Protein AF-A0A8J4XH72-F1 (afdb_monomer)

InterPro domains:
  IPR001478 PDZ domain [PF00595] (28-107)
  IPR001478 PDZ domain [PS50106] (15-112)
  IPR001478 PDZ domain [SM00228] (27-113)
  IPR001991 Sodium:dicarboxylate symporter [PF00375] (130-582)
  IPR018107 Sodium:dicarboxylate symporter, conserved site [PS00713] (162-176)
  IPR018107 Sodium:dicarboxylate symporter, conserved site [PS00714] (478-501)
  IPR036034 PDZ superfamily [G3DSA:2.30.42.10] (1-109)
  IPR036034 PDZ superfamily [SSF50156] (15-108)
  IPR036458 Sodium:dicarboxylate symporter superfamily [G3DSA:1.10.3860.10] (118-592)
  IPR036458 Sodium:dicarboxylate symporter superfamily [SSF118215] (128-583)
  IPR050746 Dicarboxylate/Amino Acid:Cation Symporter [PTHR11958] (96-593)

Mean predicted aligned error: 15.56 Å

pLDDT: mean 76.78, std 14.91, range [25.58, 97.19]

Foldseek 3Di:
DDDDPDDDPDFPKDKWKFFFDDDDLFTHRQWDKDFAPPDQLLPDPLDPVSPQRFIFTQGGHVVGRCVVRPHDGSKTWQDKPNHGGRHGGPVVVVCSVRPNVDRMIMTTITDGPVVVVVVVVVCVVCVLLVLQVVLLVLLQVLLVVCQVVLDDPVVLCVLLVLLVVLVVLLLVLLQLLLLLLLLLLQLVQACPPCNLLSVLLVVLLLVLQLVLLVLLQVLCVVLVLQAFDPDDPLAPPPPPPPDDLVQLQVQLVCLLADPDPVCLQWKGKDWDWDWDKDWDFDFDFDQDDDPDDDDDDDDDDDRPTDGDTDTDTDTDTDTDIDMDTFRSSNNSLSVSNVNSNVLSVVPPVSVVVSVVSVVSNVVSVVSVVVSSVSVSVNLSSLSSSVSSVDPDPVRLVSSLVSLLVSLLVSLCCSQVPVLQVVLCVQQVDRVVQLVVLCVVLLVVLLVFLFLVVSLVVLLCSCCPVVVFDPVLSVPQSVSLSQARQSSLLSSLLNVLVSLCSNNVNDDDPSLSVLLSVLSNSLSNSQHRHFPSSLSSSSRSCRSSVGDNSCSSSNSSVSSNSSSSSSSSSSSSSSSSSVSSRSVCVVVVVVVVVVVVVD

Secondary structure (DSSP, 8-state):
----TT------EEEEEEEPEEETTEEE-SEEEEE-TTS-GGG-TT-TTS----EEEEEE-TTSHHHHTT--TTPEEEEETTEE-TT--HHHHHHHHT-TT-SEEEEEEEPPHHHHHHHHHHHHHTHHHHHHHHHHHHHHHHHHHHGGG---HHHHHHHTHHHHHHHHHHHHHHHHHHHHHHHHHHHTS-SSSSHHHHHHHHHHHHHHHHHHHHHHHHHHHHH-TT--SS--------------HHHHHHHHHHHHS-S-HHHHTTEEE--EEEEEEEEEEEEEEE-------------------EEEEEEEEEEEEEEE--EEES--HHHHHHHHHHHHHHHHHTGGGTHHHHHHHHHHHHHHHHHHHHHHHHHHHHHHHHHHHHHHH-S-HHHHHHHHHHHHHHHHHHHHIIIIIIHHHHHHHHH-S-HHHHHHTTHHHHHHHHHH--HHHHHHHHHHIIIIIS---HHHHHHHHHHHHHH--HHHHHHHHHHHHHHHHHTT-PPPHHHHHHHHHHHHHHHHHS-SSTTHHHHHHHHHHHHTT--GGGHHHHHHHHHHHHHHHHHHHHHHHHHHHHHHHHHTHHHHHHHHHHHHT-

Structure (mmCIF, N/CA/C/O backbone):
data_AF-A0A8J4XH72-F1
#
_entry.id   AF-A0A8J4XH72-F1
#
loop_
_atom_site.group_PDB
_atom_site.id
_atom_site.type_symbol
_atom_site.label_atom_id
_atom_site.label_alt_id
_atom_site.label_comp_id
_atom_site.label_asym_id
_atom_site.label_entity_id
_atom_site.label_seq_id
_atom_site.pdbx_PDB_ins_code
_atom_site.Cartn_x
_atom_site.Cartn_y
_atom_site.Cartn_z
_atom_site.occupancy
_atom_site.B_iso_or_equiv
_atom_site.auth_seq_id
_atom_site.auth_comp_id
_atom_site.auth_asym_id
_atom_site.auth_atom_id
_atom_site.pdbx_PDB_model_num
ATOM 1 N N . MET A 1 1 ? -43.551 -10.767 -33.943 1.00 42.06 1 MET A N 1
ATOM 2 C CA . MET A 1 1 ? -42.731 -9.540 -33.993 1.00 42.06 1 MET A CA 1
ATOM 3 C C . MET A 1 1 ? -43.649 -8.423 -34.469 1.00 42.06 1 MET A C 1
ATOM 5 O O . MET A 1 1 ? -44.119 -8.509 -35.592 1.00 42.06 1 MET A O 1
ATOM 9 N N . SER A 1 2 ? -43.970 -7.459 -33.604 1.00 25.58 2 SER A N 1
ATOM 10 C CA . SER A 1 2 ? -44.604 -6.173 -33.942 1.00 25.58 2 SER A CA 1
ATOM 11 C C . SER A 1 2 ? -44.372 -5.233 -32.754 1.00 25.58 2 SER A C 1
ATOM 13 O O . SER A 1 2 ? -44.834 -5.501 -31.647 1.00 25.58 2 SER A O 1
ATOM 15 N N . TYR A 1 3 ? -43.540 -4.218 -32.973 1.00 29.98 3 TYR A N 1
ATOM 16 C CA . TYR A 1 3 ? -43.019 -3.273 -31.984 1.00 29.98 3 TYR A CA 1
ATOM 17 C C . TYR A 1 3 ? -44.023 -2.135 -31.748 1.00 29.98 3 TYR A C 1
ATOM 19 O O . TYR A 1 3 ? -44.515 -1.556 -32.713 1.00 29.98 3 TYR A O 1
ATOM 27 N N . ILE A 1 4 ? -44.307 -1.813 -30.482 1.00 28.66 4 ILE A N 1
ATOM 28 C CA . ILE A 1 4 ? -45.083 -0.631 -30.073 1.00 28.66 4 ILE A CA 1
ATOM 29 C C . ILE A 1 4 ? -44.100 0.364 -29.419 1.00 28.66 4 ILE A C 1
ATOM 31 O O . ILE A 1 4 ? -43.355 -0.052 -28.526 1.00 28.66 4 ILE A O 1
ATOM 35 N N . PRO A 1 5 ? -44.056 1.650 -29.820 1.00 28.28 5 PRO A N 1
ATOM 36 C CA . PRO A 1 5 ? -43.121 2.625 -29.253 1.00 28.28 5 PRO A CA 1
ATOM 37 C C . PRO A 1 5 ? -43.560 3.057 -27.844 1.00 28.28 5 PRO A C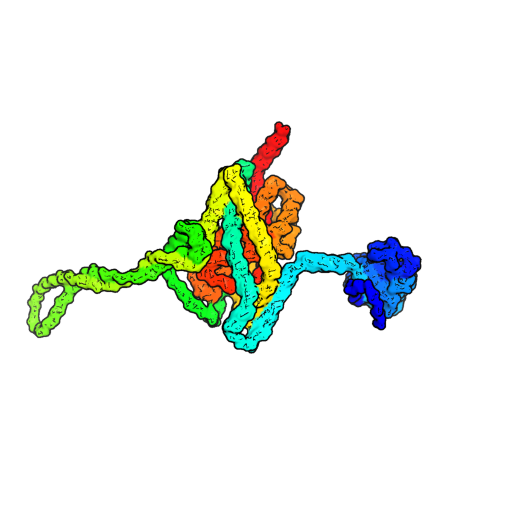 1
ATOM 39 O O . PRO A 1 5 ? -44.701 3.475 -27.665 1.00 28.28 5 PRO A O 1
ATOM 42 N N . GLY A 1 6 ? -42.655 2.988 -26.856 1.00 34.53 6 GLY A N 1
ATOM 43 C CA . GLY A 1 6 ? -42.863 3.567 -25.515 1.00 34.53 6 GLY A CA 1
ATOM 44 C C . GLY A 1 6 ? -42.510 2.696 -24.300 1.00 34.53 6 GLY A C 1
ATOM 45 O O . GLY A 1 6 ? -42.535 3.208 -23.186 1.00 34.53 6 GLY A O 1
ATOM 46 N N . GLN A 1 7 ? -42.148 1.416 -24.456 1.00 28.84 7 GLN A N 1
ATOM 47 C CA . GLN A 1 7 ? -41.727 0.588 -23.313 1.00 28.84 7 GLN A CA 1
ATOM 48 C C . GLN A 1 7 ? -40.205 0.617 -23.085 1.00 28.84 7 GLN A C 1
ATOM 50 O O . GLN A 1 7 ? -39.444 0.448 -24.043 1.00 28.84 7 GLN A O 1
ATOM 55 N N . PRO A 1 8 ? -39.723 0.754 -21.832 1.00 32.34 8 PRO A N 1
ATOM 56 C CA . PRO A 1 8 ? -38.318 0.542 -21.517 1.00 32.34 8 PRO A CA 1
ATOM 57 C C . PRO A 1 8 ? -37.955 -0.926 -21.773 1.00 32.34 8 PRO A C 1
ATOM 59 O O . PRO A 1 8 ? -38.331 -1.837 -21.036 1.00 32.34 8 PRO A O 1
ATOM 62 N N . VAL A 1 9 ? -37.193 -1.159 -22.839 1.00 43.06 9 VAL A N 1
ATOM 63 C CA . VAL A 1 9 ? -36.629 -2.463 -23.197 1.00 43.06 9 VAL A CA 1
ATOM 64 C C . VAL A 1 9 ? -35.598 -2.871 -22.141 1.00 43.06 9 VAL A C 1
ATOM 66 O O . VAL A 1 9 ? -34.438 -2.501 -22.245 1.00 43.06 9 VAL A O 1
ATOM 69 N N . THR A 1 10 ? -36.000 -3.611 -21.102 1.00 46.66 10 THR A N 1
ATOM 70 C CA . THR A 1 10 ? -35.065 -4.313 -20.186 1.00 46.66 10 THR A CA 1
ATOM 71 C C . THR A 1 10 ? -35.688 -5.553 -19.520 1.00 46.66 10 THR A C 1
ATOM 73 O O . THR A 1 10 ? -35.361 -5.905 -18.389 1.00 46.66 10 THR A O 1
ATOM 76 N N . ALA A 1 11 ? -36.582 -6.269 -20.201 1.00 55.12 11 ALA A N 1
ATOM 77 C CA . ALA A 1 11 ? -37.005 -7.589 -19.736 1.00 55.12 11 ALA A CA 1
ATOM 78 C C . ALA A 1 11 ? -35.939 -8.630 -20.121 1.00 55.12 11 ALA A C 1
ATOM 80 O O . ALA A 1 11 ? -35.859 -9.031 -21.280 1.00 55.12 11 ALA A O 1
ATOM 81 N N . VAL A 1 12 ? -35.100 -9.070 -19.174 1.00 62.72 12 VAL A N 1
ATOM 82 C CA . VAL A 1 12 ? -34.223 -10.233 -19.403 1.00 62.72 12 VAL A CA 1
ATOM 83 C C . VAL A 1 12 ? -35.095 -11.482 -19.373 1.00 62.72 12 VAL A C 1
ATOM 85 O O . VAL A 1 12 ? -35.626 -11.860 -18.324 1.00 62.72 12 VAL A O 1
ATOM 88 N N . VAL A 1 13 ? -35.265 -12.092 -20.543 1.00 74.50 13 VAL A N 1
ATOM 89 C CA . VAL A 1 13 ? -36.068 -13.297 -20.727 1.00 74.50 13 VAL A CA 1
ATOM 90 C C . VAL A 1 13 ? -35.148 -14.516 -20.742 1.00 74.50 13 VAL A C 1
ATOM 92 O O . VAL A 1 13 ? -34.178 -14.560 -21.493 1.00 74.50 13 VAL A O 1
ATOM 95 N N . GLN A 1 14 ? -35.454 -15.516 -19.920 1.00 81.81 14 GLN A N 1
ATOM 96 C CA . GLN A 1 14 ? -34.678 -16.746 -19.788 1.00 81.81 14 GLN A CA 1
ATOM 97 C C . GLN A 1 14 ? -35.568 -17.963 -20.058 1.00 81.81 14 GLN A C 1
ATOM 99 O O . GLN A 1 14 ? -36.697 -18.032 -19.566 1.00 81.81 14 GLN A O 1
ATOM 104 N N . ARG A 1 15 ? -35.050 -18.938 -20.814 1.00 85.38 15 ARG A N 1
ATOM 105 C CA . ARG A 1 15 ? -35.655 -20.271 -20.934 1.00 85.38 15 ARG A CA 1
ATOM 106 C C . ARG A 1 15 ? -35.116 -21.179 -19.838 1.00 85.38 15 ARG A C 1
ATOM 108 O O . ARG A 1 15 ? -33.907 -21.219 -19.632 1.00 85.38 15 ARG A O 1
ATOM 115 N N . ILE A 1 16 ? -36.005 -21.895 -19.166 1.00 87.88 16 ILE A N 1
ATOM 116 C CA . ILE A 1 16 ? -35.653 -22.921 -18.183 1.00 87.88 16 ILE A CA 1
ATOM 117 C C . ILE A 1 16 ? -36.466 -24.186 -18.448 1.00 87.88 16 ILE A C 1
ATOM 119 O O . ILE A 1 16 ? -37.602 -24.111 -18.918 1.00 87.88 16 ILE A O 1
ATOM 123 N N . GLU A 1 17 ? -35.891 -25.340 -18.136 1.00 89.31 17 GLU A N 1
ATOM 124 C CA . GLU A 1 17 ? -36.567 -26.633 -18.224 1.00 89.31 17 GLU A CA 1
ATOM 125 C C . GLU A 1 17 ? -36.690 -27.214 -16.817 1.00 89.31 17 GLU A C 1
ATOM 127 O O . GLU A 1 17 ? -35.699 -27.350 -16.104 1.00 89.31 17 GLU A O 1
ATOM 132 N N . ILE A 1 18 ? -37.919 -27.510 -16.397 1.00 87.88 18 ILE A N 1
ATOM 133 C CA . ILE A 1 18 ? -38.212 -28.097 -15.092 1.00 87.88 18 ILE A CA 1
ATOM 134 C C . ILE A 1 18 ? -38.651 -29.537 -15.314 1.00 87.88 18 ILE A C 1
ATOM 136 O O . ILE A 1 18 ? -39.690 -29.787 -15.929 1.00 87.88 18 ILE A O 1
ATOM 140 N N . HIS A 1 19 ? -37.873 -30.474 -14.785 1.00 87.56 19 HIS A N 1
ATOM 141 C CA . HIS A 1 19 ? -38.252 -31.881 -14.714 1.00 87.56 19 HIS A CA 1
ATOM 142 C C . HIS A 1 19 ? -39.168 -32.079 -13.508 1.00 87.56 19 HIS A C 1
ATOM 144 O O . HIS A 1 19 ? -38.792 -31.739 -12.388 1.00 87.56 19 HIS A O 1
ATOM 150 N N . LYS A 1 20 ? -40.386 -32.582 -13.713 1.00 83.94 20 LYS A N 1
ATOM 151 C CA . LYS A 1 20 ? -41.315 -32.821 -12.605 1.00 83.94 20 LYS A CA 1
ATOM 152 C C . LYS A 1 20 ? -40.788 -33.941 -11.710 1.00 83.94 20 LYS A C 1
ATOM 154 O O . LYS A 1 20 ? -40.326 -34.968 -12.199 1.00 83.94 20 LYS A O 1
ATOM 159 N N . LEU A 1 21 ? -40.893 -33.753 -10.398 1.00 82.50 21 LEU A N 1
ATOM 160 C CA . LEU A 1 21 ? -40.613 -34.811 -9.430 1.00 82.50 21 LEU A CA 1
ATOM 161 C C . LEU A 1 21 ? -41.882 -35.636 -9.222 1.00 82.50 21 LEU A C 1
ATOM 163 O O . LEU A 1 21 ? -42.975 -35.074 -9.115 1.00 82.50 21 LEU A O 1
ATOM 167 N N . ARG A 1 22 ? -41.741 -36.957 -9.150 1.00 79.31 22 ARG A N 1
ATOM 168 C CA . ARG A 1 22 ? -42.845 -37.856 -8.815 1.00 79.31 22 ARG A CA 1
ATOM 169 C C . ARG A 1 22 ? -43.007 -37.917 -7.297 1.00 79.31 22 ARG A C 1
ATOM 171 O O . ARG A 1 22 ? -42.073 -38.309 -6.605 1.00 79.31 22 ARG A O 1
ATOM 178 N N . ASP A 1 23 ? -44.176 -37.525 -6.808 1.00 74.00 23 ASP A N 1
ATOM 179 C CA . ASP A 1 23 ? -44.566 -37.562 -5.398 1.00 74.00 23 ASP A CA 1
ATOM 180 C C . ASP A 1 23 ? -45.900 -38.324 -5.289 1.00 74.00 23 ASP A C 1
ATOM 182 O O . ASP A 1 23 ? -46.978 -37.796 -5.586 1.00 74.00 23 ASP A O 1
ATOM 186 N N . GLY A 1 24 ? -45.811 -39.627 -4.999 1.00 73.88 24 GLY A N 1
ATOM 187 C CA . GLY A 1 24 ? -46.931 -40.567 -5.118 1.00 73.88 24 GLY A CA 1
ATOM 188 C C . GLY A 1 24 ? -47.456 -40.686 -6.560 1.00 73.88 24 GLY A C 1
ATOM 189 O O . GLY A 1 24 ? -46.683 -40.865 -7.505 1.00 73.88 24 GLY A O 1
ATOM 190 N N . ASP A 1 25 ? -48.774 -40.555 -6.736 1.00 67.44 25 ASP A N 1
ATOM 191 C CA . ASP A 1 25 ? -49.444 -40.551 -8.050 1.00 67.44 25 ASP A CA 1
ATOM 192 C C . ASP A 1 25 ? -49.401 -39.186 -8.765 1.00 67.44 25 ASP A C 1
ATOM 194 O O . ASP A 1 25 ? -49.893 -39.048 -9.889 1.00 67.44 25 ASP A O 1
ATOM 198 N N . ASN A 1 26 ? -48.819 -38.161 -8.132 1.00 71.06 26 ASN A N 1
ATOM 199 C CA . ASN A 1 26 ? -48.784 -36.798 -8.650 1.00 71.06 26 ASN A CA 1
ATOM 200 C C . ASN A 1 26 ? -47.376 -36.388 -9.100 1.00 71.06 26 ASN A C 1
ATOM 202 O O . ASN A 1 26 ? -46.359 -36.761 -8.521 1.00 71.06 26 ASN A O 1
ATOM 206 N N . LEU A 1 27 ? -47.326 -35.566 -10.147 1.00 77.75 27 LEU A N 1
ATOM 207 C CA . LEU A 1 27 ? -46.105 -34.922 -10.622 1.00 77.75 27 LEU A CA 1
ATOM 208 C C . LEU A 1 27 ? -46.072 -33.480 -10.105 1.00 77.75 27 LEU A C 1
ATOM 210 O O . LEU A 1 27 ? -46.962 -32.687 -10.426 1.00 77.75 27 LEU A O 1
ATOM 214 N N . ILE A 1 28 ? -45.048 -33.131 -9.324 1.00 83.12 28 ILE A N 1
ATOM 215 C CA . ILE A 1 28 ? -44.900 -31.811 -8.703 1.00 83.12 28 ILE A CA 1
ATOM 216 C C . ILE A 1 28 ? -43.775 -31.001 -9.353 1.00 83.12 28 ILE A C 1
ATOM 218 O O . ILE A 1 28 ? -42.716 -31.514 -9.707 1.00 83.12 28 ILE A O 1
ATOM 222 N N . LEU A 1 29 ? -44.005 -29.694 -9.487 1.00 83.94 29 LEU A N 1
ATOM 223 C CA . LEU A 1 29 ? -43.016 -28.738 -9.996 1.00 83.94 29 LEU A CA 1
ATOM 224 C C . LEU A 1 29 ? -42.247 -28.020 -8.874 1.00 83.94 29 LEU A C 1
ATOM 226 O O . LEU A 1 29 ? -41.173 -27.480 -9.114 1.00 83.94 29 LEU A O 1
ATOM 230 N N . GLY A 1 30 ? -42.781 -28.007 -7.648 1.00 85.75 30 GLY A N 1
ATOM 231 C CA . GLY A 1 30 ? -42.129 -27.375 -6.496 1.00 85.75 30 GLY A CA 1
ATOM 232 C C . GLY A 1 30 ? -42.197 -25.842 -6.473 1.00 85.75 30 GLY A C 1
ATOM 233 O O . GLY A 1 30 ? -41.320 -25.212 -5.891 1.00 85.75 30 GLY A O 1
ATOM 234 N N . PHE A 1 31 ? -43.208 -25.225 -7.092 1.00 90.81 31 PHE A N 1
ATOM 235 C CA . PHE A 1 31 ? -43.458 -23.783 -6.989 1.00 90.81 31 PHE A CA 1
ATOM 236 C C . PHE A 1 31 ? -44.957 -23.458 -7.041 1.00 90.81 31 PHE A C 1
ATOM 238 O O . PHE A 1 31 ? -45.765 -24.270 -7.493 1.00 90.81 31 PHE A O 1
ATOM 245 N N . SER A 1 32 ? -45.325 -22.267 -6.575 1.00 89.75 32 SER A N 1
ATOM 246 C CA . SER A 1 32 ? -46.681 -21.719 -6.629 1.00 89.75 32 SER A CA 1
ATOM 247 C C . SER A 1 32 ? -46.712 -20.485 -7.518 1.00 89.75 32 SER A C 1
ATOM 249 O O . SER A 1 32 ? -45.735 -19.735 -7.591 1.00 89.75 32 SER A O 1
ATOM 251 N N . ILE A 1 33 ? -47.847 -20.280 -8.179 1.00 89.94 33 ILE A N 1
ATOM 252 C CA . ILE A 1 33 ? -48.105 -19.104 -9.005 1.00 89.94 33 ILE A CA 1
ATOM 253 C C . ILE A 1 33 ? -49.180 -18.224 -8.373 1.00 89.94 33 ILE A C 1
ATOM 255 O O . ILE A 1 33 ? -49.985 -18.692 -7.572 1.00 89.94 33 ILE A O 1
ATOM 259 N N . GLY A 1 34 ? -49.203 -16.954 -8.750 1.00 87.00 34 GLY A N 1
ATOM 260 C CA . GLY A 1 34 ? -50.246 -15.988 -8.426 1.00 87.00 34 GLY A CA 1
ATOM 261 C C . GLY A 1 34 ? -50.448 -15.016 -9.585 1.00 87.00 34 GLY A C 1
ATOM 262 O O . GLY A 1 34 ? -49.609 -14.935 -10.484 1.00 87.00 34 GLY A O 1
ATOM 263 N N . GLY A 1 35 ? -51.569 -14.299 -9.572 1.00 87.12 35 GLY A N 1
ATOM 264 C CA . GLY A 1 35 ? -51.993 -13.450 -10.688 1.00 87.12 35 GLY A CA 1
ATOM 265 C C . GLY A 1 35 ? -52.815 -14.206 -11.733 1.00 87.12 35 GLY A C 1
ATOM 266 O O . GLY A 1 35 ? -53.197 -15.361 -11.522 1.00 87.12 35 GLY A O 1
ATOM 267 N N . GLY A 1 36 ? -53.089 -13.534 -12.848 1.00 85.81 36 GLY A N 1
ATOM 268 C CA . GLY A 1 36 ? -54.052 -13.942 -13.870 1.00 85.81 36 GLY A CA 1
ATOM 269 C C . GLY A 1 36 ? -55.038 -12.813 -14.165 1.00 85.81 36 GLY A C 1
ATOM 270 O O . GLY A 1 36 ? -55.255 -11.931 -13.333 1.00 85.81 36 GLY A O 1
ATOM 271 N N . ILE A 1 37 ? -55.647 -12.826 -15.351 1.00 86.31 37 ILE A N 1
ATOM 272 C CA . ILE A 1 37 ? -56.580 -11.764 -15.773 1.00 86.31 37 ILE A CA 1
ATOM 273 C C . ILE A 1 37 ? -57.856 -11.673 -14.921 1.00 86.31 37 ILE A C 1
ATOM 275 O O . ILE A 1 37 ? -58.517 -10.632 -14.914 1.00 86.31 37 ILE A O 1
ATOM 279 N N . ASP A 1 38 ? -58.176 -12.768 -14.235 1.00 87.50 38 ASP A N 1
ATOM 280 C CA . ASP A 1 38 ? -59.298 -13.004 -13.326 1.00 87.50 38 ASP A CA 1
ATOM 281 C C . ASP A 1 38 ? -58.974 -12.682 -11.858 1.00 87.50 38 ASP A C 1
ATOM 283 O O . ASP A 1 38 ? -59.841 -12.815 -11.000 1.00 87.50 38 ASP A O 1
ATOM 287 N N . GLN A 1 39 ? -57.739 -12.273 -11.560 1.00 83.69 39 GLN A N 1
ATOM 288 C CA . GLN A 1 39 ? -57.290 -11.899 -10.220 1.00 83.69 39 GLN A CA 1
ATOM 289 C C . GLN A 1 39 ? -57.057 -10.389 -10.139 1.00 83.69 39 GLN A C 1
ATOM 291 O O . GLN A 1 39 ? -56.752 -9.741 -11.142 1.00 83.69 39 GLN A O 1
ATOM 296 N N . ASP A 1 40 ? -57.189 -9.820 -8.940 1.00 81.44 40 ASP A N 1
ATOM 297 C CA . ASP A 1 40 ? -56.917 -8.400 -8.708 1.00 81.44 40 ASP A CA 1
ATOM 298 C C . ASP A 1 40 ? -55.400 -8.123 -8.805 1.00 81.44 40 ASP A C 1
ATOM 300 O O . ASP A 1 40 ? -54.632 -8.586 -7.951 1.00 81.44 40 ASP A O 1
ATOM 304 N N . PRO A 1 41 ? -54.932 -7.367 -9.819 1.00 75.81 41 PRO A N 1
ATOM 305 C CA . PRO A 1 41 ? -53.510 -7.086 -9.999 1.00 75.81 41 PRO A CA 1
ATOM 306 C C . PRO A 1 41 ? -52.930 -6.200 -8.885 1.00 75.81 41 PRO A C 1
ATOM 308 O O . PRO A 1 41 ? -51.720 -6.230 -8.655 1.00 75.81 41 PRO A O 1
ATOM 311 N N . SER A 1 42 ? -53.763 -5.459 -8.141 1.00 73.88 42 SER A N 1
ATOM 312 C CA . SER A 1 42 ? -53.309 -4.577 -7.056 1.00 73.88 42 SER A CA 1
ATOM 313 C C . SER A 1 42 ? -52.767 -5.344 -5.841 1.00 73.88 42 SER A C 1
ATOM 315 O O . SER A 1 42 ? -51.907 -4.832 -5.103 1.00 73.88 42 SER A O 1
ATOM 317 N N . GLN A 1 43 ? -53.230 -6.588 -5.673 1.00 76.06 43 GLN A N 1
ATOM 318 C CA . GLN A 1 43 ? -52.822 -7.505 -4.610 1.00 76.06 43 GLN A CA 1
ATOM 319 C C . GLN A 1 43 ? -51.557 -8.295 -4.945 1.00 76.06 43 GLN A C 1
ATOM 321 O O . GLN A 1 43 ? -51.023 -8.988 -4.082 1.00 76.06 43 GLN A O 1
ATOM 326 N N . ASN A 1 44 ? -51.043 -8.192 -6.173 1.00 71.00 44 ASN A N 1
ATOM 327 C CA . ASN A 1 44 ? -49.827 -8.886 -6.563 1.00 71.00 44 ASN A CA 1
ATOM 328 C C . ASN A 1 44 ? -48.584 -8.142 -6.031 1.00 71.00 44 ASN A C 1
ATOM 330 O O . ASN A 1 44 ? -48.284 -7.041 -6.500 1.00 71.00 44 ASN A O 1
ATOM 334 N N . PRO A 1 45 ? -47.810 -8.730 -5.098 1.00 65.38 45 PRO A N 1
ATOM 335 C CA . PRO A 1 45 ? -46.653 -8.061 -4.505 1.00 65.38 45 PRO A CA 1
ATOM 336 C C . PRO A 1 45 ? -45.445 -7.972 -5.453 1.00 65.38 45 PRO A C 1
ATOM 338 O O . PRO A 1 45 ? -44.470 -7.299 -5.128 1.00 65.38 45 PRO A O 1
ATOM 341 N N . PHE A 1 46 ? -45.486 -8.640 -6.612 1.00 71.31 46 PHE A N 1
ATOM 342 C CA . PHE A 1 46 ? -44.368 -8.723 -7.559 1.00 71.31 46 PHE A CA 1
ATOM 343 C C . PHE A 1 46 ? -44.598 -7.951 -8.869 1.00 71.31 46 PHE A C 1
ATOM 345 O O . PHE A 1 46 ? -43.689 -7.878 -9.698 1.00 71.31 46 PHE A O 1
ATOM 352 N N . SER A 1 47 ? -45.784 -7.364 -9.057 1.00 67.69 47 SER A N 1
ATOM 353 C CA . SER A 1 47 ? -46.098 -6.479 -10.184 1.00 67.69 47 SER A CA 1
ATOM 354 C C . SER A 1 47 ? -45.714 -5.035 -9.843 1.00 67.69 47 SER A C 1
ATOM 356 O O . SER A 1 47 ? -46.300 -4.446 -8.936 1.00 67.69 47 SER A O 1
ATOM 358 N N . GLU A 1 48 ? -44.758 -4.449 -10.573 1.00 64.25 48 GLU A N 1
ATOM 359 C CA . GLU A 1 48 ? -44.280 -3.077 -10.317 1.00 64.25 48 GLU A CA 1
ATOM 360 C C . GLU A 1 48 ? -45.337 -2.014 -10.639 1.00 64.25 48 GLU A C 1
ATOM 362 O O . GLU A 1 48 ? -45.582 -1.134 -9.820 1.00 64.25 48 GLU A O 1
ATOM 367 N N . ASP A 1 49 ? -46.037 -2.151 -11.767 1.00 68.25 49 ASP A N 1
ATOM 368 C CA . ASP A 1 49 ? -47.044 -1.178 -12.210 1.00 68.25 49 ASP A CA 1
ATOM 369 C C . ASP A 1 49 ? -48.423 -1.395 -11.566 1.00 68.25 49 ASP A C 1
ATOM 371 O O . ASP A 1 49 ? -49.375 -0.699 -11.918 1.00 68.25 49 ASP A O 1
ATOM 375 N N . LYS A 1 50 ? -48.564 -2.390 -10.666 1.00 71.50 50 LYS A N 1
ATOM 376 C CA . LYS A 1 50 ? -49.821 -2.819 -9.991 1.00 71.50 50 LYS A CA 1
ATOM 377 C C . LYS A 1 50 ? -51.065 -2.988 -10.887 1.00 71.50 50 LYS A C 1
ATOM 379 O O . LYS A 1 50 ? -52.175 -3.181 -10.402 1.00 71.50 50 LYS A O 1
ATOM 384 N N . THR A 1 51 ? -50.863 -2.964 -12.195 1.00 74.81 51 THR A N 1
ATOM 385 C CA . THR A 1 51 ? -51.857 -3.088 -13.264 1.00 74.81 51 THR A CA 1
ATOM 386 C C . THR A 1 51 ? -51.560 -4.301 -14.145 1.00 74.81 51 THR A C 1
ATOM 388 O O . THR A 1 51 ? -52.398 -4.695 -14.955 1.00 74.81 51 THR A O 1
ATOM 391 N N . ASP A 1 52 ? -50.392 -4.928 -13.962 1.00 79.00 52 ASP A N 1
ATOM 392 C CA . ASP A 1 52 ? -49.963 -6.102 -14.709 1.00 79.00 52 ASP A CA 1
ATOM 393 C C . ASP A 1 52 ? -50.708 -7.352 -14.226 1.00 79.00 52 ASP A C 1
ATOM 395 O O . ASP A 1 52 ? -50.594 -7.783 -13.075 1.00 79.00 52 ASP A O 1
ATOM 399 N N . LYS A 1 53 ? -51.478 -7.942 -15.141 1.00 82.06 53 LYS A N 1
ATOM 400 C CA . LYS A 1 53 ? -52.315 -9.126 -14.907 1.00 82.06 53 LYS A CA 1
ATOM 401 C C . LYS A 1 53 ? -51.615 -10.449 -15.233 1.00 82.06 53 LYS A C 1
ATOM 403 O O . LYS A 1 53 ? -52.269 -11.486 -15.326 1.00 82.06 53 LYS A O 1
ATOM 408 N N . GLY A 1 54 ? -50.300 -10.430 -15.436 1.00 85.44 54 GLY A N 1
ATOM 409 C CA . GLY A 1 54 ? -49.544 -11.638 -15.748 1.00 85.44 54 GLY A CA 1
ATOM 410 C C . GLY A 1 54 ? -49.452 -12.643 -14.595 1.00 85.44 54 GLY A C 1
ATOM 411 O O . GLY A 1 54 ? -49.861 -12.390 -13.461 1.00 85.44 54 GLY A O 1
ATOM 412 N N . ILE A 1 55 ? -48.871 -13.803 -14.903 1.00 88.50 55 ILE A N 1
ATOM 413 C CA . ILE A 1 55 ? -48.650 -14.895 -13.951 1.00 88.50 55 ILE A CA 1
ATOM 414 C C . ILE A 1 55 ? -47.256 -14.771 -13.330 1.00 88.50 55 ILE A C 1
ATOM 416 O O . ILE A 1 55 ? -46.253 -14.744 -14.044 1.00 88.50 55 ILE A O 1
ATOM 420 N N . TYR A 1 56 ? -47.184 -14.752 -12.002 1.00 88.88 56 TYR A N 1
ATOM 421 C CA . TYR A 1 56 ? -45.942 -14.603 -11.242 1.00 88.88 56 TYR A CA 1
ATOM 422 C C . TYR A 1 56 ? -45.714 -15.781 -10.314 1.00 88.88 56 TYR A C 1
ATOM 424 O O . TYR A 1 56 ? -46.656 -16.362 -9.782 1.00 88.88 56 TYR A O 1
ATOM 432 N N . VAL A 1 57 ? -44.450 -16.106 -10.072 1.00 89.50 57 VAL A N 1
ATOM 433 C CA . VAL A 1 57 ? -44.068 -17.108 -9.078 1.00 89.50 57 VAL A CA 1
ATOM 434 C C . VAL A 1 57 ? -44.178 -16.502 -7.683 1.00 89.50 57 VAL A C 1
ATOM 436 O O . VAL A 1 57 ? -43.456 -15.568 -7.345 1.00 89.50 57 VAL A O 1
ATOM 439 N N . THR A 1 58 ? -45.062 -17.044 -6.854 1.00 87.81 58 THR A N 1
ATOM 440 C CA . THR A 1 58 ? -45.318 -16.553 -5.491 1.00 87.81 58 THR A CA 1
ATOM 441 C C . THR A 1 58 ? -44.605 -17.356 -4.419 1.00 87.81 58 THR A C 1
ATOM 443 O O . THR A 1 58 ? -44.378 -16.841 -3.328 1.00 87.81 58 THR A O 1
ATOM 446 N N . ARG A 1 59 ? -44.254 -18.611 -4.721 1.00 87.38 59 ARG A N 1
ATOM 447 C CA . ARG A 1 59 ? -43.519 -19.508 -3.825 1.00 87.38 59 ARG A CA 1
ATOM 448 C C . ARG A 1 59 ? -42.618 -20.437 -4.616 1.00 87.38 59 ARG A C 1
ATOM 450 O O . ARG A 1 59 ? -43.047 -20.948 -5.639 1.00 87.38 59 ARG A O 1
ATOM 457 N N . VAL A 1 60 ? -41.416 -20.712 -4.120 1.00 88.75 60 VAL A N 1
ATOM 458 C CA . VAL A 1 60 ? -40.570 -21.816 -4.602 1.00 88.75 60 VAL A CA 1
ATOM 459 C C . VAL A 1 60 ? -40.188 -22.678 -3.403 1.00 88.75 60 VAL A C 1
ATOM 461 O O . VAL A 1 60 ? -39.816 -22.154 -2.351 1.00 88.75 60 VAL A O 1
ATOM 464 N N . SER A 1 61 ? -40.348 -23.992 -3.530 1.00 87.62 61 SER A N 1
ATOM 465 C CA . SER A 1 61 ? -39.982 -24.960 -2.497 1.00 87.62 61 SER A CA 1
ATOM 466 C C . SER A 1 61 ? -38.469 -25.156 -2.478 1.00 87.62 61 SER A C 1
ATOM 468 O O . SER A 1 61 ? -37.881 -25.462 -3.515 1.00 87.62 61 SER A O 1
ATOM 470 N N . LYS A 1 62 ? -37.858 -25.020 -1.295 1.00 81.94 62 LYS A N 1
ATOM 471 C CA . LYS A 1 62 ? -36.418 -25.238 -1.105 1.00 81.94 62 LYS A CA 1
ATOM 472 C C . LYS A 1 62 ? -36.033 -26.683 -1.445 1.00 81.94 62 LYS A C 1
ATOM 474 O O . LYS A 1 62 ? -36.680 -27.606 -0.959 1.00 81.94 62 LYS A O 1
ATOM 479 N N . GLY A 1 63 ? -35.006 -26.871 -2.267 1.00 80.88 63 GLY A N 1
ATOM 480 C CA . GLY A 1 63 ? -34.554 -28.154 -2.809 1.00 80.88 63 GLY A CA 1
ATOM 481 C C . GLY A 1 63 ? -35.482 -28.765 -3.866 1.00 80.88 63 GLY A C 1
ATOM 482 O O . GLY A 1 63 ? -35.255 -29.896 -4.286 1.00 80.88 63 GLY A O 1
ATOM 483 N N . GLY A 1 64 ? -36.540 -28.059 -4.284 1.00 85.56 64 GLY A N 1
ATOM 484 C CA . GLY A 1 64 ? -37.516 -28.560 -5.252 1.00 85.56 64 GLY A CA 1
ATOM 485 C C . GLY A 1 64 ? -37.060 -28.418 -6.713 1.00 85.56 64 GLY A C 1
ATOM 486 O O . GLY A 1 64 ? -36.159 -27.629 -7.008 1.00 85.56 64 GLY A O 1
ATOM 487 N N . PRO A 1 65 ? -37.721 -29.104 -7.667 1.00 86.25 65 PRO A N 1
ATOM 488 C CA . PRO A 1 65 ? -37.315 -29.092 -9.077 1.00 86.25 65 PRO A CA 1
ATOM 489 C C . PRO A 1 65 ? -37.275 -27.702 -9.712 1.00 86.25 65 PRO A C 1
ATOM 491 O O . PRO A 1 65 ? -36.401 -27.407 -10.524 1.00 86.25 65 PRO A O 1
ATOM 494 N N . ALA A 1 66 ? -38.196 -26.822 -9.319 1.00 86.62 66 ALA A N 1
ATOM 495 C CA . ALA A 1 66 ? -38.203 -25.435 -9.759 1.00 86.62 66 ALA A CA 1
ATOM 496 C C . ALA A 1 66 ? -36.991 -24.627 -9.278 1.00 86.62 66 ALA A C 1
ATOM 498 O O . ALA A 1 66 ? -36.472 -23.826 -10.053 1.00 86.62 66 ALA A O 1
ATOM 499 N N . GLU A 1 67 ? -36.518 -24.835 -8.044 1.00 85.12 67 GLU A N 1
ATOM 500 C CA . GLU A 1 67 ? -35.325 -24.141 -7.542 1.00 85.12 67 GLU A CA 1
ATOM 501 C C . GLU A 1 67 ? -34.067 -24.637 -8.261 1.00 85.12 67 GLU A C 1
ATOM 503 O O . GLU A 1 67 ? -33.254 -23.825 -8.701 1.00 85.12 67 GLU A O 1
ATOM 508 N N . VAL A 1 68 ? -33.957 -25.956 -8.470 1.00 84.69 68 VAL A N 1
ATOM 509 C CA . VAL A 1 68 ? -32.845 -26.580 -9.211 1.00 84.69 68 VAL A CA 1
ATOM 510 C C . VAL A 1 68 ? -32.779 -26.067 -10.653 1.00 84.69 68 VAL A C 1
ATOM 512 O O . VAL A 1 68 ? -31.700 -25.782 -11.164 1.00 84.69 68 VAL A O 1
ATOM 515 N N . ALA A 1 69 ? -33.931 -25.866 -11.294 1.00 83.62 69 ALA A N 1
ATOM 516 C CA . ALA A 1 69 ? -34.027 -25.277 -12.630 1.00 83.62 69 ALA A CA 1
ATOM 517 C C . ALA A 1 69 ? -33.813 -23.746 -12.661 1.00 83.62 69 ALA A C 1
ATOM 519 O O . ALA A 1 69 ? -33.882 -23.122 -13.723 1.00 83.62 69 ALA A O 1
ATOM 520 N N . GLY A 1 70 ? -33.574 -23.111 -11.508 1.00 82.50 70 GLY A N 1
ATOM 521 C CA . GLY A 1 70 ? -33.278 -21.684 -11.393 1.00 82.50 70 GLY A CA 1
ATOM 522 C C . GLY A 1 70 ? -34.501 -20.759 -11.430 1.00 82.50 70 GLY A C 1
ATOM 523 O O . GLY A 1 70 ? -34.350 -19.556 -11.689 1.00 82.50 70 GLY A O 1
ATOM 524 N N . LEU A 1 71 ? -35.714 -21.273 -11.198 1.00 85.88 71 LEU A N 1
ATOM 525 C CA . LEU A 1 71 ? -36.920 -20.466 -10.988 1.00 85.88 71 LEU A CA 1
ATOM 526 C C . LEU A 1 71 ? -36.891 -19.869 -9.574 1.00 85.88 71 LEU A C 1
ATOM 528 O O . LEU A 1 71 ? -36.635 -20.581 -8.608 1.00 85.88 71 LEU A O 1
ATOM 532 N N . MET A 1 72 ? -37.160 -18.570 -9.429 1.00 84.62 72 MET A N 1
ATOM 533 C CA . MET A 1 72 ? -37.264 -17.940 -8.106 1.00 84.62 72 MET A CA 1
ATOM 534 C C . MET A 1 72 ? -38.596 -17.218 -7.937 1.00 84.62 72 MET A C 1
ATOM 536 O O . MET A 1 72 ? -39.305 -16.933 -8.903 1.00 84.62 72 MET A O 1
ATOM 540 N N . MET A 1 73 ? -38.904 -16.877 -6.686 1.00 85.62 73 MET A N 1
ATOM 541 C CA . MET A 1 73 ? -40.030 -16.008 -6.354 1.00 85.62 73 MET A CA 1
ATOM 542 C C . MET A 1 73 ? -39.921 -14.659 -7.076 1.00 85.62 73 MET A C 1
ATOM 544 O O . MET A 1 73 ? -38.839 -14.076 -7.165 1.00 85.62 73 MET A O 1
ATOM 548 N N . GLY A 1 74 ? -41.051 -14.158 -7.567 1.00 81.50 74 GLY A N 1
ATOM 549 C CA . GLY A 1 74 ? -41.169 -12.886 -8.273 1.00 81.50 74 GLY A CA 1
ATOM 550 C C . GLY A 1 74 ? -40.824 -12.927 -9.763 1.00 81.50 74 GLY A C 1
ATOM 551 O O . GLY A 1 74 ? -40.964 -11.901 -10.426 1.00 81.50 74 GLY A O 1
ATOM 552 N N . ASP A 1 75 ? -40.388 -14.066 -10.311 1.00 86.94 75 ASP A N 1
ATOM 553 C CA . ASP A 1 75 ? -40.238 -14.224 -11.762 1.00 86.94 75 ASP A CA 1
ATOM 554 C C . ASP A 1 75 ? -41.627 -14.257 -12.433 1.00 86.94 75 ASP A C 1
ATOM 556 O O . ASP A 1 75 ? -42.554 -14.905 -11.936 1.00 86.94 75 ASP A O 1
ATOM 560 N N . LYS A 1 76 ? -41.771 -13.569 -13.572 1.00 87.69 76 LYS A N 1
ATOM 561 C CA . LYS A 1 76 ? -43.003 -13.563 -14.378 1.00 87.69 76 LYS A CA 1
ATOM 562 C C . LYS A 1 76 ? -42.936 -14.668 -15.429 1.00 87.69 76 LYS A C 1
ATOM 564 O O . LYS A 1 76 ? -41.964 -14.748 -16.179 1.00 87.69 76 LYS A O 1
ATOM 569 N N . ILE A 1 77 ? -43.953 -15.521 -15.505 1.00 88.94 77 ILE A N 1
ATOM 570 C CA . ILE A 1 77 ? -44.023 -16.603 -16.493 1.00 88.94 77 ILE A CA 1
ATOM 571 C C . ILE A 1 77 ? -44.653 -16.055 -17.772 1.00 88.94 77 ILE A C 1
ATOM 573 O O . ILE A 1 77 ? -45.813 -15.658 -17.784 1.00 88.94 77 ILE A O 1
ATOM 577 N N . MET A 1 78 ? -43.875 -16.055 -18.852 1.00 87.56 78 MET A N 1
ATOM 578 C CA . MET A 1 78 ? -44.281 -15.540 -20.160 1.00 87.56 78 MET A CA 1
ATOM 579 C C . MET A 1 78 ? -44.793 -16.654 -21.068 1.00 87.56 78 MET A C 1
ATOM 581 O O . MET A 1 78 ? -45.755 -16.448 -21.799 1.00 87.56 78 MET A O 1
ATOM 585 N N . GLN A 1 79 ? -44.168 -17.838 -21.025 1.00 89.81 79 GLN A N 1
ATOM 586 C CA . GLN A 1 79 ? -44.625 -19.002 -21.787 1.00 89.81 79 GLN A CA 1
ATOM 587 C C . GLN A 1 79 ? -44.432 -20.317 -21.033 1.00 89.81 79 GLN A C 1
ATOM 589 O O . GLN A 1 79 ? -43.489 -20.459 -20.254 1.00 89.81 79 GLN A O 1
ATOM 594 N N . VAL A 1 80 ? -45.292 -21.293 -21.329 1.00 89.62 80 VAL A N 1
ATOM 595 C CA . VAL A 1 80 ? -45.213 -22.686 -20.859 1.00 89.62 80 VAL A CA 1
ATOM 596 C C . VAL A 1 80 ? -45.303 -23.606 -22.073 1.00 89.62 80 VAL A C 1
ATOM 598 O O . VAL A 1 80 ? -46.315 -23.603 -22.762 1.00 89.62 80 VAL A O 1
ATOM 601 N N . ASN A 1 81 ? -44.264 -24.391 -22.362 1.00 87.19 81 ASN A N 1
ATOM 602 C CA . ASN A 1 81 ? -44.220 -25.322 -23.500 1.00 87.19 81 ASN A CA 1
ATOM 603 C C . ASN A 1 81 ? -44.623 -24.668 -24.843 1.00 87.19 81 ASN A C 1
ATOM 605 O O . ASN A 1 81 ? -45.318 -25.262 -25.662 1.00 87.19 81 ASN A O 1
ATOM 609 N N . GLY A 1 82 ? -44.196 -23.415 -25.052 1.00 81.06 82 GLY A N 1
ATOM 610 C CA . GLY A 1 82 ? -44.492 -22.623 -26.253 1.00 81.06 82 GLY A CA 1
ATOM 611 C C . GLY A 1 82 ? -45.860 -21.928 -26.261 1.00 81.06 82 GLY A C 1
ATOM 612 O O . GLY A 1 82 ? -46.136 -21.167 -27.182 1.00 81.06 82 GLY A O 1
ATOM 613 N N . TRP A 1 83 ? -46.700 -22.143 -25.245 1.00 85.31 83 TRP A N 1
ATOM 614 C CA . TRP A 1 83 ? -47.956 -21.413 -25.063 1.00 85.31 83 TRP A CA 1
ATOM 615 C C . TRP A 1 83 ? -47.737 -20.085 -24.351 1.00 85.31 83 TRP A C 1
ATOM 617 O O . TRP A 1 83 ? -47.040 -20.048 -23.340 1.00 85.31 83 TRP A O 1
ATOM 627 N N . ASP A 1 84 ? -48.372 -19.027 -24.847 1.00 87.44 84 ASP A N 1
ATOM 628 C CA . ASP A 1 84 ? -48.360 -17.702 -24.227 1.00 87.44 84 ASP A CA 1
ATOM 629 C C . ASP A 1 84 ? -49.175 -17.683 -22.923 1.00 87.44 84 ASP A C 1
ATOM 631 O O . ASP A 1 84 ? -50.287 -18.209 -22.855 1.00 87.44 84 ASP A O 1
ATOM 635 N N . MET A 1 85 ? -48.587 -17.097 -21.881 1.00 84.94 85 MET A N 1
ATOM 636 C CA . MET A 1 85 ? -49.118 -17.019 -20.516 1.00 84.94 85 MET A CA 1
ATOM 637 C C . MET A 1 85 ? -49.331 -15.569 -20.060 1.00 84.94 85 MET A C 1
ATOM 639 O O . MET A 1 85 ? -49.600 -15.321 -18.886 1.00 84.94 85 MET A O 1
ATOM 643 N N . THR A 1 86 ? -49.197 -14.595 -20.963 1.00 82.81 86 THR A N 1
ATOM 644 C CA . THR A 1 86 ? -49.316 -13.168 -20.630 1.00 82.81 86 THR A CA 1
ATOM 645 C C . THR A 1 86 ? -50.752 -12.721 -20.349 1.00 82.81 86 THR A C 1
ATOM 647 O O . THR A 1 86 ? -50.957 -11.879 -19.479 1.00 82.81 86 THR A O 1
ATOM 650 N N . MET A 1 87 ? -51.739 -13.305 -21.037 1.00 83.44 87 MET A N 1
ATOM 651 C CA . MET A 1 87 ? -53.161 -12.933 -20.962 1.00 83.44 87 MET A CA 1
ATOM 652 C C . MET A 1 87 ? -54.050 -14.145 -20.656 1.00 83.44 87 MET A C 1
ATOM 654 O O . MET A 1 87 ? -55.003 -14.440 -21.374 1.00 83.44 87 MET A O 1
ATOM 658 N N . VAL A 1 88 ? -53.718 -14.883 -19.597 1.00 87.56 88 VAL A N 1
ATOM 659 C CA . VAL A 1 88 ? -54.451 -16.091 -19.186 1.00 87.56 88 VAL A CA 1
ATOM 660 C C . VAL A 1 88 ? -55.070 -15.928 -17.803 1.00 87.56 88 VAL A C 1
ATOM 662 O O . VAL A 1 88 ? -54.600 -15.143 -16.978 1.00 87.56 88 VAL A O 1
ATOM 665 N N . THR A 1 89 ? -56.132 -16.688 -17.541 1.00 90.00 89 THR A N 1
ATOM 666 C CA . THR A 1 89 ? -56.695 -16.812 -16.186 1.00 90.00 89 THR A CA 1
ATOM 667 C C . THR A 1 89 ? -55.792 -17.665 -15.296 1.00 90.00 89 THR A C 1
ATOM 669 O O . THR A 1 89 ? -55.019 -18.499 -15.785 1.00 90.00 89 THR A O 1
ATOM 672 N N . HIS A 1 90 ? -55.915 -17.507 -13.982 1.00 88.56 90 HIS A N 1
ATOM 673 C CA . HIS A 1 90 ? -55.160 -18.273 -13.000 1.00 88.56 90 HIS A CA 1
ATOM 674 C C . HIS A 1 90 ? -55.361 -19.787 -13.175 1.00 88.56 90 HIS A C 1
ATOM 676 O O . HIS A 1 90 ? -54.400 -20.562 -13.185 1.00 88.56 90 HIS A O 1
ATOM 682 N N . ASP A 1 91 ? -56.606 -20.227 -13.382 1.00 88.50 91 ASP A N 1
ATOM 683 C CA . ASP A 1 91 ? -56.909 -21.649 -13.571 1.00 88.50 91 ASP A CA 1
ATOM 684 C C . ASP A 1 91 ? -56.368 -22.192 -14.904 1.00 88.50 91 ASP A C 1
ATOM 686 O O . ASP A 1 91 ? -55.844 -23.309 -14.947 1.00 88.50 91 ASP A O 1
ATOM 690 N N . GLN A 1 92 ? -56.406 -21.399 -15.983 1.00 88.12 92 GLN A N 1
ATOM 691 C CA . GLN A 1 92 ? -55.760 -21.768 -17.248 1.00 88.12 92 GLN A CA 1
ATOM 692 C C . GLN A 1 92 ? -54.250 -21.943 -17.065 1.00 88.12 92 GLN A C 1
ATOM 694 O O . GLN A 1 92 ? -53.698 -22.951 -17.512 1.00 88.12 92 GLN A O 1
ATOM 699 N N . ALA A 1 93 ? -53.592 -21.019 -16.361 1.00 87.75 93 ALA A N 1
ATOM 700 C CA . ALA A 1 93 ? -52.167 -21.109 -16.071 1.00 87.75 93 ALA A CA 1
ATOM 701 C C . ALA A 1 93 ? -51.826 -22.370 -15.261 1.00 87.75 93 ALA A C 1
ATOM 703 O O . ALA A 1 93 ? -50.924 -23.133 -15.620 1.00 87.75 93 ALA A O 1
ATOM 704 N N . ARG A 1 94 ? -52.605 -22.646 -14.209 1.00 89.31 94 ARG A N 1
ATOM 705 C CA . ARG A 1 94 ? -52.461 -23.839 -13.367 1.00 89.31 94 ARG A CA 1
ATOM 706 C C . ARG A 1 94 ? -52.629 -25.128 -14.170 1.00 89.31 94 ARG A C 1
ATOM 708 O O . ARG A 1 94 ? -51.795 -26.026 -14.057 1.00 89.31 94 ARG A O 1
ATOM 715 N N . LYS A 1 95 ? -53.669 -25.230 -15.005 1.00 88.62 95 LYS A N 1
ATOM 716 C CA . LYS A 1 95 ? -53.929 -26.407 -15.857 1.00 88.62 95 LYS A CA 1
ATOM 717 C C . LYS A 1 95 ? -52.782 -26.685 -16.826 1.00 88.62 95 LYS A C 1
ATOM 719 O O . LYS A 1 95 ? -52.439 -27.843 -17.050 1.00 88.62 95 LYS A O 1
ATOM 724 N N . ARG A 1 96 ? -52.164 -25.636 -17.377 1.00 87.56 96 ARG A N 1
ATOM 725 C CA . ARG A 1 96 ? -51.020 -25.767 -18.292 1.00 87.56 96 ARG A CA 1
ATOM 726 C C . ARG A 1 96 ? -49.767 -26.272 -17.592 1.00 87.56 96 ARG A C 1
ATOM 728 O O . ARG A 1 96 ? -49.095 -27.146 -18.124 1.00 87.56 96 ARG A O 1
ATOM 735 N N . LEU A 1 97 ? -49.497 -25.790 -16.384 1.00 85.69 97 LEU A N 1
ATOM 736 C CA . LEU A 1 97 ? -48.359 -26.240 -15.581 1.00 85.69 97 LEU A CA 1
ATOM 737 C C . LEU A 1 97 ? -48.540 -27.677 -15.051 1.00 85.69 97 LEU A C 1
ATOM 739 O O . LEU A 1 97 ? -47.577 -28.433 -14.946 1.00 85.69 97 LEU A O 1
ATOM 743 N N . THR A 1 98 ? -49.778 -28.087 -14.757 1.00 82.62 98 THR A N 1
ATOM 744 C CA . THR A 1 98 ? -50.100 -29.374 -14.101 1.00 82.62 98 THR A CA 1
ATOM 745 C C . THR A 1 98 ? -50.550 -30.487 -15.054 1.00 82.62 98 THR A C 1
ATOM 747 O O . THR A 1 98 ? -51.062 -31.516 -14.614 1.00 82.62 98 THR A O 1
ATOM 750 N N . LYS A 1 99 ? -50.344 -30.334 -16.366 1.00 82.50 99 LYS A N 1
ATOM 751 C CA . LYS A 1 99 ? -50.735 -31.345 -17.361 1.00 82.50 99 LYS A CA 1
ATOM 752 C C . LYS A 1 99 ? -50.050 -32.696 -17.084 1.00 82.50 99 LYS A C 1
ATOM 754 O O . LYS A 1 99 ? -48.827 -32.754 -16.987 1.00 82.50 99 LYS A O 1
ATOM 759 N N . LYS A 1 100 ? -50.838 -33.771 -16.940 1.00 70.50 100 LYS A N 1
ATOM 760 C CA . LYS A 1 100 ? -50.372 -35.088 -16.449 1.00 70.50 100 LYS A CA 1
ATOM 761 C C . LYS A 1 100 ? -49.482 -35.871 -17.426 1.00 70.50 100 LYS A C 1
ATOM 763 O O . LYS A 1 100 ? -48.684 -36.673 -16.972 1.00 70.50 100 LYS A O 1
ATOM 768 N N . ASN A 1 101 ? -49.583 -35.614 -18.731 1.00 71.56 101 ASN A N 1
ATOM 769 C CA . ASN A 1 101 ? -48.859 -36.370 -19.767 1.00 71.56 101 ASN A CA 1
ATOM 770 C C . ASN A 1 101 ? -47.489 -35.764 -20.135 1.00 71.56 101 ASN A C 1
ATOM 772 O O . ASN A 1 101 ? -46.940 -36.091 -21.182 1.00 71.56 101 ASN A O 1
ATOM 776 N N . GLU A 1 102 ? -46.971 -34.824 -19.341 1.00 76.81 102 GLU A N 1
ATOM 777 C CA . GLU A 1 102 ? -45.723 -34.110 -19.635 1.00 76.81 102 GLU A CA 1
ATOM 778 C C . GLU A 1 102 ? -44.818 -34.125 -18.401 1.00 76.81 102 GLU A C 1
ATOM 780 O O . GLU A 1 102 ? -45.122 -33.463 -17.405 1.00 76.81 102 GLU A O 1
ATOM 785 N N . ASP A 1 103 ? -43.701 -34.848 -18.483 1.00 80.88 103 ASP A N 1
ATOM 786 C CA . ASP A 1 103 ? -42.701 -34.935 -17.407 1.00 80.88 103 ASP A CA 1
ATOM 787 C C . ASP A 1 103 ? -41.774 -33.710 -17.363 1.00 80.88 103 ASP A C 1
ATOM 789 O O . ASP A 1 103 ? -41.164 -33.418 -16.334 1.00 80.88 103 ASP A O 1
ATOM 793 N N . ILE A 1 104 ? -41.693 -32.958 -18.466 1.00 85.31 104 ILE A N 1
ATOM 794 C CA . ILE A 1 104 ? -40.838 -31.776 -18.615 1.00 85.31 104 ILE A CA 1
ATOM 795 C C . ILE A 1 104 ? -41.701 -30.550 -18.913 1.00 85.31 104 ILE A C 1
ATOM 797 O O . ILE A 1 104 ? -42.558 -30.567 -19.799 1.00 85.31 104 ILE A O 1
ATOM 801 N N . VAL A 1 105 ? -41.441 -29.459 -18.195 1.00 87.88 105 VAL A N 1
ATOM 802 C CA . VAL A 1 105 ? -42.072 -28.157 -18.425 1.00 87.88 105 VAL A CA 1
ATOM 803 C C . VAL A 1 105 ? -41.008 -27.138 -18.798 1.00 87.88 105 VAL A C 1
ATOM 805 O O . VAL A 1 105 ? -40.171 -26.760 -17.981 1.00 87.88 105 VAL A O 1
ATOM 808 N N . ARG A 1 106 ? -41.060 -26.667 -20.041 1.00 88.94 106 ARG A N 1
ATOM 809 C CA . ARG A 1 106 ? -40.222 -25.587 -20.557 1.00 88.94 106 ARG A CA 1
ATOM 810 C C . ARG A 1 106 ? -40.900 -24.259 -20.273 1.00 88.94 106 ARG A C 1
ATOM 812 O O . ARG A 1 106 ? -41.974 -23.986 -20.806 1.00 88.94 106 ARG A O 1
ATOM 819 N N . LEU A 1 107 ? -40.277 -23.426 -19.453 1.00 88.25 107 LEU A N 1
ATOM 820 C CA . LEU A 1 107 ? -40.772 -22.093 -19.144 1.00 88.25 107 LEU A CA 1
ATOM 821 C C . LEU A 1 107 ? -39.932 -21.041 -19.855 1.00 88.25 107 LEU A C 1
ATOM 823 O O . LEU A 1 107 ? -38.703 -21.086 -19.829 1.00 88.25 107 LEU A O 1
ATOM 827 N N . LEU A 1 108 ? -40.605 -20.056 -20.441 1.00 84.88 108 LEU A N 1
ATOM 828 C CA . LEU A 1 108 ? -40.001 -18.772 -20.763 1.00 84.88 108 LEU A CA 1
ATOM 829 C C . LEU A 1 108 ? -40.391 -17.813 -19.643 1.00 84.88 108 LEU A C 1
ATOM 831 O O . LEU A 1 108 ? -41.575 -17.526 -19.470 1.00 84.88 108 LEU A O 1
ATOM 835 N N . LYS A 1 109 ? -39.418 -17.339 -18.869 1.00 85.00 109 LYS A N 1
ATOM 836 C CA . LYS A 1 109 ? -39.660 -16.420 -17.754 1.00 85.00 109 LYS A CA 1
ATOM 837 C C . LYS A 1 109 ? -38.972 -15.080 -17.968 1.00 85.00 109 LYS A C 1
ATOM 839 O O . LYS A 1 109 ? -37.894 -15.017 -18.552 1.00 85.00 109 LYS A O 1
ATOM 844 N N . GLN A 1 110 ? -39.573 -14.024 -17.445 1.00 80.75 110 GLN A N 1
ATOM 845 C CA . GLN A 1 110 ? -38.959 -12.715 -17.288 1.00 80.75 110 GLN A CA 1
ATOM 846 C C . GLN A 1 110 ? -38.485 -12.579 -15.836 1.00 80.75 110 GLN A C 1
ATOM 848 O O . GLN A 1 110 ? -39.257 -12.806 -14.901 1.00 80.75 110 GLN A O 1
ATOM 853 N N . MET A 1 111 ? -37.205 -12.250 -15.644 1.00 71.75 111 MET A N 1
ATOM 854 C CA . MET A 1 111 ? -36.639 -12.080 -14.303 1.00 71.75 111 MET A CA 1
ATOM 855 C C . MET A 1 111 ? -37.303 -10.920 -13.555 1.00 71.75 111 MET A C 1
ATOM 857 O O . MET A 1 111 ? -37.578 -9.874 -14.145 1.00 71.75 111 MET A O 1
ATOM 861 N N . SER A 1 112 ? -37.496 -11.085 -12.243 1.00 65.88 112 SER A N 1
ATOM 862 C CA . SER A 1 112 ? -37.992 -10.011 -11.372 1.00 65.88 112 SER A CA 1
ATOM 863 C C . SER A 1 112 ? -37.153 -8.727 -11.497 1.00 65.88 112 SER A C 1
ATOM 865 O O . SER A 1 112 ? -35.916 -8.776 -11.465 1.00 65.88 112 SER A O 1
ATOM 867 N N . GLY A 1 113 ? -37.814 -7.562 -11.542 1.00 59.84 113 GLY A N 1
ATOM 868 C CA . GLY A 1 113 ? -37.162 -6.245 -11.564 1.00 59.84 113 GLY A CA 1
ATOM 869 C C . GLY A 1 113 ? -36.230 -6.000 -10.368 1.00 59.84 113 GLY A C 1
ATOM 870 O O . GLY A 1 113 ? -35.219 -5.311 -10.502 1.00 59.84 113 GLY A O 1
ATOM 871 N N . SER A 1 114 ? -36.470 -6.662 -9.227 1.00 56.72 114 SER A N 1
ATOM 872 C CA . SER A 1 114 ? -35.553 -6.678 -8.075 1.00 56.72 114 SER A CA 1
ATOM 873 C C . SER A 1 114 ? -34.166 -7.227 -8.434 1.00 56.72 114 SER A C 1
ATOM 875 O O . SER A 1 114 ? -33.153 -6.647 -8.051 1.00 56.72 114 SER A O 1
ATOM 877 N N . ARG A 1 115 ? -34.092 -8.286 -9.252 1.00 55.28 115 ARG A N 1
ATOM 878 C CA . ARG A 1 115 ? -32.826 -8.926 -9.637 1.00 55.28 115 ARG A CA 1
ATOM 879 C C . ARG A 1 115 ? -32.048 -8.089 -10.651 1.00 55.28 115 ARG A C 1
ATOM 881 O O . ARG A 1 115 ? -30.838 -7.930 -10.517 1.00 55.28 115 ARG A O 1
ATOM 888 N N . VAL A 1 116 ? -32.747 -7.473 -11.606 1.00 58.38 116 VAL A N 1
ATOM 889 C CA . VAL A 1 116 ? -32.149 -6.514 -12.551 1.00 58.38 116 VAL A CA 1
ATOM 890 C C . VAL A 1 116 ? -31.633 -5.280 -11.807 1.00 58.38 116 VAL A C 1
ATOM 892 O O . VAL A 1 116 ? -30.508 -4.846 -12.052 1.00 58.38 116 VAL A O 1
ATOM 895 N N . ARG A 1 117 ? -32.391 -4.752 -10.834 1.00 58.72 117 ARG A N 1
ATOM 896 C CA . ARG A 1 117 ? -31.933 -3.667 -9.950 1.00 58.72 117 ARG A CA 1
ATOM 897 C C . ARG A 1 117 ? -30.747 -4.087 -9.086 1.00 58.72 117 ARG A C 1
ATOM 899 O O . ARG A 1 117 ? -29.824 -3.295 -8.937 1.00 58.72 117 ARG A O 1
ATOM 906 N N . MET A 1 118 ? -30.728 -5.314 -8.569 1.00 54.09 118 MET A N 1
ATOM 907 C CA . MET A 1 118 ? -29.629 -5.848 -7.761 1.00 54.09 118 MET A CA 1
ATOM 908 C C . MET A 1 118 ? -28.353 -6.026 -8.589 1.00 54.09 118 MET A C 1
ATOM 910 O O . MET A 1 118 ? -27.306 -5.540 -8.176 1.00 54.09 118 MET A O 1
ATOM 914 N N . CYS A 1 119 ? -28.432 -6.609 -9.790 1.00 56.56 119 CYS A N 1
ATOM 915 C CA . CYS A 1 119 ? -27.300 -6.696 -10.717 1.00 56.56 119 CYS A CA 1
ATOM 916 C C . CYS A 1 119 ? -26.827 -5.314 -11.172 1.00 56.56 119 CYS A C 1
ATOM 918 O O . CYS A 1 119 ? -25.630 -5.062 -11.172 1.00 56.56 119 CYS A O 1
ATOM 920 N N . LYS A 1 120 ? -27.735 -4.389 -11.503 1.00 60.09 120 LYS A N 1
ATOM 921 C CA . LYS A 1 120 ? -27.383 -3.013 -11.893 1.00 60.09 120 LYS A CA 1
ATOM 922 C C . LYS A 1 120 ? -26.770 -2.226 -10.730 1.00 60.09 120 LYS A C 1
ATOM 924 O O . LYS A 1 120 ? -25.851 -1.441 -10.943 1.00 60.09 120 LYS A O 1
ATOM 929 N N . SER A 1 121 ? -27.245 -2.453 -9.505 1.00 55.03 121 SER A N 1
ATOM 930 C CA . SER A 1 121 ? -26.687 -1.887 -8.272 1.00 55.03 121 SER A CA 1
ATOM 931 C C . SER A 1 121 ? -25.306 -2.468 -7.971 1.00 55.03 121 SER A C 1
ATOM 933 O O . SER A 1 121 ? -24.387 -1.717 -7.658 1.00 55.03 121 SER A O 1
ATOM 935 N N . PHE A 1 122 ? -25.133 -3.778 -8.147 1.00 57.72 122 PHE A N 1
ATOM 936 C CA . PHE A 1 122 ? -23.851 -4.461 -8.014 1.00 57.72 122 PHE A CA 1
ATOM 937 C C . PHE A 1 122 ? -22.838 -3.971 -9.057 1.00 57.72 122 PHE A C 1
ATOM 939 O O . PHE A 1 122 ? -21.727 -3.599 -8.688 1.00 57.72 122 PHE A O 1
ATOM 946 N N . LEU A 1 123 ? -23.235 -3.884 -10.333 1.00 60.44 123 LEU A N 1
ATOM 947 C CA . LEU A 1 123 ? -22.398 -3.341 -11.406 1.00 60.44 123 LEU A CA 1
ATOM 948 C C . LEU A 1 123 ? -22.001 -1.897 -11.105 1.00 60.44 123 LEU A C 1
ATOM 950 O O . LEU A 1 123 ? -20.825 -1.579 -11.187 1.00 60.44 123 LEU A O 1
ATOM 954 N N . ARG A 1 124 ? -22.951 -1.047 -10.682 1.00 61.94 124 ARG A N 1
ATOM 955 C CA . ARG A 1 124 ? -22.658 0.343 -10.300 1.00 61.94 124 ARG A CA 1
ATOM 956 C C . ARG A 1 124 ? -21.678 0.436 -9.132 1.00 61.94 124 ARG A C 1
ATOM 958 O O . ARG A 1 124 ? -20.763 1.252 -9.189 1.00 61.94 124 ARG A O 1
ATOM 965 N N . ARG A 1 125 ? -21.846 -0.387 -8.094 1.00 55.72 125 ARG A N 1
ATOM 966 C CA . ARG A 1 125 ? -20.974 -0.384 -6.906 1.00 55.72 125 ARG A CA 1
ATOM 967 C C . ARG A 1 125 ? -19.557 -0.862 -7.214 1.00 55.72 125 ARG A C 1
ATOM 969 O O . ARG A 1 125 ? -18.616 -0.321 -6.654 1.00 55.72 125 ARG A O 1
ATOM 976 N N . ASN A 1 126 ? -19.410 -1.805 -8.142 1.00 61.69 126 ASN A N 1
ATOM 977 C CA . ASN A 1 126 ? -18.120 -2.402 -8.498 1.00 61.69 126 ASN A CA 1
ATOM 978 C C . ASN A 1 126 ? -17.573 -1.910 -9.848 1.00 61.69 126 ASN A C 1
ATOM 980 O O . ASN A 1 126 ? -16.677 -2.536 -10.411 1.00 61.69 126 ASN A O 1
ATOM 984 N N . THR A 1 127 ? -18.096 -0.794 -10.371 1.00 67.56 127 THR A N 1
ATOM 985 C CA . THR A 1 127 ? -17.767 -0.266 -11.708 1.00 67.56 127 THR A CA 1
ATOM 986 C C . THR A 1 127 ? -16.260 -0.107 -11.910 1.00 67.56 127 THR A C 1
ATOM 988 O O . THR A 1 127 ? -15.728 -0.550 -12.922 1.00 67.56 127 THR A O 1
ATOM 991 N N . PHE A 1 128 ? -15.564 0.478 -10.929 1.00 61.72 128 PHE A N 1
ATOM 992 C CA . PHE A 1 128 ? -14.122 0.713 -11.009 1.00 61.72 128 PHE A CA 1
ATOM 993 C C . PHE A 1 128 ? -13.327 -0.593 -11.134 1.00 61.72 128 PHE A C 1
ATOM 995 O O . PHE A 1 128 ? -12.524 -0.745 -12.048 1.00 61.72 128 PHE A O 1
ATOM 1002 N N . VAL A 1 129 ? -13.609 -1.561 -10.259 1.00 60.78 129 VAL A N 1
ATOM 1003 C CA . VAL A 1 129 ? -12.954 -2.877 -10.261 1.00 60.78 129 VAL A CA 1
ATOM 1004 C C . VAL A 1 129 ? -13.221 -3.630 -11.565 1.00 60.78 129 VAL A C 1
ATOM 1006 O O . VAL A 1 129 ? -12.328 -4.264 -12.119 1.00 60.78 129 VAL A O 1
ATOM 1009 N N . LEU A 1 130 ? -14.449 -3.559 -12.079 1.00 69.56 130 LEU A N 1
ATOM 1010 C CA . LEU A 1 130 ? -14.798 -4.188 -13.350 1.00 69.56 130 LEU A CA 1
ATOM 1011 C C . LEU A 1 130 ? -14.038 -3.547 -14.516 1.00 69.56 130 LEU A C 1
ATOM 1013 O O . LEU A 1 130 ? -13.531 -4.269 -15.371 1.00 69.56 130 LEU A O 1
ATOM 1017 N N . PHE A 1 131 ? -13.910 -2.217 -14.536 1.00 76.31 131 PHE A N 1
ATOM 1018 C CA . PHE A 1 131 ? -13.139 -1.521 -15.564 1.00 76.31 131 PHE A CA 1
ATOM 1019 C C . PHE A 1 131 ? -11.644 -1.813 -15.492 1.00 76.31 131 PHE A C 1
ATOM 1021 O O . PHE A 1 131 ? -11.037 -1.997 -16.541 1.00 76.31 131 PHE A O 1
ATOM 1028 N N . THR A 1 132 ? -11.042 -1.902 -14.304 1.00 64.81 132 THR A N 1
ATOM 1029 C CA . THR A 1 132 ? -9.613 -2.232 -14.184 1.00 64.81 132 THR A CA 1
ATOM 1030 C C . THR A 1 132 ? -9.323 -3.665 -14.611 1.00 64.81 132 THR A C 1
ATOM 1032 O O . THR A 1 132 ? -8.400 -3.882 -15.390 1.00 64.81 132 THR A O 1
ATOM 1035 N N . VAL A 1 133 ? -10.137 -4.642 -14.198 1.00 72.06 133 VAL A N 1
ATOM 1036 C CA . VAL A 1 133 ? -9.981 -6.037 -14.649 1.00 72.06 133 VAL A CA 1
ATOM 1037 C C . VAL A 1 133 ? -10.190 -6.148 -16.161 1.00 72.06 133 VAL A C 1
ATOM 1039 O O . VAL A 1 133 ? -9.383 -6.775 -16.847 1.00 72.06 133 VAL A O 1
ATOM 1042 N N . ALA A 1 134 ? -11.224 -5.499 -16.705 1.00 79.75 134 ALA A N 1
ATOM 1043 C CA . ALA A 1 134 ? -11.454 -5.466 -18.147 1.00 79.75 134 ALA A CA 1
ATOM 1044 C C . ALA A 1 134 ? -10.286 -4.811 -18.899 1.00 79.75 134 ALA A C 1
ATOM 1046 O O . ALA A 1 134 ? -9.878 -5.322 -19.937 1.00 79.75 134 ALA A O 1
ATOM 1047 N N . ALA A 1 135 ? -9.715 -3.729 -18.365 1.00 78.75 135 ALA A N 1
ATOM 1048 C CA . ALA A 1 135 ? -8.553 -3.057 -18.934 1.00 78.75 135 ALA A CA 1
ATOM 1049 C C . ALA A 1 135 ? -7.288 -3.921 -18.913 1.00 78.75 135 ALA A C 1
ATOM 1051 O O . ALA A 1 135 ? -6.564 -3.937 -19.903 1.00 78.75 135 ALA A O 1
ATOM 1052 N N . VAL A 1 136 ? -7.034 -4.666 -17.831 1.00 73.12 136 VAL A N 1
ATOM 1053 C CA . VAL A 1 136 ? -5.911 -5.615 -17.756 1.00 73.12 136 VAL A CA 1
ATOM 1054 C C . VAL A 1 136 ? -6.076 -6.706 -18.811 1.00 73.12 136 VAL A C 1
ATOM 1056 O O . VAL A 1 136 ? -5.164 -6.932 -19.600 1.00 73.12 136 VAL A O 1
ATOM 1059 N N . VAL A 1 137 ? -7.251 -7.339 -18.884 1.00 80.38 137 VAL A N 1
ATOM 1060 C CA . VAL A 1 137 ? -7.524 -8.390 -19.880 1.00 80.38 137 VAL A CA 1
ATOM 1061 C C . VAL A 1 137 ? -7.415 -7.837 -21.303 1.00 80.38 137 VAL A C 1
ATOM 1063 O O . VAL A 1 137 ? -6.745 -8.436 -22.141 1.00 80.38 137 VAL A O 1
ATOM 1066 N N . ALA A 1 138 ? -8.016 -6.676 -21.574 1.00 88.69 138 ALA A N 1
ATOM 1067 C CA . ALA A 1 138 ? -7.937 -6.020 -22.874 1.00 88.69 138 ALA A CA 1
ATOM 1068 C C . ALA A 1 138 ? -6.501 -5.610 -23.230 1.00 88.69 138 ALA A C 1
ATOM 1070 O O . ALA A 1 138 ? -6.100 -5.781 -24.374 1.00 88.69 138 ALA A O 1
ATOM 1071 N N . GLY A 1 139 ? -5.715 -5.122 -22.267 1.00 85.38 139 GLY A N 1
ATOM 1072 C CA . GLY A 1 139 ? -4.309 -4.765 -22.450 1.00 85.38 139 GLY A CA 1
ATOM 1073 C C . GLY A 1 139 ? -3.438 -5.980 -22.760 1.00 85.38 139 GLY A C 1
ATOM 1074 O O . GLY A 1 139 ? -2.616 -5.924 -23.670 1.00 85.38 139 GLY A O 1
ATOM 1075 N N . ILE A 1 140 ? -3.671 -7.108 -22.080 1.00 83.31 140 ILE A N 1
ATOM 1076 C CA . ILE A 1 140 ? -3.006 -8.380 -22.389 1.00 83.31 140 ILE A CA 1
ATOM 1077 C C . ILE A 1 140 ? -3.341 -8.811 -23.820 1.00 83.31 140 ILE A C 1
ATOM 1079 O O . ILE A 1 140 ? -2.433 -9.022 -24.623 1.00 83.31 140 ILE A O 1
ATOM 1083 N N . VAL A 1 141 ? -4.632 -8.888 -24.164 1.00 91.19 141 VAL A N 1
ATOM 1084 C CA . VAL A 1 141 ? -5.084 -9.278 -25.510 1.00 91.19 141 VAL A CA 1
ATOM 1085 C C . VAL A 1 141 ? -4.500 -8.347 -26.573 1.00 91.19 141 VAL A C 1
ATOM 1087 O O . VAL A 1 141 ? -3.933 -8.823 -27.552 1.00 91.19 141 VAL A O 1
ATOM 1090 N N . LEU A 1 142 ? -4.579 -7.032 -26.369 1.00 91.81 142 LEU A N 1
ATOM 1091 C CA . LEU A 1 142 ? -4.062 -6.036 -27.304 1.00 91.81 142 LEU A CA 1
ATOM 1092 C C . LEU A 1 142 ? -2.542 -6.138 -27.468 1.00 91.81 142 LEU A C 1
ATOM 1094 O O . LEU A 1 142 ? -2.055 -6.081 -28.593 1.00 91.81 142 LEU A O 1
ATOM 1098 N N . GLY A 1 143 ? -1.799 -6.343 -26.377 1.00 86.50 143 GLY A N 1
ATOM 1099 C CA . GLY A 1 143 ? -0.352 -6.552 -26.415 1.00 86.50 143 GLY A CA 1
ATOM 1100 C C . GLY A 1 143 ? 0.032 -7.774 -27.250 1.00 86.50 143 GLY A C 1
ATOM 1101 O O . GLY A 1 143 ? 0.891 -7.675 -28.122 1.00 86.50 143 GLY A O 1
ATOM 1102 N N . PHE A 1 144 ? -0.649 -8.909 -27.054 1.00 87.94 144 PHE A N 1
ATOM 1103 C CA . PHE A 1 144 ? -0.425 -10.122 -27.849 1.00 87.94 144 PHE A CA 1
ATOM 1104 C C . PHE A 1 144 ? -0.806 -9.961 -29.323 1.00 87.94 144 PHE A C 1
ATOM 1106 O O . PHE A 1 144 ? -0.102 -10.484 -30.184 1.00 87.94 144 PHE A O 1
ATOM 1113 N N . VAL A 1 145 ? -1.895 -9.243 -29.613 1.00 92.25 145 VAL A N 1
ATOM 1114 C CA . VAL A 1 145 ? -2.342 -8.962 -30.986 1.00 92.25 145 VAL A CA 1
ATOM 1115 C C . VAL A 1 145 ? -1.358 -8.044 -31.709 1.00 92.25 145 VAL A C 1
ATOM 1117 O O . VAL A 1 145 ? -1.079 -8.268 -32.881 1.00 92.25 145 VAL A O 1
ATOM 1120 N N . MET A 1 146 ? -0.802 -7.042 -31.025 1.00 89.44 146 MET A N 1
ATOM 1121 C CA . MET A 1 146 ? 0.121 -6.073 -31.627 1.00 89.44 146 MET A CA 1
ATOM 1122 C C . MET A 1 146 ? 1.559 -6.594 -31.755 1.00 89.44 146 MET A C 1
ATOM 1124 O O . MET A 1 146 ? 2.285 -6.189 -32.659 1.00 89.44 146 MET A O 1
ATOM 1128 N N . ARG A 1 147 ? 1.973 -7.540 -30.905 1.00 83.62 147 ARG A N 1
ATOM 1129 C CA . ARG A 1 147 ? 3.318 -8.138 -30.912 1.00 83.62 147 ARG A CA 1
ATOM 1130 C C . ARG A 1 147 ? 3.795 -8.697 -32.268 1.00 83.62 147 ARG A C 1
ATOM 1132 O O . ARG A 1 147 ? 4.919 -8.372 -32.646 1.00 83.62 147 ARG A O 1
ATOM 1139 N N . PRO A 1 148 ? 3.016 -9.493 -33.033 1.00 87.56 148 PRO A N 1
ATOM 1140 C CA . PRO A 1 148 ? 3.463 -10.019 -34.329 1.00 87.56 148 PRO A CA 1
ATOM 1141 C C . PRO A 1 148 ? 3.668 -8.941 -35.404 1.00 87.56 148 PRO A C 1
ATOM 1143 O O . PRO A 1 148 ? 4.296 -9.224 -36.421 1.00 87.56 148 PRO A O 1
ATOM 1146 N N . HIS A 1 149 ? 3.177 -7.714 -35.199 1.00 86.88 149 HIS A N 1
ATOM 1147 C CA . HIS A 1 149 ? 3.346 -6.621 -36.158 1.00 86.88 149 HIS A CA 1
ATOM 1148 C C . HIS A 1 149 ? 4.750 -5.984 -36.140 1.00 86.88 149 HIS A C 1
ATOM 1150 O O . HIS A 1 149 ? 4.998 -5.097 -36.951 1.00 86.88 149 HIS A O 1
ATOM 1156 N N . ASN A 1 150 ? 5.673 -6.439 -35.274 1.00 82.12 150 ASN A N 1
ATOM 1157 C CA . ASN A 1 150 ? 7.080 -6.003 -35.216 1.00 82.12 150 ASN A CA 1
ATOM 1158 C C . ASN A 1 150 ? 7.260 -4.471 -35.250 1.00 82.12 150 ASN A C 1
ATOM 1160 O O . ASN A 1 150 ? 8.097 -3.946 -35.987 1.00 82.12 150 ASN A O 1
ATOM 1164 N N . LEU A 1 151 ? 6.464 -3.757 -34.449 1.00 85.56 151 LEU A N 1
ATOM 1165 C CA . LEU A 1 151 ? 6.552 -2.303 -34.313 1.00 85.56 151 LEU A CA 1
ATOM 1166 C C . LEU A 1 151 ? 7.955 -1.873 -33.863 1.00 85.56 151 LEU A C 1
ATOM 1168 O O . LEU A 1 151 ? 8.606 -2.529 -33.047 1.00 85.56 151 LEU A O 1
ATOM 1172 N N . THR A 1 152 ? 8.415 -0.733 -34.368 1.00 88.56 152 THR A N 1
ATOM 1173 C CA . THR A 1 152 ? 9.683 -0.142 -33.936 1.00 88.56 152 THR A CA 1
ATOM 1174 C C . THR A 1 152 ? 9.589 0.357 -32.489 1.00 88.56 152 THR A C 1
ATOM 1176 O O . THR A 1 152 ? 8.523 0.746 -32.012 1.00 88.56 152 THR A O 1
ATOM 1179 N N . LEU A 1 153 ? 10.724 0.444 -31.780 1.00 82.31 153 LEU A N 1
ATOM 1180 C CA . LEU A 1 153 ? 10.767 0.961 -30.398 1.00 82.31 153 LEU A CA 1
ATOM 1181 C C . LEU A 1 153 ? 10.151 2.365 -30.259 1.00 82.31 153 LEU A C 1
ATOM 1183 O O . LEU A 1 153 ? 9.599 2.706 -29.216 1.00 82.31 153 LEU A O 1
ATOM 1187 N N . ARG A 1 154 ? 10.236 3.191 -31.307 1.00 88.19 154 ARG A N 1
ATOM 1188 C CA . ARG A 1 154 ? 9.624 4.525 -31.327 1.00 88.19 154 ARG A CA 1
ATOM 1189 C C . ARG A 1 154 ? 8.098 4.440 -31.359 1.00 88.19 154 ARG A C 1
ATOM 1191 O O . ARG A 1 154 ? 7.440 5.153 -30.609 1.00 88.19 154 ARG A O 1
ATOM 1198 N N . GLU A 1 155 ? 7.550 3.570 -32.199 1.00 90.56 155 GLU A N 1
ATOM 1199 C CA . GLU A 1 155 ? 6.104 3.352 -32.305 1.00 90.56 155 GLU A CA 1
ATOM 1200 C C . GLU A 1 155 ? 5.542 2.730 -31.029 1.00 90.56 155 GLU A C 1
ATOM 1202 O O . GLU A 1 155 ? 4.492 3.162 -30.563 1.00 90.56 155 GLU A O 1
ATOM 1207 N N . ILE A 1 156 ? 6.278 1.800 -30.407 1.00 83.38 156 ILE A N 1
ATOM 1208 C CA . ILE A 1 156 ? 5.917 1.238 -29.098 1.00 83.38 156 ILE A CA 1
ATOM 1209 C C . ILE A 1 156 ? 5.830 2.352 -28.050 1.00 83.38 156 ILE A C 1
ATOM 1211 O O . ILE A 1 156 ? 4.837 2.413 -27.330 1.00 83.38 156 ILE A O 1
ATOM 1215 N N . LYS A 1 157 ? 6.798 3.283 -28.008 1.00 81.38 157 LYS A N 1
ATOM 1216 C CA . LYS A 1 157 ? 6.752 4.433 -27.087 1.00 81.38 157 LYS A CA 1
ATOM 1217 C C . LYS A 1 157 ? 5.530 5.324 -27.314 1.00 81.38 157 LYS A C 1
ATOM 1219 O O . LYS A 1 157 ? 4.878 5.712 -26.347 1.00 81.38 157 LYS A O 1
ATOM 1224 N N . TYR A 1 158 ? 5.190 5.623 -28.569 1.00 92.75 158 TYR A N 1
ATOM 1225 C CA . TYR A 1 158 ? 3.986 6.400 -28.890 1.00 92.75 158 TYR A CA 1
ATOM 1226 C C . TYR A 1 158 ? 2.704 5.661 -28.511 1.00 92.75 158 TYR A C 1
ATOM 1228 O O . TYR A 1 158 ? 1.784 6.264 -27.964 1.00 92.75 158 TYR A O 1
ATOM 1236 N N . PHE A 1 159 ? 2.662 4.351 -28.737 1.00 89.31 159 PHE A N 1
ATOM 1237 C CA . PHE A 1 159 ? 1.542 3.509 -28.349 1.00 89.31 159 PHE A CA 1
ATOM 1238 C C . PHE A 1 159 ? 1.365 3.444 -26.822 1.00 89.31 159 PHE A C 1
ATOM 1240 O O . PHE A 1 159 ? 0.243 3.529 -26.327 1.00 89.31 159 PHE A O 1
ATOM 1247 N N . SER A 1 160 ? 2.457 3.341 -26.058 1.00 80.19 160 SER A N 1
ATOM 1248 C CA . SER A 1 160 ? 2.429 3.280 -24.590 1.00 80.19 160 SER A CA 1
ATOM 1249 C C . SER A 1 160 ? 2.231 4.638 -23.906 1.00 80.19 160 SER A C 1
ATOM 1251 O O . SER A 1 160 ? 2.134 4.691 -22.679 1.00 80.19 160 SER A O 1
ATOM 1253 N N . PHE A 1 161 ? 2.156 5.740 -24.662 1.00 88.44 161 PHE A N 1
ATOM 1254 C CA . PHE A 1 161 ? 2.083 7.100 -24.118 1.00 88.44 161 PHE A CA 1
ATOM 1255 C C . PHE A 1 161 ? 0.927 7.332 -23.123 1.00 88.44 161 PHE A C 1
ATOM 1257 O O . PHE A 1 161 ? 1.174 7.941 -22.081 1.00 88.44 161 PHE A O 1
ATOM 1264 N N . PRO A 1 162 ? -0.306 6.820 -23.332 1.00 86.56 162 PRO A N 1
ATOM 1265 C CA . PRO A 1 162 ? -1.366 6.949 -22.328 1.00 86.56 162 PRO A CA 1
ATOM 1266 C C . PRO A 1 162 ? -0.996 6.313 -20.979 1.00 86.56 162 PRO A C 1
ATOM 1268 O O . PRO A 1 162 ? -1.386 6.819 -19.924 1.00 86.56 162 PRO A O 1
ATOM 1271 N N . GLY A 1 163 ? -0.219 5.228 -21.017 1.00 72.56 163 GLY A N 1
ATOM 1272 C CA . GLY A 1 163 ? 0.357 4.571 -19.850 1.00 72.56 163 GLY A CA 1
ATOM 1273 C C . GLY A 1 163 ? 1.459 5.392 -19.182 1.00 72.56 163 GLY A C 1
ATOM 1274 O O . GLY A 1 163 ? 1.450 5.556 -17.965 1.00 72.56 163 GLY A O 1
ATOM 1275 N N . GLU A 1 164 ? 2.369 5.976 -19.966 1.00 73.38 164 GLU A N 1
ATOM 1276 C CA . GLU A 1 164 ? 3.386 6.904 -19.449 1.00 73.38 164 GLU A CA 1
ATOM 1277 C C . GLU A 1 164 ? 2.737 8.112 -18.755 1.00 73.38 164 GLU A C 1
ATOM 1279 O O . GLU A 1 164 ? 3.158 8.520 -17.672 1.00 73.38 164 GLU A O 1
ATOM 1284 N N . LEU A 1 165 ? 1.666 8.656 -19.340 1.00 80.69 165 LEU A N 1
ATOM 1285 C CA . LEU A 1 165 ? 0.926 9.776 -18.771 1.00 80.69 165 LEU A CA 1
ATOM 1286 C C . LEU A 1 165 ? 0.325 9.423 -17.401 1.00 80.69 165 LEU A C 1
ATOM 1288 O O . LEU A 1 165 ? 0.393 10.243 -16.485 1.00 80.69 165 LEU A O 1
ATOM 1292 N N . LEU A 1 166 ? -0.206 8.202 -17.235 1.00 73.19 166 LEU A N 1
ATOM 1293 C CA . LEU A 1 166 ? -0.667 7.707 -15.932 1.00 73.19 166 LEU A CA 1
ATOM 1294 C C . LEU A 1 166 ? 0.480 7.727 -14.913 1.00 73.19 166 LEU A C 1
ATOM 1296 O O . LEU A 1 166 ? 0.313 8.267 -13.823 1.00 73.19 166 LEU A O 1
ATOM 1300 N N . MET A 1 167 ? 1.652 7.198 -15.277 1.00 62.00 167 MET A N 1
ATOM 1301 C CA . MET A 1 167 ? 2.814 7.172 -14.381 1.00 62.00 167 MET A CA 1
ATOM 1302 C C . MET A 1 167 ? 3.254 8.581 -13.974 1.00 62.00 167 MET A C 1
ATOM 1304 O O . MET A 1 167 ? 3.501 8.824 -12.795 1.00 62.00 167 MET A O 1
ATOM 1308 N N . ARG A 1 168 ? 3.275 9.536 -14.910 1.00 73.44 168 ARG A N 1
ATOM 1309 C CA . ARG A 1 168 ? 3.597 10.942 -14.614 1.00 73.44 168 ARG A CA 1
ATOM 1310 C C . ARG A 1 168 ? 2.579 11.591 -13.675 1.00 73.44 168 ARG A C 1
ATOM 1312 O O . ARG A 1 168 ? 2.978 12.298 -12.753 1.00 73.44 168 ARG A O 1
ATOM 1319 N N . MET A 1 169 ? 1.283 11.339 -13.878 1.00 73.88 169 MET A N 1
ATOM 1320 C CA . MET A 1 169 ? 0.229 11.833 -12.985 1.00 73.88 169 MET A CA 1
ATOM 1321 C C . MET A 1 169 ? 0.388 11.287 -11.561 1.00 73.88 169 MET A C 1
ATOM 1323 O O . MET A 1 169 ? 0.258 12.046 -10.604 1.00 73.88 169 MET A O 1
ATOM 1327 N N . LEU A 1 170 ? 0.703 9.995 -11.413 1.00 61.12 170 LEU A N 1
ATOM 1328 C CA . LEU A 1 170 ? 0.945 9.390 -10.102 1.00 61.12 170 LEU A CA 1
ATOM 1329 C C . LEU A 1 170 ? 2.204 9.974 -9.445 1.00 61.12 170 LEU A C 1
ATOM 1331 O O . LEU A 1 170 ? 2.135 10.409 -8.300 1.00 61.12 170 LEU A O 1
ATOM 1335 N N . GLN A 1 171 ? 3.320 10.069 -10.179 1.00 63.31 171 GLN A N 1
ATOM 1336 C CA . GLN A 1 171 ? 4.583 10.645 -9.690 1.00 63.31 171 GLN A CA 1
ATOM 1337 C C . GLN A 1 171 ? 4.441 12.101 -9.226 1.00 63.31 171 GLN A C 1
ATOM 1339 O O . GLN A 1 171 ? 5.044 12.489 -8.228 1.00 63.31 171 GLN A O 1
ATOM 1344 N N . MET A 1 172 ? 3.615 12.898 -9.907 1.00 79.44 172 MET A N 1
ATOM 1345 C CA . MET A 1 172 ? 3.324 14.281 -9.522 1.00 79.44 172 MET A CA 1
ATOM 1346 C C . MET A 1 172 ? 2.687 14.380 -8.128 1.00 79.44 172 MET A C 1
ATOM 1348 O O . MET A 1 172 ? 2.963 15.328 -7.394 1.00 79.44 172 MET A O 1
ATOM 1352 N N . LEU A 1 173 ? 1.841 13.415 -7.753 1.00 69.94 173 LEU A N 1
ATOM 1353 C CA . LEU A 1 173 ? 1.147 13.423 -6.465 1.00 69.94 173 LEU A CA 1
ATOM 1354 C C . LEU A 1 173 ? 1.977 12.858 -5.312 1.00 69.94 173 LEU A C 1
ATOM 1356 O O . LEU A 1 173 ? 1.669 13.163 -4.164 1.00 69.94 173 LEU A O 1
ATOM 1360 N N . VAL A 1 174 ? 3.035 12.091 -5.599 1.00 65.00 174 VAL A N 1
ATOM 1361 C CA . VAL A 1 174 ? 3.896 11.466 -4.580 1.00 65.00 174 VAL A CA 1
ATOM 1362 C C . VAL A 1 174 ? 4.427 12.504 -3.590 1.00 65.00 174 VAL A C 1
ATOM 1364 O O . VAL A 1 174 ? 4.240 12.362 -2.387 1.00 65.00 174 VAL A O 1
ATOM 1367 N N . LEU A 1 175 ? 5.058 13.572 -4.087 1.00 76.44 175 LEU A N 1
ATOM 1368 C CA . LEU A 1 175 ? 5.709 14.579 -3.247 1.00 76.44 175 LEU A CA 1
ATOM 1369 C C . LEU A 1 175 ? 4.750 15.264 -2.249 1.00 76.44 175 LEU A C 1
ATOM 1371 O O . LEU A 1 175 ? 5.021 15.219 -1.046 1.00 76.44 175 LEU A O 1
ATOM 1375 N N . PRO A 1 176 ? 3.645 15.901 -2.690 1.00 79.50 176 PRO A N 1
ATOM 1376 C CA . PRO A 1 176 ? 2.753 16.593 -1.767 1.00 79.50 176 PRO A CA 1
ATOM 1377 C C . PRO A 1 176 ? 1.985 15.618 -0.862 1.00 79.50 176 PRO A C 1
ATOM 1379 O O . PRO A 1 176 ? 1.684 15.974 0.279 1.00 79.50 176 PRO A O 1
ATOM 1382 N N . LEU A 1 177 ? 1.710 14.391 -1.325 1.00 70.88 177 LEU A N 1
ATOM 1383 C CA . LEU A 1 177 ? 1.063 13.361 -0.514 1.00 70.88 177 LEU A CA 1
ATOM 1384 C C . LEU A 1 177 ? 1.971 12.917 0.638 1.00 70.88 177 LEU A C 1
ATOM 1386 O O . LEU A 1 177 ? 1.545 12.991 1.779 1.00 70.88 177 LEU A O 1
ATOM 1390 N N . ILE A 1 178 ? 3.241 12.570 0.384 1.00 69.44 178 ILE A N 1
ATOM 1391 C CA . ILE A 1 178 ? 4.184 12.157 1.445 1.00 69.44 178 ILE A CA 1
ATOM 1392 C C . ILE A 1 178 ? 4.236 13.192 2.567 1.00 69.44 178 ILE A C 1
ATOM 1394 O O . ILE A 1 178 ? 4.086 12.848 3.737 1.00 69.44 178 ILE A O 1
ATOM 1398 N N . VAL A 1 179 ? 4.458 14.461 2.214 1.00 80.94 179 VAL A N 1
ATOM 1399 C CA . VAL A 1 179 ? 4.642 15.517 3.214 1.00 80.94 179 VAL A CA 1
ATOM 1400 C C . VAL A 1 179 ? 3.349 15.742 3.995 1.00 80.94 179 VAL A C 1
ATOM 1402 O O . VAL A 1 179 ? 3.371 15.758 5.223 1.00 80.94 179 VAL A O 1
ATOM 1405 N N . SER A 1 180 ? 2.213 15.876 3.306 1.00 80.19 180 SER A N 1
ATOM 1406 C CA . SER A 1 180 ? 0.934 16.136 3.974 1.00 80.19 180 SER A CA 1
ATOM 1407 C C . SER A 1 180 ? 0.431 14.935 4.779 1.00 80.19 180 SER A C 1
ATOM 1409 O O . SER A 1 180 ? 0.097 15.101 5.950 1.00 80.19 180 SER A O 1
ATOM 1411 N N . SER A 1 181 ? 0.444 13.720 4.230 1.00 72.94 181 SER A N 1
ATOM 1412 C CA . SER A 1 181 ? -0.018 12.510 4.919 1.00 72.94 181 SER A CA 1
ATOM 1413 C C . SER A 1 181 ? 0.850 12.156 6.132 1.00 72.94 181 SER A C 1
ATOM 1415 O O . SER A 1 181 ? 0.314 11.796 7.177 1.00 72.94 181 SER A O 1
ATOM 1417 N N . LEU A 1 182 ? 2.181 12.302 6.055 1.00 71.88 182 LEU A N 1
ATOM 1418 C CA . LEU A 1 182 ? 3.049 12.016 7.207 1.00 71.88 182 LEU A CA 1
ATOM 1419 C C . LEU A 1 182 ? 2.921 13.069 8.308 1.00 71.88 182 LEU A C 1
ATOM 1421 O O . LEU A 1 182 ? 2.857 12.715 9.486 1.00 71.88 182 LEU A O 1
ATOM 1425 N N . VAL A 1 183 ? 2.858 14.357 7.954 1.00 82.50 183 VAL A N 1
ATOM 1426 C CA . VAL A 1 183 ? 2.687 15.424 8.951 1.00 82.50 183 VAL A CA 1
ATOM 1427 C C . VAL A 1 183 ? 1.347 15.276 9.673 1.00 82.50 183 VAL A C 1
ATOM 1429 O O . VAL A 1 183 ? 1.305 15.351 10.902 1.00 82.50 183 VAL A O 1
ATOM 1432 N N . THR A 1 184 ? 0.259 15.020 8.946 1.00 75.81 184 THR A N 1
ATOM 1433 C CA . THR A 1 184 ? -1.085 14.810 9.521 1.00 75.81 184 THR A CA 1
ATOM 1434 C C . THR A 1 184 ? -1.149 13.531 10.349 1.00 75.81 184 THR A C 1
ATOM 1436 O O . THR A 1 184 ? -1.555 13.572 11.512 1.00 75.81 184 THR A O 1
ATOM 1439 N N . GLY A 1 185 ? -0.635 12.421 9.812 1.00 69.94 185 GLY A N 1
ATOM 1440 C CA . GLY A 1 185 ? -0.556 11.136 10.502 1.00 69.94 185 GLY A CA 1
ATOM 1441 C C . GLY A 1 185 ? 0.158 11.245 11.848 1.00 69.94 185 GLY A C 1
ATOM 1442 O O . GLY A 1 185 ? -0.413 10.882 12.876 1.00 69.94 185 GLY A O 1
ATOM 1443 N N . ILE A 1 186 ? 1.359 11.830 11.880 1.00 75.88 186 ILE A N 1
ATOM 1444 C CA . ILE A 1 186 ? 2.154 11.941 13.111 1.00 75.88 186 ILE A CA 1
ATOM 1445 C C . ILE A 1 186 ? 1.626 13.033 14.058 1.00 75.88 186 ILE A C 1
ATOM 1447 O O . ILE A 1 186 ? 1.634 12.835 15.271 1.00 75.88 186 ILE A O 1
ATOM 1451 N N . SER A 1 187 ? 1.117 14.160 13.548 1.00 75.94 187 SER A N 1
ATOM 1452 C CA . SER A 1 187 ? 0.555 15.236 14.392 1.00 75.94 187 SER A CA 1
ATOM 1453 C C . SER A 1 187 ? -0.822 14.912 14.988 1.00 75.94 187 SER A C 1
ATOM 1455 O O . SER A 1 187 ? -1.279 15.578 15.922 1.00 75.94 187 SER A O 1
ATOM 1457 N N . SER A 1 188 ? -1.512 13.894 14.464 1.00 68.69 188 SER A N 1
ATOM 1458 C CA . SER A 1 188 ? -2.760 13.378 15.036 1.00 68.69 188 SER A CA 1
ATOM 1459 C C . SER A 1 188 ? -2.556 12.586 16.335 1.00 68.69 188 SER A C 1
ATOM 1461 O O . SER A 1 188 ? -3.501 12.422 17.108 1.00 68.69 188 SER A O 1
ATOM 1463 N N . LEU A 1 189 ? -1.322 12.155 16.613 1.00 65.62 189 LEU A N 1
ATOM 1464 C CA . LEU A 1 189 ? -0.959 11.403 17.809 1.00 65.62 189 LEU A CA 1
ATOM 1465 C C . LEU A 1 189 ? -0.885 12.345 19.026 1.00 65.62 189 LEU A C 1
ATOM 1467 O O . LEU A 1 189 ? 0.127 12.995 19.279 1.00 65.62 189 LEU A O 1
ATOM 1471 N N . ASP A 1 190 ? -1.979 12.429 19.786 1.00 57.81 190 ASP A N 1
ATOM 1472 C CA . ASP A 1 190 ? -2.080 13.279 20.979 1.00 57.81 190 ASP A CA 1
ATOM 1473 C C . ASP A 1 190 ? -1.221 12.751 22.151 1.00 57.81 190 ASP A C 1
ATOM 1475 O O . ASP A 1 190 ? -1.394 11.623 22.627 1.00 57.81 190 ASP A O 1
ATOM 1479 N N . SER A 1 191 ? -0.297 13.580 22.650 1.00 57.50 191 SER A N 1
ATOM 1480 C CA . SER A 1 191 ? 0.710 13.192 23.645 1.00 57.50 191 SER A CA 1
ATOM 1481 C C . SER A 1 191 ? 0.218 13.187 25.100 1.00 57.50 191 SER A C 1
ATOM 1483 O O . SER A 1 191 ? 0.908 12.625 25.955 1.00 57.50 191 SER A O 1
ATOM 1485 N N . ARG A 1 192 ? -0.961 13.757 25.427 1.00 51.53 192 ARG A N 1
ATOM 1486 C CA . ARG A 1 192 ? -1.413 13.895 26.837 1.00 51.53 192 ARG A CA 1
ATOM 1487 C C . ARG A 1 192 ? -2.696 13.162 27.242 1.00 51.53 192 ARG A C 1
ATOM 1489 O O . ARG A 1 192 ? -2.692 12.607 28.337 1.00 51.53 192 ARG A O 1
ATOM 1496 N N . ALA A 1 193 ? -3.760 13.113 26.435 1.00 47.34 193 ALA A N 1
ATOM 1497 C CA . ALA A 1 193 ? -5.022 12.473 26.859 1.00 47.34 193 ALA A CA 1
ATOM 1498 C C . ALA A 1 193 ? -5.070 10.953 26.587 1.00 47.34 193 ALA A C 1
ATOM 1500 O O . ALA A 1 193 ? -5.754 10.212 27.289 1.00 47.34 193 ALA A O 1
ATOM 1501 N N . SER A 1 194 ? -4.284 10.481 25.611 1.00 54.69 194 SER A N 1
ATOM 1502 C CA . SER A 1 194 ? -4.211 9.080 25.158 1.00 54.69 194 SER A CA 1
ATOM 1503 C C . SER A 1 194 ? -2.781 8.509 25.218 1.00 54.69 194 SER A C 1
ATOM 1505 O O . SER A 1 194 ? -2.506 7.425 24.711 1.00 54.69 194 SER A O 1
ATOM 1507 N N . GLY A 1 195 ? -1.838 9.219 25.855 1.00 67.56 195 GLY A N 1
ATOM 1508 C CA . GLY A 1 195 ? -0.395 9.046 25.627 1.00 67.56 195 GLY A CA 1
ATOM 1509 C C . GLY A 1 195 ? 0.134 7.613 25.777 1.00 67.56 195 GLY A C 1
ATOM 1510 O O . GLY A 1 195 ? 0.872 7.140 24.919 1.00 67.56 195 GLY A O 1
ATOM 1511 N N . LYS A 1 196 ? -0.272 6.872 26.820 1.00 75.44 196 LYS A N 1
ATOM 1512 C CA . LYS A 1 196 ? 0.182 5.478 27.018 1.00 75.44 196 LYS A CA 1
ATOM 1513 C C . LYS A 1 196 ? -0.481 4.488 26.057 1.00 75.44 196 LYS A C 1
ATOM 1515 O O . LYS A 1 196 ? 0.191 3.572 25.593 1.00 75.44 196 LYS A O 1
ATOM 1520 N N . MET A 1 197 ? -1.773 4.658 25.764 1.00 76.38 197 MET A N 1
ATOM 1521 C CA . MET A 1 197 ? -2.492 3.788 24.824 1.00 76.38 197 MET A CA 1
ATOM 1522 C C . MET A 1 197 ? -2.004 4.029 23.391 1.00 76.38 197 MET A C 1
ATOM 1524 O O . MET A 1 197 ? -1.695 3.078 22.677 1.00 76.38 197 MET A O 1
ATOM 1528 N N . GLY A 1 198 ? -1.832 5.297 23.011 1.00 75.50 198 GLY A N 1
ATOM 1529 C CA . GLY A 1 198 ? -1.289 5.698 21.718 1.00 75.50 198 GLY A CA 1
ATOM 1530 C C . GLY A 1 198 ? 0.165 5.289 21.521 1.00 75.50 198 GLY A C 1
ATOM 1531 O O . GLY A 1 198 ? 0.490 4.724 20.482 1.00 75.50 198 GLY A O 1
ATOM 1532 N N . ALA A 1 199 ? 1.027 5.455 22.530 1.00 81.81 199 ALA A N 1
ATOM 1533 C CA . ALA A 1 199 ? 2.406 4.975 22.449 1.00 81.81 199 ALA A CA 1
ATOM 1534 C C . ALA A 1 199 ? 2.474 3.455 22.229 1.00 81.81 199 ALA A C 1
ATOM 1536 O O . ALA A 1 199 ? 3.266 2.992 21.414 1.00 81.81 199 ALA A O 1
ATOM 1537 N N . ARG A 1 200 ? 1.618 2.671 22.903 1.00 88.06 200 ARG A N 1
ATOM 1538 C CA . ARG A 1 200 ? 1.529 1.216 22.686 1.00 88.06 200 ARG A CA 1
ATOM 1539 C C . ARG A 1 200 ? 1.098 0.877 21.258 1.00 88.06 200 ARG A C 1
ATOM 1541 O O . ARG A 1 200 ? 1.686 -0.024 20.669 1.00 88.06 200 ARG A O 1
ATOM 1548 N N . ALA A 1 201 ? 0.119 1.597 20.706 1.00 85.88 201 ALA A N 1
ATOM 1549 C CA . ALA A 1 201 ? -0.337 1.400 19.329 1.00 85.88 201 ALA A CA 1
ATOM 1550 C C . ALA A 1 201 ? 0.770 1.715 18.308 1.00 85.88 201 ALA A C 1
ATOM 1552 O O . ALA A 1 201 ? 1.058 0.891 17.449 1.00 85.88 201 ALA A O 1
ATOM 1553 N N . VAL A 1 202 ? 1.456 2.853 18.452 1.00 84.00 202 VAL A N 1
ATOM 1554 C CA . VAL A 1 202 ? 2.557 3.250 17.557 1.00 84.00 202 VAL A CA 1
ATOM 1555 C C . VAL A 1 202 ? 3.726 2.269 17.635 1.00 84.00 202 VAL A C 1
ATOM 1557 O O . VAL A 1 202 ? 4.252 1.862 16.603 1.00 84.00 202 VAL A O 1
ATOM 1560 N N . VAL A 1 203 ? 4.124 1.849 18.843 1.00 90.31 203 VAL A N 1
ATOM 1561 C CA . VAL A 1 203 ? 5.183 0.840 19.013 1.00 90.31 203 VAL A CA 1
ATOM 1562 C C . VAL A 1 203 ? 4.784 -0.475 18.348 1.00 90.31 203 VAL A C 1
ATOM 1564 O O . VAL A 1 203 ? 5.607 -1.071 17.659 1.00 90.31 203 VAL A O 1
ATOM 1567 N N . TYR A 1 204 ? 3.534 -0.909 18.520 1.00 94.06 204 TYR A N 1
ATOM 1568 C CA . TYR A 1 204 ? 3.020 -2.102 17.855 1.00 94.06 204 TYR A CA 1
ATOM 1569 C C . TYR A 1 204 ? 3.125 -1.979 16.327 1.00 94.06 204 TYR A C 1
ATOM 1571 O O . TYR A 1 204 ? 3.764 -2.833 15.721 1.00 94.06 204 TYR A O 1
ATOM 1579 N N . TYR A 1 205 ? 2.612 -0.896 15.737 1.00 91.25 205 TYR A N 1
ATOM 1580 C CA . TYR A 1 205 ? 2.629 -0.672 14.285 1.00 91.25 205 TYR A CA 1
ATOM 1581 C C . TYR A 1 205 ? 4.040 -0.631 13.697 1.00 91.25 205 TYR A C 1
ATOM 1583 O O . TYR A 1 205 ? 4.321 -1.282 12.693 1.00 91.25 205 TYR A O 1
ATOM 1591 N N . MET A 1 206 ? 4.967 0.075 14.352 1.00 89.88 206 MET A N 1
ATOM 1592 C CA . MET A 1 206 ? 6.358 0.136 13.891 1.00 89.88 206 MET A CA 1
ATOM 1593 C C . MET A 1 206 ? 7.024 -1.244 13.935 1.00 89.88 206 MET A C 1
ATOM 1595 O O . MET A 1 206 ? 7.757 -1.611 13.019 1.00 89.88 206 MET A O 1
ATOM 1599 N N . VAL A 1 207 ? 6.764 -2.029 14.985 1.00 93.88 207 VAL A N 1
ATOM 1600 C CA . VAL A 1 207 ? 7.337 -3.372 15.130 1.00 93.88 207 VAL A CA 1
ATOM 1601 C C . VAL A 1 207 ? 6.743 -4.345 14.112 1.00 93.88 207 VAL A C 1
ATOM 1603 O O . VAL A 1 207 ? 7.504 -5.074 13.476 1.00 93.88 207 VAL A O 1
ATOM 1606 N N . THR A 1 208 ? 5.420 -4.370 13.922 1.00 95.88 208 THR A N 1
ATOM 1607 C CA . THR A 1 208 ? 4.786 -5.276 12.949 1.00 95.88 208 THR A CA 1
ATOM 1608 C C . THR A 1 208 ? 5.199 -4.956 11.525 1.00 95.88 208 THR A C 1
ATOM 1610 O O . THR A 1 208 ? 5.544 -5.881 10.789 1.00 95.88 208 THR A O 1
ATOM 1613 N N . THR A 1 209 ? 5.284 -3.671 11.177 1.00 94.19 209 THR A N 1
ATOM 1614 C CA . THR A 1 209 ? 5.676 -3.242 9.832 1.00 94.19 209 THR A CA 1
ATOM 1615 C C . THR A 1 209 ? 7.131 -3.620 9.542 1.00 94.19 209 THR A C 1
ATOM 1617 O O . THR A 1 209 ? 7.422 -4.195 8.494 1.00 94.19 209 THR A O 1
ATOM 1620 N N . LEU A 1 210 ? 8.052 -3.399 10.492 1.00 94.81 210 LEU A N 1
ATOM 1621 C CA . LEU A 1 210 ? 9.454 -3.819 10.345 1.00 94.81 210 LEU A CA 1
ATOM 1622 C C . LEU A 1 210 ? 9.595 -5.340 10.208 1.00 94.81 210 LEU A C 1
ATOM 1624 O O . LEU A 1 210 ? 10.392 -5.814 9.397 1.00 94.81 210 LEU A O 1
ATOM 1628 N N . ILE A 1 211 ? 8.815 -6.113 10.970 1.00 96.56 211 ILE A N 1
ATOM 1629 C CA . ILE A 1 211 ? 8.794 -7.575 10.848 1.00 96.56 211 ILE A CA 1
ATOM 1630 C C . ILE A 1 211 ? 8.251 -7.995 9.473 1.00 96.56 211 ILE A C 1
ATOM 1632 O O . ILE A 1 211 ? 8.839 -8.871 8.839 1.00 96.56 211 ILE A O 1
ATOM 1636 N N . ALA A 1 212 ? 7.187 -7.358 8.978 1.00 97.06 212 ALA A N 1
ATOM 1637 C CA . ALA A 1 212 ? 6.607 -7.642 7.665 1.00 97.06 212 ALA A CA 1
ATOM 1638 C C . ALA A 1 212 ? 7.613 -7.387 6.531 1.00 97.06 212 ALA A C 1
ATOM 1640 O O . ALA A 1 212 ? 7.811 -8.238 5.660 1.00 97.06 212 ALA A O 1
ATOM 1641 N N . VAL A 1 213 ? 8.308 -6.247 6.575 1.00 96.50 213 VAL A N 1
ATOM 1642 C CA . VAL A 1 213 ? 9.377 -5.897 5.630 1.00 96.50 213 VAL A CA 1
ATOM 1643 C C . VAL A 1 213 ? 10.514 -6.911 5.691 1.00 96.50 213 VAL A C 1
ATOM 1645 O O . VAL A 1 213 ? 10.949 -7.407 4.652 1.00 96.50 213 VAL A O 1
ATOM 1648 N N . PHE A 1 214 ? 10.964 -7.278 6.893 1.00 96.38 214 PHE A N 1
ATOM 1649 C CA . PHE A 1 214 ? 12.011 -8.281 7.070 1.00 96.38 214 PHE A CA 1
ATOM 1650 C C . PHE A 1 214 ? 11.615 -9.637 6.467 1.00 96.38 214 PHE A C 1
ATOM 1652 O O . PHE A 1 214 ? 12.403 -10.233 5.733 1.00 96.38 214 PHE A O 1
ATOM 1659 N N . ILE A 1 215 ? 10.381 -10.097 6.702 1.00 96.69 215 ILE A N 1
ATOM 1660 C CA . ILE A 1 215 ? 9.842 -11.320 6.086 1.00 96.69 215 ILE A CA 1
ATOM 1661 C C . ILE A 1 215 ? 9.858 -11.196 4.562 1.00 96.69 215 ILE A C 1
ATOM 1663 O O . ILE A 1 215 ? 10.314 -12.116 3.887 1.00 96.69 215 ILE A O 1
ATOM 1667 N N . GLY A 1 216 ? 9.415 -10.061 4.017 1.00 96.50 216 GLY A N 1
ATOM 1668 C CA . GLY A 1 216 ? 9.450 -9.789 2.582 1.00 96.50 216 GLY A CA 1
ATOM 1669 C C . GLY A 1 216 ? 10.856 -9.915 1.992 1.00 96.50 216 GLY A C 1
ATOM 1670 O O . GLY A 1 216 ? 11.060 -10.659 1.032 1.00 96.50 216 GLY A O 1
ATOM 1671 N N . ILE A 1 217 ? 11.838 -9.252 2.609 1.00 95.69 217 ILE A N 1
ATOM 1672 C CA . ILE A 1 217 ? 13.248 -9.278 2.192 1.00 95.69 217 ILE A CA 1
ATOM 1673 C C . ILE A 1 217 ? 13.813 -10.705 2.248 1.00 95.69 217 ILE A C 1
ATOM 1675 O O . ILE A 1 217 ? 14.437 -11.164 1.290 1.00 95.69 217 ILE A O 1
ATOM 1679 N N . VAL A 1 218 ? 13.573 -11.436 3.339 1.00 95.50 218 VAL A N 1
ATOM 1680 C CA . VAL A 1 218 ? 14.031 -12.826 3.481 1.00 95.50 218 VAL A CA 1
ATOM 1681 C C . VAL A 1 218 ? 13.402 -13.712 2.404 1.00 95.50 218 VAL A C 1
ATOM 1683 O O . VAL A 1 218 ? 14.112 -14.457 1.727 1.00 95.50 218 VAL A O 1
ATOM 1686 N N . MET A 1 219 ? 12.092 -13.592 2.183 1.00 94.38 219 MET A N 1
ATOM 1687 C CA . MET A 1 219 ? 11.371 -14.383 1.186 1.00 94.38 219 MET A CA 1
ATOM 1688 C C . MET A 1 219 ? 11.899 -14.144 -0.233 1.00 94.38 219 MET A C 1
ATOM 1690 O O . MET A 1 219 ? 12.196 -15.105 -0.943 1.00 94.38 219 MET A O 1
ATOM 1694 N N . VAL A 1 220 ? 12.082 -12.889 -0.648 1.00 94.94 220 VAL A N 1
ATOM 1695 C CA . VAL A 1 220 ? 12.538 -12.570 -2.013 1.00 94.94 220 VAL A CA 1
ATOM 1696 C C . VAL A 1 220 ? 14.009 -12.923 -2.252 1.00 94.94 220 VAL A C 1
ATOM 1698 O O . VAL A 1 220 ? 14.384 -13.278 -3.373 1.00 94.94 220 VAL A O 1
ATOM 1701 N N . ILE A 1 221 ? 14.849 -12.885 -1.212 1.00 92.06 221 ILE A N 1
ATOM 1702 C CA . ILE A 1 221 ? 16.249 -13.327 -1.292 1.00 92.06 221 ILE A CA 1
ATOM 1703 C C . ILE A 1 221 ? 16.351 -14.855 -1.386 1.00 92.06 221 ILE A C 1
ATOM 1705 O O . ILE A 1 221 ? 17.248 -15.352 -2.069 1.00 92.06 221 ILE A O 1
ATOM 1709 N N . ILE A 1 222 ? 15.448 -15.599 -0.738 1.00 92.56 222 ILE A N 1
ATOM 1710 C CA . ILE A 1 222 ? 15.400 -17.067 -0.820 1.00 92.56 222 ILE A CA 1
ATOM 1711 C C . ILE A 1 222 ? 14.842 -17.516 -2.173 1.00 92.56 222 ILE A C 1
ATOM 1713 O O . ILE A 1 222 ? 15.464 -18.329 -2.853 1.00 92.56 222 ILE A O 1
ATOM 1717 N N . VAL A 1 223 ? 13.686 -16.978 -2.575 1.00 91.62 223 VAL A N 1
ATOM 1718 C CA . VAL A 1 223 ? 12.977 -17.400 -3.794 1.00 91.62 223 VAL A CA 1
ATOM 1719 C C . VAL A 1 223 ? 13.680 -16.906 -5.062 1.00 91.62 223 VAL A C 1
ATOM 1721 O O . VAL A 1 223 ? 13.668 -17.603 -6.072 1.00 91.62 223 VAL A O 1
ATOM 1724 N N . LYS A 1 224 ? 14.302 -15.718 -5.015 1.00 90.81 224 LYS A N 1
ATOM 1725 C CA . LYS A 1 224 ? 14.959 -15.042 -6.153 1.00 90.81 224 LYS A CA 1
ATOM 1726 C C . LYS A 1 224 ? 14.100 -15.009 -7.429 1.00 90.81 224 LYS A C 1
ATOM 1728 O O . LYS A 1 224 ? 14.569 -15.440 -8.485 1.00 90.81 224 LYS A O 1
ATOM 1733 N N . PRO A 1 225 ? 12.862 -14.480 -7.369 1.00 88.31 225 PRO A N 1
ATOM 1734 C CA . PRO A 1 225 ? 11.917 -14.549 -8.483 1.00 88.31 225 PRO A CA 1
ATOM 1735 C C . PRO A 1 225 ? 12.396 -13.856 -9.769 1.00 88.31 225 PRO A C 1
ATOM 1737 O O . PRO A 1 225 ? 11.932 -14.211 -10.848 1.00 88.31 225 PRO A O 1
ATOM 1740 N N . GLY A 1 226 ? 13.321 -12.890 -9.685 1.00 80.88 226 GLY A N 1
ATOM 1741 C CA . GLY A 1 226 ? 13.845 -12.180 -10.856 1.00 80.88 226 GLY A CA 1
ATOM 1742 C C . GLY A 1 226 ? 15.037 -12.858 -11.544 1.00 80.88 226 GLY A C 1
ATOM 1743 O O . GLY A 1 226 ? 15.318 -12.548 -12.698 1.00 80.88 226 GLY A O 1
ATOM 1744 N N . LYS A 1 227 ? 15.725 -13.820 -10.907 1.00 77.44 227 LYS A N 1
ATOM 1745 C CA . LYS A 1 227 ? 16.854 -14.538 -11.532 1.00 77.44 227 LYS A CA 1
ATOM 1746 C C . LYS A 1 227 ? 16.323 -15.755 -12.307 1.00 77.44 227 LYS A C 1
ATOM 1748 O O . LYS A 1 227 ? 16.226 -16.852 -11.768 1.00 77.44 227 LYS A O 1
ATOM 1753 N N . GLY A 1 228 ? 15.933 -15.541 -13.567 1.00 63.78 228 GLY A N 1
ATOM 1754 C CA . GLY A 1 228 ? 15.534 -16.611 -14.493 1.00 63.78 228 GLY A CA 1
ATOM 1755 C C . GLY A 1 228 ? 16.720 -17.489 -14.922 1.00 63.78 228 GLY A C 1
ATOM 1756 O O . GLY A 1 228 ? 17.875 -17.148 -14.670 1.00 63.78 228 GLY A O 1
ATOM 1757 N N . ASN A 1 229 ? 16.449 -18.627 -15.571 1.00 52.28 229 ASN A N 1
ATOM 1758 C CA . ASN A 1 229 ? 17.484 -19.543 -16.062 1.00 52.28 229 ASN A CA 1
ATOM 1759 C C . ASN A 1 229 ? 18.384 -18.814 -17.087 1.00 52.28 229 ASN A C 1
ATOM 1761 O O . ASN A 1 229 ? 17.929 -18.542 -18.187 1.00 52.28 229 ASN A O 1
ATOM 1765 N N . ARG A 1 230 ? 19.591 -18.440 -16.638 1.00 45.09 230 ARG A N 1
ATOM 1766 C CA . ARG A 1 230 ? 20.809 -17.839 -17.241 1.00 45.09 230 ARG A CA 1
ATOM 1767 C C . ARG A 1 230 ? 20.874 -17.150 -18.622 1.00 45.09 230 ARG A C 1
ATOM 1769 O O . ARG A 1 230 ? 21.900 -16.521 -18.852 1.00 45.09 230 ARG A O 1
ATOM 1776 N N . ASP A 1 231 ? 19.842 -17.109 -19.453 1.00 46.50 231 ASP A N 1
ATOM 1777 C CA . ASP A 1 231 ? 19.894 -16.483 -20.781 1.00 46.50 231 ASP A CA 1
ATOM 1778 C C . ASP A 1 231 ? 18.824 -15.386 -20.919 1.00 46.50 231 ASP A C 1
ATOM 1780 O O . ASP A 1 231 ? 17.848 -15.522 -21.648 1.00 46.50 231 ASP A O 1
ATOM 1784 N N . SER A 1 232 ? 18.978 -14.280 -20.183 1.00 45.25 232 SER A N 1
ATOM 1785 C CA . SER A 1 232 ? 18.120 -13.092 -20.332 1.00 45.25 232 SER A CA 1
ATOM 1786 C C . SER A 1 232 ? 18.723 -12.108 -21.350 1.00 45.25 232 SER A C 1
ATOM 1788 O O . SER A 1 232 ? 19.804 -11.581 -21.093 1.00 45.25 232 SER A O 1
ATOM 1790 N N . PRO A 1 233 ? 18.032 -11.751 -22.453 1.00 45.28 233 PRO A N 1
ATOM 1791 C CA . PRO A 1 233 ? 18.460 -10.693 -23.371 1.00 45.28 233 PRO A CA 1
ATOM 1792 C C . PRO A 1 233 ? 17.906 -9.304 -23.000 1.00 45.28 233 PRO A C 1
ATOM 1794 O O . PRO A 1 233 ? 18.009 -8.367 -23.795 1.00 45.28 233 PRO A O 1
ATOM 1797 N N . MET A 1 234 ? 17.315 -9.142 -21.808 1.00 44.81 234 MET A N 1
ATOM 1798 C CA . MET A 1 234 ? 16.917 -7.837 -21.263 1.00 44.81 234 MET A CA 1
ATOM 1799 C C . MET A 1 234 ? 18.089 -7.219 -20.492 1.00 44.81 234 MET A C 1
ATOM 1801 O O . MET A 1 234 ? 18.046 -6.987 -19.291 1.00 44.81 234 MET A O 1
ATOM 1805 N N . SER A 1 235 ? 19.198 -7.038 -21.205 1.00 41.19 235 SER A N 1
ATOM 1806 C CA . SER A 1 235 ? 20.416 -6.423 -20.700 1.00 41.19 235 SER A CA 1
ATOM 1807 C C . SER A 1 235 ? 20.419 -4.936 -21.053 1.00 41.19 235 SER A C 1
ATOM 1809 O O . SER A 1 235 ? 21.023 -4.525 -22.045 1.00 41.19 235 SER A O 1
ATOM 1811 N N . SER A 1 236 ? 19.785 -4.096 -20.236 1.00 40.91 236 SER A N 1
ATOM 1812 C CA . SER A 1 236 ? 20.338 -2.757 -20.038 1.00 40.91 236 SER A CA 1
ATOM 1813 C C . SER A 1 236 ? 21.542 -2.940 -19.124 1.00 40.91 236 SER A C 1
ATOM 1815 O O . SER A 1 236 ? 21.401 -3.064 -17.911 1.00 40.91 236 SER A O 1
ATOM 1817 N N . SER A 1 237 ? 22.726 -3.051 -19.726 1.00 36.31 237 SER A N 1
ATOM 1818 C CA . SER A 1 237 ? 24.004 -3.172 -19.026 1.00 36.31 237 SER A CA 1
ATOM 1819 C C . SER A 1 237 ? 24.330 -1.853 -18.314 1.00 36.31 237 SER A C 1
ATOM 1821 O O . SER A 1 237 ? 25.214 -1.109 -18.726 1.00 36.31 237 SER A O 1
ATOM 1823 N N . GLY A 1 238 ? 23.569 -1.521 -17.273 1.00 40.44 238 GLY A N 1
ATOM 1824 C CA . GLY A 1 238 ? 23.905 -0.479 -16.320 1.00 40.44 238 GLY A CA 1
ATOM 1825 C C . GLY A 1 238 ? 24.846 -1.079 -15.291 1.00 40.44 238 GLY A C 1
ATOM 1826 O O . GLY A 1 238 ? 24.397 -1.640 -14.296 1.00 40.44 238 GLY A O 1
ATOM 1827 N N . SER A 1 239 ? 26.153 -0.993 -15.530 1.00 37.25 239 SER A N 1
ATOM 1828 C CA . SER A 1 239 ? 27.136 -1.274 -14.488 1.00 37.25 239 SER A CA 1
ATOM 1829 C C . SER A 1 239 ? 26.959 -0.231 -13.385 1.00 37.25 239 SER A C 1
ATOM 1831 O O . SER A 1 239 ? 27.379 0.918 -13.537 1.00 37.25 239 SER A O 1
ATOM 1833 N N . ILE A 1 240 ? 26.315 -0.604 -12.280 1.00 47.97 240 ILE A N 1
ATOM 1834 C CA . ILE A 1 240 ? 26.465 0.146 -11.037 1.00 47.97 240 ILE A CA 1
ATOM 1835 C C . ILE A 1 240 ? 27.939 -0.017 -10.669 1.00 47.97 240 ILE A C 1
ATOM 1837 O O . ILE A 1 240 ? 28.376 -1.132 -10.387 1.00 47.97 240 ILE A O 1
ATOM 1841 N N . GLU A 1 241 ? 28.720 1.065 -10.742 1.00 52.72 241 GLU A N 1
ATOM 1842 C CA . GLU A 1 241 ? 30.062 1.086 -10.155 1.00 52.72 241 GLU A CA 1
ATOM 1843 C C . GLU A 1 241 ? 29.954 0.522 -8.740 1.00 52.72 241 GLU A C 1
ATOM 1845 O O . GLU A 1 241 ? 29.063 0.924 -7.992 1.00 52.72 241 GLU A O 1
ATOM 1850 N N . SER A 1 242 ? 30.793 -0.453 -8.396 1.00 47.84 242 SER A N 1
ATOM 1851 C CA . SER A 1 242 ? 30.727 -1.150 -7.115 1.00 47.84 242 SER A CA 1
ATOM 1852 C C . SER A 1 242 ? 30.987 -0.167 -5.972 1.00 47.84 242 SER A C 1
ATOM 1854 O O . SER A 1 242 ? 32.130 0.047 -5.574 1.00 47.84 242 SER A O 1
ATOM 1856 N N . VAL A 1 243 ? 29.921 0.459 -5.470 1.00 57.06 243 VAL A N 1
ATOM 1857 C CA . VAL A 1 243 ? 29.967 1.372 -4.331 1.00 57.06 243 VAL A CA 1
ATOM 1858 C C . VAL A 1 243 ? 30.316 0.552 -3.100 1.00 57.06 243 VAL A C 1
ATOM 1860 O O . VAL A 1 243 ? 29.676 -0.467 -2.814 1.00 57.06 243 VAL A O 1
ATOM 1863 N N . GLN A 1 244 ? 31.326 0.998 -2.360 1.00 65.19 244 GLN A N 1
ATOM 1864 C CA . GLN A 1 244 ? 31.686 0.377 -1.098 1.00 65.19 244 GLN A CA 1
ATOM 1865 C C . GLN A 1 244 ? 30.492 0.471 -0.140 1.00 65.19 244 GLN A C 1
ATOM 1867 O O . GLN A 1 244 ? 29.860 1.518 -0.009 1.00 65.19 244 GLN A O 1
ATOM 1872 N N . ALA A 1 245 ? 30.159 -0.627 0.545 1.00 58.19 245 ALA A N 1
ATOM 1873 C CA . ALA A 1 245 ? 28.972 -0.684 1.406 1.00 58.19 245 ALA A CA 1
ATOM 1874 C C . ALA A 1 245 ? 28.961 0.416 2.489 1.00 58.19 245 ALA A C 1
ATOM 1876 O O . ALA A 1 245 ? 27.891 0.887 2.874 1.00 58.19 245 ALA A O 1
ATOM 1877 N N . ALA A 1 246 ? 30.146 0.848 2.936 1.00 65.94 246 ALA A N 1
ATOM 1878 C CA . ALA A 1 246 ? 30.314 1.968 3.856 1.00 65.94 246 ALA A CA 1
ATOM 1879 C C . ALA A 1 246 ? 29.830 3.296 3.251 1.00 65.94 246 ALA A C 1
ATOM 1881 O O . ALA A 1 246 ? 29.052 3.996 3.890 1.00 65.94 246 ALA A O 1
ATOM 1882 N N . ASP A 1 247 ? 30.206 3.613 2.010 1.00 69.88 247 ASP A N 1
ATOM 1883 C CA . ASP A 1 247 ? 29.781 4.847 1.339 1.00 69.88 247 ASP A CA 1
ATOM 1884 C C . ASP A 1 247 ? 28.277 4.851 1.060 1.00 69.88 247 ASP A C 1
ATOM 1886 O O . ASP A 1 247 ? 27.621 5.866 1.266 1.00 69.88 247 ASP A O 1
ATOM 1890 N N . ALA A 1 248 ? 27.698 3.701 0.697 1.00 63.78 248 ALA A N 1
ATOM 1891 C CA . ALA A 1 248 ? 26.248 3.568 0.540 1.00 63.78 248 ALA A CA 1
ATOM 1892 C C . ALA A 1 248 ? 25.493 3.802 1.864 1.00 63.78 248 ALA A C 1
ATOM 1894 O O . ALA A 1 248 ? 24.433 4.427 1.880 1.00 63.78 248 ALA A O 1
ATOM 1895 N N . PHE A 1 249 ? 26.045 3.332 2.987 1.00 63.72 249 PHE A N 1
ATOM 1896 C CA . PHE A 1 249 ? 25.493 3.594 4.317 1.00 63.72 249 PHE A CA 1
ATOM 1897 C C . PHE A 1 249 ? 25.653 5.065 4.738 1.00 63.72 249 PHE A C 1
ATOM 1899 O O . PHE A 1 249 ? 24.739 5.652 5.316 1.00 63.72 249 PHE A O 1
A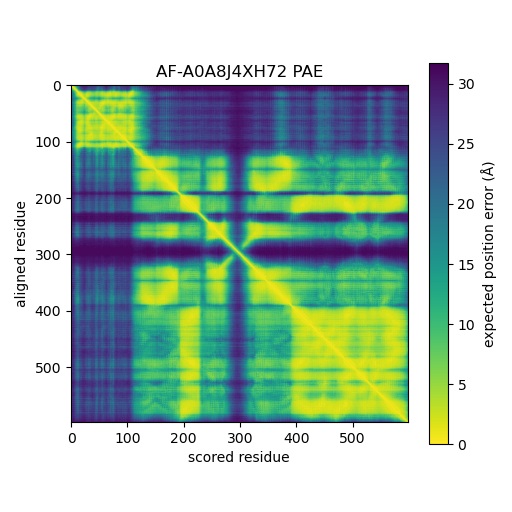TOM 1906 N N . LEU A 1 250 ? 26.787 5.696 4.423 1.00 75.88 250 LEU A N 1
ATOM 1907 C CA . LEU A 1 250 ? 26.981 7.125 4.669 1.00 75.88 250 LEU A CA 1
ATOM 1908 C C . LEU A 1 250 ? 26.047 7.976 3.800 1.00 75.88 250 LEU A C 1
ATOM 1910 O O . LEU A 1 250 ? 25.487 8.954 4.291 1.00 75.88 250 LEU A O 1
ATOM 1914 N N . ASP A 1 251 ? 25.820 7.589 2.546 1.00 74.06 251 ASP A N 1
ATOM 1915 C CA . ASP A 1 251 ? 24.861 8.239 1.652 1.00 74.06 251 ASP A CA 1
ATOM 1916 C C . ASP A 1 251 ? 23.425 8.110 2.156 1.00 74.06 251 ASP A C 1
ATOM 1918 O O . ASP A 1 251 ? 22.671 9.078 2.071 1.00 74.06 251 ASP A O 1
ATOM 1922 N N . LEU A 1 252 ? 23.051 6.966 2.740 1.00 70.56 252 LEU A N 1
ATOM 1923 C CA . LEU A 1 252 ? 21.766 6.804 3.424 1.00 70.56 252 LEU A CA 1
ATOM 1924 C C . LEU A 1 252 ? 21.601 7.869 4.520 1.00 70.56 252 LEU A C 1
ATOM 1926 O O . LEU A 1 252 ? 20.616 8.606 4.510 1.00 70.56 252 LEU A O 1
ATOM 1930 N N . ILE A 1 253 ? 22.582 8.007 5.418 1.00 78.94 253 ILE A N 1
ATOM 1931 C CA . ILE A 1 253 ? 22.531 8.994 6.510 1.00 78.94 253 ILE A CA 1
ATOM 1932 C C . ILE A 1 253 ? 22.504 10.429 5.963 1.00 78.94 253 ILE A C 1
ATOM 1934 O O . ILE A 1 253 ? 21.709 11.247 6.424 1.00 78.94 253 ILE A O 1
ATOM 1938 N N . ARG A 1 254 ? 23.332 10.748 4.960 1.00 83.00 254 ARG A N 1
ATOM 1939 C CA . ARG A 1 254 ? 23.345 12.077 4.319 1.00 83.00 254 ARG A CA 1
ATOM 1940 C C . ARG A 1 254 ? 21.994 12.408 3.686 1.00 83.00 254 ARG A C 1
ATOM 1942 O O . ARG A 1 254 ? 21.530 13.537 3.797 1.00 83.00 254 ARG A O 1
ATOM 1949 N N . ASN A 1 255 ? 21.339 11.428 3.067 1.00 77.12 255 ASN A N 1
ATOM 1950 C CA . ASN A 1 255 ? 20.019 11.614 2.474 1.00 77.12 255 ASN A CA 1
ATOM 1951 C C . ASN A 1 255 ? 18.898 11.737 3.519 1.00 77.12 255 ASN A C 1
ATOM 1953 O O . ASN A 1 255 ? 17.913 12.410 3.228 1.00 77.12 255 ASN A O 1
ATOM 1957 N N . MET A 1 256 ? 19.043 11.187 4.733 1.00 82.19 256 MET A N 1
ATOM 1958 C CA . MET A 1 256 ? 18.088 11.427 5.832 1.00 82.19 256 MET A CA 1
ATOM 1959 C C . MET A 1 256 ? 18.043 12.898 6.272 1.00 82.19 256 MET A C 1
ATOM 1961 O O . MET A 1 256 ? 16.998 13.365 6.720 1.00 82.19 256 MET A O 1
ATOM 1965 N N . PHE A 1 257 ? 19.153 13.629 6.130 1.00 89.25 257 PHE A N 1
ATOM 1966 C CA . PHE A 1 257 ? 19.281 15.035 6.525 1.00 89.25 257 PHE A CA 1
ATOM 1967 C C . PHE A 1 257 ? 19.722 15.897 5.332 1.00 89.25 257 PHE A C 1
ATOM 1969 O O . PHE A 1 257 ? 20.885 16.307 5.261 1.00 89.25 257 PHE A O 1
ATOM 1976 N N . PRO A 1 258 ? 18.820 16.175 4.370 1.00 86.75 258 PRO A N 1
ATOM 1977 C CA . PRO A 1 258 ? 19.175 16.968 3.203 1.00 86.75 258 PRO A CA 1
ATOM 1978 C C . PRO A 1 258 ? 19.561 18.400 3.610 1.00 86.75 258 PRO A C 1
ATOM 1980 O O . PRO A 1 258 ? 18.899 18.993 4.463 1.00 86.75 258 PRO A O 1
ATOM 1983 N N . PRO A 1 259 ? 20.578 19.004 2.966 1.00 90.38 259 PRO A N 1
ATOM 1984 C CA . PRO A 1 259 ? 21.003 20.369 3.278 1.00 90.38 259 PRO A CA 1
ATOM 1985 C C . PRO A 1 259 ? 19.943 21.419 2.907 1.00 90.38 259 PRO A C 1
ATOM 1987 O O . PRO A 1 259 ? 19.956 22.526 3.440 1.00 90.38 259 PRO A O 1
ATOM 1990 N N . ASN A 1 260 ? 19.025 21.085 1.992 1.00 93.81 260 ASN A N 1
ATOM 1991 C CA . ASN A 1 260 ? 17.932 21.947 1.559 1.00 93.81 260 ASN A CA 1
ATOM 1992 C C . ASN A 1 260 ? 16.687 21.107 1.215 1.00 93.81 260 ASN A C 1
ATOM 1994 O O . ASN A 1 260 ? 16.762 20.174 0.417 1.00 93.81 260 ASN A O 1
ATOM 1998 N N . LEU A 1 261 ? 15.535 21.457 1.797 1.00 90.62 261 LEU A N 1
ATOM 1999 C CA . LEU A 1 261 ? 14.267 20.745 1.583 1.00 90.62 261 LEU A CA 1
ATOM 2000 C C . LEU A 1 261 ? 13.700 20.930 0.173 1.00 90.62 261 LEU A C 1
ATOM 2002 O O . LEU A 1 261 ? 13.133 19.995 -0.379 1.00 90.62 261 LEU A O 1
ATOM 2006 N N . VAL A 1 262 ? 13.864 22.113 -0.421 1.00 94.31 262 VAL A N 1
ATOM 2007 C CA . VAL A 1 262 ? 13.410 22.378 -1.793 1.00 94.31 262 VAL A CA 1
ATOM 2008 C C . VAL A 1 262 ? 14.260 21.582 -2.777 1.00 94.31 262 VAL A C 1
ATOM 2010 O O . VAL A 1 262 ? 13.721 20.991 -3.706 1.00 94.31 262 VAL A O 1
ATOM 2013 N N . GLU A 1 263 ? 15.575 21.513 -2.551 1.00 89.75 263 GLU A N 1
ATOM 2014 C CA . GLU A 1 263 ? 16.469 20.680 -3.363 1.00 89.75 263 GLU A CA 1
ATOM 2015 C C . GLU A 1 263 ? 16.150 19.186 -3.216 1.00 89.75 263 GLU A C 1
ATOM 2017 O O . GLU A 1 263 ? 16.116 18.469 -4.216 1.00 89.75 263 GLU A O 1
ATOM 2022 N N . ALA A 1 264 ? 15.821 18.729 -2.002 1.00 84.56 264 ALA A N 1
ATOM 2023 C CA . ALA A 1 264 ? 15.407 17.350 -1.746 1.00 84.56 264 ALA A CA 1
ATOM 2024 C C . ALA A 1 264 ? 14.171 16.921 -2.560 1.00 84.56 264 ALA A C 1
ATOM 2026 O O . ALA A 1 264 ? 13.998 15.734 -2.829 1.00 84.56 264 ALA A O 1
ATOM 2027 N N . CYS A 1 265 ? 13.335 17.860 -3.013 1.00 82.44 265 CYS A N 1
ATOM 2028 C CA . CYS A 1 265 ? 12.194 17.554 -3.874 1.00 82.44 265 CYS A CA 1
ATOM 2029 C C . CYS A 1 265 ? 12.587 17.075 -5.281 1.00 82.44 265 CYS A C 1
ATOM 2031 O O . CYS A 1 265 ? 11.732 16.532 -5.973 1.00 82.44 265 CYS A O 1
ATOM 2033 N N . PHE A 1 266 ? 13.827 17.283 -5.741 1.00 80.94 266 PHE A N 1
ATOM 2034 C CA . PHE A 1 266 ? 14.235 16.921 -7.110 1.00 80.94 266 PHE A CA 1
ATOM 2035 C C . PHE A 1 266 ? 15.681 16.419 -7.260 1.00 80.94 266 PHE A C 1
ATOM 2037 O O . PHE A 1 266 ? 16.059 15.985 -8.354 1.00 80.94 266 PHE A O 1
ATOM 2044 N N . LYS A 1 267 ? 16.486 16.443 -6.193 1.00 80.69 267 LYS A N 1
ATOM 2045 C CA . LYS A 1 267 ? 17.837 15.872 -6.149 1.00 80.69 267 LYS A CA 1
ATOM 2046 C C . LYS A 1 267 ? 18.064 15.040 -4.892 1.00 80.69 267 LYS A C 1
ATOM 2048 O O . LYS A 1 267 ? 17.565 15.359 -3.814 1.00 80.69 267 LYS A O 1
ATOM 2053 N N . GLN A 1 268 ? 18.932 14.042 -5.025 1.00 72.69 268 GLN A N 1
ATOM 2054 C CA . GLN A 1 268 ? 19.436 13.219 -3.925 1.00 72.69 268 GLN A CA 1
ATOM 2055 C C . GLN A 1 268 ? 20.967 13.172 -3.917 1.00 72.69 268 GLN A C 1
ATOM 2057 O O . GLN A 1 268 ? 21.611 13.276 -4.967 1.00 72.69 268 GLN A O 1
ATOM 2062 N N . TYR A 1 269 ? 21.554 13.009 -2.732 1.00 78.81 269 TYR A N 1
ATOM 2063 C CA . TYR A 1 269 ? 22.997 12.887 -2.557 1.00 78.81 2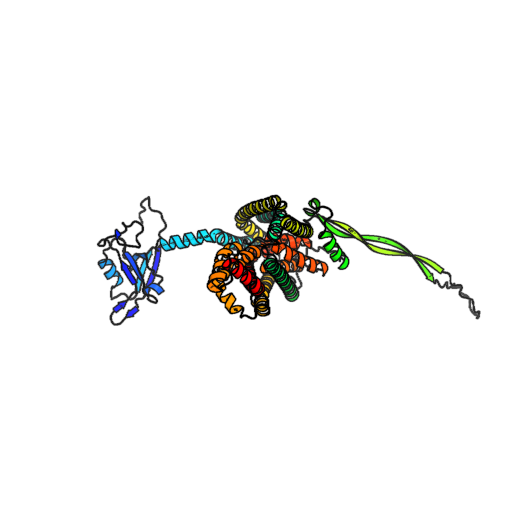69 TYR A CA 1
ATOM 2064 C C . TYR A 1 269 ? 23.472 11.511 -3.027 1.00 78.81 269 TYR A C 1
ATOM 2066 O O . TYR A 1 269 ? 22.857 10.493 -2.705 1.00 78.81 269 TYR A O 1
ATOM 2074 N N . LYS A 1 270 ? 24.577 11.482 -3.772 1.00 75.38 270 LYS A N 1
ATOM 2075 C CA . LYS A 1 270 ? 25.237 10.247 -4.201 1.00 75.38 270 LYS A CA 1
ATOM 2076 C C . LYS A 1 270 ? 26.745 10.453 -4.192 1.00 75.38 270 LYS A C 1
ATOM 2078 O O . LYS A 1 270 ? 27.232 11.388 -4.825 1.00 75.38 270 LYS A O 1
ATOM 2083 N N . THR A 1 271 ? 27.477 9.572 -3.525 1.00 78.69 271 THR A N 1
ATOM 2084 C CA . THR A 1 271 ? 28.938 9.556 -3.568 1.00 78.69 271 THR A CA 1
ATOM 2085 C C . THR A 1 271 ? 29.399 9.183 -4.977 1.00 78.69 271 THR A C 1
ATOM 2087 O O . THR A 1 271 ? 28.963 8.181 -5.547 1.00 78.69 271 THR A O 1
ATOM 2090 N N . ILE A 1 272 ? 30.263 10.016 -5.558 1.00 79.12 272 ILE A N 1
ATOM 2091 C CA . ILE A 1 272 ? 30.886 9.768 -6.864 1.00 79.12 272 ILE A CA 1
ATOM 2092 C C . ILE A 1 272 ? 32.367 9.517 -6.618 1.00 79.12 272 ILE A C 1
ATOM 2094 O O . ILE A 1 272 ? 33.037 10.345 -5.999 1.00 79.12 272 ILE A O 1
ATOM 2098 N N . TYR A 1 273 ? 32.890 8.404 -7.121 1.00 75.12 273 TYR A N 1
ATOM 2099 C CA . TYR A 1 273 ? 34.312 8.104 -7.012 1.00 75.12 273 TYR A CA 1
ATOM 2100 C C . TYR A 1 273 ? 35.094 8.919 -8.036 1.00 75.12 273 TYR A C 1
ATOM 2102 O O . TYR A 1 273 ? 34.802 8.905 -9.232 1.00 75.12 273 TYR A O 1
ATOM 2110 N N . ARG A 1 274 ? 36.105 9.647 -7.564 1.00 73.88 274 ARG A N 1
ATOM 2111 C CA . ARG A 1 274 ? 37.084 10.299 -8.433 1.00 73.88 274 ARG A CA 1
ATOM 2112 C C . ARG A 1 274 ? 38.404 9.559 -8.306 1.00 73.88 274 ARG A C 1
ATOM 2114 O O . ARG A 1 274 ? 38.917 9.382 -7.202 1.00 73.88 274 ARG A O 1
ATOM 2121 N N . LYS A 1 275 ? 38.960 9.149 -9.444 1.00 71.12 275 LYS A N 1
ATOM 2122 C CA . LYS A 1 275 ? 40.322 8.621 -9.503 1.00 71.12 275 LYS A CA 1
ATOM 2123 C C . LYS A 1 275 ? 41.289 9.774 -9.276 1.00 71.12 275 LYS A C 1
ATOM 2125 O O . LYS A 1 275 ? 41.311 10.713 -10.071 1.00 71.12 275 LYS A O 1
ATOM 2130 N N . THR A 1 276 ? 42.049 9.713 -8.191 1.00 66.50 276 THR A N 1
ATOM 2131 C CA . THR A 1 276 ? 43.128 10.663 -7.920 1.00 66.50 276 THR A CA 1
ATOM 2132 C C . THR A 1 276 ? 44.439 9.896 -7.974 1.00 66.50 276 THR A C 1
ATOM 2134 O O . THR A 1 276 ? 44.579 8.846 -7.353 1.00 66.50 276 THR A O 1
ATOM 2137 N N . VAL A 1 277 ? 45.381 10.390 -8.774 1.00 68.94 277 VAL A N 1
ATOM 2138 C CA . VAL A 1 277 ? 46.706 9.783 -8.914 1.00 68.94 277 VAL A CA 1
ATOM 2139 C C . VAL A 1 277 ? 47.633 10.507 -7.949 1.00 68.94 277 VAL A C 1
ATOM 2141 O O . VAL A 1 277 ? 47.825 11.716 -8.084 1.00 68.94 277 VAL A O 1
ATOM 2144 N N . PHE A 1 278 ? 48.192 9.786 -6.978 1.00 66.94 278 PHE A N 1
ATOM 2145 C CA . PHE A 1 278 ? 49.233 10.317 -6.103 1.00 66.94 278 PHE A CA 1
ATOM 2146 C C . PHE A 1 278 ? 50.556 9.621 -6.400 1.00 66.94 278 PHE A C 1
ATOM 2148 O O . PHE A 1 278 ? 50.620 8.403 -6.571 1.00 66.94 278 PHE A O 1
ATOM 2155 N N . THR A 1 279 ? 51.630 10.402 -6.437 1.00 60.81 279 THR A N 1
ATOM 2156 C CA . THR A 1 279 ? 52.988 9.868 -6.511 1.00 60.81 279 THR A CA 1
ATOM 2157 C C . THR A 1 279 ? 53.455 9.574 -5.094 1.00 60.81 279 THR A C 1
ATOM 2159 O O . THR A 1 279 ? 53.570 10.493 -4.282 1.00 60.81 279 THR A O 1
ATOM 2162 N N . LYS A 1 280 ? 53.701 8.302 -4.776 1.00 64.81 280 LYS A N 1
ATOM 2163 C CA . LYS A 1 280 ? 54.293 7.912 -3.497 1.00 64.81 280 LYS A CA 1
ATOM 2164 C C . LYS A 1 280 ? 55.791 7.705 -3.689 1.00 64.81 280 LYS A C 1
ATOM 2166 O O . LYS A 1 280 ? 56.209 6.894 -4.511 1.00 64.81 280 LYS A O 1
ATOM 2171 N N . ASP A 1 281 ? 56.584 8.423 -2.903 1.00 58.22 281 ASP A N 1
ATOM 2172 C CA . ASP A 1 281 ? 58.022 8.197 -2.804 1.00 58.22 281 ASP A CA 1
ATOM 2173 C C . ASP A 1 281 ? 58.251 6.926 -1.973 1.00 58.22 281 ASP A C 1
ATOM 2175 O O . ASP A 1 281 ? 58.072 6.920 -0.752 1.00 58.22 281 ASP A O 1
ATOM 2179 N N . ILE A 1 282 ? 58.601 5.821 -2.631 1.00 60.78 282 ILE A N 1
ATOM 2180 C CA . ILE A 1 282 ? 58.955 4.568 -1.962 1.00 60.78 282 ILE A CA 1
ATOM 2181 C C . ILE A 1 282 ? 60.471 4.436 -1.999 1.00 60.78 282 ILE A C 1
ATOM 2183 O O . ILE A 1 282 ? 61.082 4.343 -3.061 1.00 60.78 282 ILE A O 1
ATOM 2187 N N . THR A 1 283 ? 61.101 4.411 -0.831 1.00 55.88 283 THR A N 1
ATOM 2188 C CA . THR A 1 283 ? 62.523 4.095 -0.704 1.00 55.88 283 THR A CA 1
ATOM 2189 C C . THR A 1 283 ? 62.717 2.593 -0.862 1.00 55.88 283 THR A C 1
ATOM 2191 O O . THR A 1 283 ? 62.397 1.813 0.034 1.00 55.88 283 THR A O 1
ATOM 2194 N N . VAL A 1 284 ? 63.230 2.180 -2.017 1.00 58.88 284 VAL A N 1
ATOM 2195 C CA . VAL A 1 284 ? 63.550 0.783 -2.311 1.00 58.88 284 VAL A CA 1
ATOM 2196 C C . VAL A 1 284 ? 65.044 0.559 -2.096 1.00 58.88 284 VAL A C 1
ATOM 2198 O O . VAL A 1 284 ? 65.887 1.396 -2.429 1.00 58.88 284 VAL A O 1
ATOM 2201 N N . LEU A 1 285 ? 65.374 -0.589 -1.509 1.00 55.22 285 LEU A N 1
ATOM 2202 C CA . LEU A 1 285 ? 66.745 -1.050 -1.349 1.00 55.22 285 LEU A CA 1
ATOM 2203 C C . LEU A 1 285 ? 67.239 -1.598 -2.699 1.00 55.22 285 LEU A C 1
ATOM 2205 O O . LEU A 1 285 ? 66.841 -2.691 -3.101 1.00 55.22 285 LEU A O 1
ATOM 2209 N N . ALA A 1 286 ? 68.067 -0.846 -3.422 1.00 56.16 286 ALA A N 1
ATOM 2210 C CA . ALA A 1 286 ? 68.617 -1.301 -4.697 1.00 56.16 286 ALA A CA 1
ATOM 2211 C C . ALA A 1 286 ? 69.981 -1.978 -4.480 1.00 56.16 286 ALA A C 1
ATOM 2213 O O . ALA A 1 286 ? 70.946 -1.336 -4.062 1.00 56.16 286 ALA A O 1
ATOM 2214 N N . ASN A 1 287 ? 70.082 -3.275 -4.791 1.00 54.44 287 ASN A N 1
ATOM 2215 C CA . ASN A 1 287 ? 71.372 -3.960 -4.874 1.00 54.44 287 ASN A CA 1
ATOM 2216 C C . ASN A 1 287 ? 71.989 -3.678 -6.247 1.00 54.44 287 ASN A C 1
ATOM 2218 O O . ASN A 1 287 ? 71.605 -4.290 -7.244 1.00 54.44 287 ASN A O 1
ATOM 2222 N N . VAL A 1 288 ? 72.948 -2.754 -6.308 1.00 51.41 288 VAL A N 1
ATOM 2223 C CA . VAL A 1 288 ? 73.695 -2.481 -7.541 1.00 51.41 288 VAL A CA 1
ATOM 2224 C C . VAL A 1 288 ? 74.663 -3.640 -7.789 1.00 51.41 288 VAL A C 1
ATOM 2226 O O . VAL A 1 288 ? 75.740 -3.704 -7.202 1.00 51.41 288 VAL A O 1
ATOM 2229 N N . SER A 1 289 ? 74.277 -4.579 -8.651 1.00 47.56 289 SER A N 1
ATOM 2230 C CA . SER A 1 289 ? 75.205 -5.557 -9.219 1.00 47.56 289 SER A CA 1
ATOM 2231 C C . SER A 1 289 ? 75.861 -4.929 -10.447 1.00 47.56 289 SER A C 1
ATOM 2233 O O . SER A 1 289 ? 75.283 -4.864 -11.526 1.00 47.56 289 SER A O 1
ATOM 2235 N N . HIS A 1 290 ? 77.076 -4.410 -10.273 1.00 46.81 290 HIS A N 1
ATOM 2236 C CA . HIS A 1 290 ? 77.937 -4.125 -11.415 1.00 46.81 290 HIS A CA 1
ATOM 2237 C C . HIS A 1 290 ? 78.399 -5.464 -12.003 1.00 46.81 290 HIS A C 1
ATOM 2239 O O . HIS A 1 290 ? 79.249 -6.135 -11.420 1.00 46.81 290 HIS A O 1
ATOM 2245 N N . GLU A 1 291 ? 77.854 -5.863 -13.153 1.00 38.69 291 GLU A N 1
ATOM 2246 C CA . GLU A 1 291 ? 78.451 -6.923 -13.969 1.00 38.69 291 GLU A CA 1
ATOM 2247 C C . GLU A 1 291 ? 79.719 -6.383 -14.647 1.00 38.69 291 GLU A C 1
ATOM 2249 O O . GLU A 1 291 ? 79.696 -5.859 -15.761 1.00 38.69 291 GLU A O 1
ATOM 2254 N N . THR A 1 292 ? 80.857 -6.489 -13.964 1.00 40.12 292 THR A N 1
ATOM 2255 C CA . THR A 1 292 ? 82.174 -6.413 -14.600 1.00 40.12 292 THR A CA 1
ATOM 2256 C C . THR A 1 292 ? 82.620 -7.821 -14.980 1.00 40.12 292 THR A C 1
ATOM 2258 O O . THR A 1 292 ? 82.986 -8.635 -14.135 1.00 40.12 292 THR A O 1
ATOM 2261 N N . ASN A 1 293 ? 82.612 -8.110 -16.282 1.00 45.41 293 ASN A N 1
ATOM 2262 C CA . ASN A 1 293 ? 83.233 -9.303 -16.853 1.00 45.41 293 ASN A CA 1
ATOM 2263 C C . ASN A 1 293 ? 84.746 -9.309 -16.568 1.00 45.41 293 ASN A C 1
ATOM 2265 O O . ASN A 1 293 ? 85.504 -8.682 -17.304 1.00 45.41 293 ASN A O 1
ATOM 2269 N N . ALA A 1 294 ? 85.202 -10.033 -15.541 1.00 36.56 294 ALA A N 1
ATOM 2270 C CA . ALA A 1 294 ? 86.584 -10.508 -15.448 1.00 36.56 294 ALA A CA 1
ATOM 2271 C C . ALA A 1 294 ? 86.734 -11.679 -14.461 1.00 36.56 294 ALA A C 1
ATOM 2273 O O . ALA A 1 294 ? 86.245 -11.673 -13.336 1.00 36.56 294 ALA A O 1
ATOM 2274 N N . THR A 1 295 ? 87.450 -12.699 -14.916 1.00 42.97 295 THR A N 1
ATOM 2275 C CA . THR A 1 295 ? 87.767 -13.960 -14.243 1.00 42.97 295 THR A CA 1
ATOM 2276 C C . THR A 1 295 ? 88.632 -13.811 -12.981 1.00 42.97 295 THR A C 1
ATOM 2278 O O . THR A 1 295 ? 89.686 -13.190 -13.045 1.00 42.97 295 THR A O 1
ATOM 2281 N N . LYS A 1 296 ? 88.247 -14.551 -11.923 1.00 44.22 296 LYS A N 1
ATOM 2282 C CA . LYS A 1 296 ? 89.008 -14.960 -10.715 1.00 44.22 296 LYS A CA 1
ATOM 2283 C C . LYS A 1 296 ? 89.550 -13.843 -9.800 1.00 44.22 296 LYS A C 1
ATOM 2285 O O . LYS A 1 296 ? 90.545 -13.218 -10.129 1.00 44.22 296 LYS A O 1
ATOM 2290 N N . PHE A 1 297 ? 89.006 -13.754 -8.580 1.00 32.97 297 PHE A N 1
ATOM 2291 C CA . PHE A 1 297 ? 89.685 -13.935 -7.273 1.00 32.97 297 PHE A CA 1
ATOM 2292 C C . PHE A 1 297 ? 88.837 -13.309 -6.145 1.00 32.97 297 PHE A C 1
ATOM 2294 O O . PHE A 1 297 ? 88.203 -12.275 -6.331 1.00 32.97 297 PHE A O 1
ATOM 2301 N N . SER A 1 298 ? 88.806 -13.959 -4.982 1.00 45.69 298 SER A N 1
ATOM 2302 C CA . SER A 1 298 ? 88.016 -13.585 -3.805 1.00 45.69 298 SER A CA 1
ATOM 2303 C C . SER A 1 298 ? 88.427 -12.232 -3.214 1.00 45.69 298 SER A C 1
ATOM 2305 O O . SER A 1 298 ? 89.554 -12.100 -2.742 1.00 45.69 298 SER A O 1
ATOM 2307 N N . GLN A 1 299 ? 87.496 -11.276 -3.121 1.00 38.38 299 GLN A N 1
ATOM 2308 C CA . GLN A 1 299 ? 87.543 -10.210 -2.115 1.00 38.38 299 GLN A CA 1
ATOM 2309 C C . GLN A 1 299 ? 86.140 -9.879 -1.594 1.00 38.38 299 GLN A C 1
ATOM 2311 O O . GLN A 1 299 ? 85.195 -9.678 -2.351 1.00 38.38 299 GLN A O 1
ATOM 2316 N N . VAL A 1 300 ? 86.034 -9.844 -0.266 1.00 45.47 300 VAL A N 1
ATOM 2317 C CA . VAL A 1 300 ? 84.880 -9.368 0.498 1.00 45.47 300 VAL A CA 1
ATOM 2318 C C . VAL A 1 300 ? 84.786 -7.854 0.297 1.00 45.47 300 VAL A C 1
ATOM 2320 O O . VAL A 1 300 ? 85.621 -7.114 0.811 1.00 45.47 300 VAL A O 1
ATOM 2323 N N . GLY A 1 301 ? 83.802 -7.402 -0.480 1.00 43.00 301 GLY A N 1
ATOM 2324 C CA . GLY A 1 301 ? 83.482 -5.987 -0.672 1.00 43.00 301 GLY A CA 1
ATOM 2325 C C . GLY A 1 301 ? 82.183 -5.633 0.048 1.00 43.00 301 GLY A C 1
ATOM 2326 O O . GLY A 1 301 ? 81.172 -6.304 -0.142 1.00 43.00 301 GLY A O 1
ATOM 2327 N N . ASN A 1 302 ? 82.221 -4.597 0.891 1.00 40.06 302 ASN A N 1
ATOM 2328 C CA . ASN A 1 302 ? 81.058 -4.048 1.588 1.00 40.06 302 ASN A CA 1
ATOM 2329 C C . ASN A 1 302 ? 79.961 -3.662 0.588 1.00 40.06 302 ASN A C 1
ATOM 2331 O O . ASN A 1 302 ? 80.169 -2.792 -0.257 1.00 40.06 302 ASN A O 1
ATOM 2335 N N . TYR A 1 303 ? 78.777 -4.255 0.731 1.00 39.88 303 TYR A N 1
ATOM 2336 C CA . TYR A 1 303 ? 77.577 -3.780 0.053 1.00 39.88 303 TYR A CA 1
ATOM 2337 C C . TYR A 1 303 ? 77.198 -2.418 0.649 1.00 39.88 303 TYR A C 1
ATOM 2339 O O . TYR A 1 303 ? 76.655 -2.346 1.750 1.00 39.88 303 TYR A O 1
ATOM 2347 N N . SER A 1 304 ? 77.517 -1.319 -0.038 1.00 49.25 304 SER A N 1
ATOM 2348 C CA . SER A 1 304 ? 76.954 -0.014 0.304 1.00 49.25 304 SER A CA 1
ATOM 2349 C C . SER A 1 304 ? 75.527 0.034 -0.226 1.00 49.25 304 SER A C 1
ATOM 2351 O O . SER A 1 304 ? 75.296 0.264 -1.412 1.00 49.25 304 SER A O 1
ATOM 2353 N N . THR A 1 305 ? 74.574 -0.235 0.655 1.00 48.66 305 THR A N 1
ATOM 2354 C CA . THR A 1 305 ? 73.146 -0.151 0.376 1.00 48.66 305 THR A CA 1
ATOM 2355 C C . THR A 1 305 ? 72.767 1.289 0.031 1.00 48.66 305 THR A C 1
ATOM 2357 O O . THR A 1 305 ? 72.745 2.151 0.909 1.00 48.66 305 THR A O 1
ATOM 2360 N N . VAL A 1 306 ? 72.474 1.574 -1.237 1.00 53.22 306 VAL A N 1
ATOM 2361 C CA . VAL A 1 306 ? 71.967 2.888 -1.650 1.00 53.22 306 VAL A CA 1
ATOM 2362 C C . VAL A 1 306 ? 70.442 2.870 -1.536 1.00 53.22 306 VAL A C 1
ATOM 2364 O O . VAL A 1 306 ? 69.771 2.042 -2.150 1.00 53.22 306 VAL A O 1
ATOM 2367 N N . LEU A 1 307 ? 69.892 3.771 -0.720 1.00 53.28 307 LEU A N 1
ATOM 2368 C CA . LEU A 1 307 ? 68.454 4.041 -0.654 1.00 53.28 307 LEU A CA 1
ATOM 2369 C C . LEU A 1 307 ? 68.053 4.801 -1.921 1.00 53.28 307 LEU A C 1
ATOM 2371 O O . LEU A 1 307 ? 68.360 5.984 -2.051 1.00 53.28 307 LEU A O 1
ATOM 2375 N N . GLN A 1 308 ? 67.393 4.122 -2.857 1.00 54.38 308 GLN A N 1
ATOM 2376 C CA . GLN A 1 308 ? 66.865 4.754 -4.060 1.00 54.38 308 GLN A CA 1
ATOM 2377 C C . GLN A 1 308 ? 65.377 5.040 -3.856 1.00 54.38 308 GLN A C 1
ATOM 2379 O O . GLN A 1 308 ? 64.583 4.129 -3.627 1.00 54.38 308 GLN A O 1
ATOM 2384 N N . THR A 1 309 ? 64.989 6.310 -3.932 1.00 54.94 309 THR A N 1
ATOM 2385 C CA . THR A 1 309 ? 63.577 6.703 -3.916 1.00 54.94 309 THR A CA 1
ATOM 2386 C C . THR A 1 309 ? 62.991 6.470 -5.306 1.00 54.94 309 THR A C 1
ATOM 2388 O O . THR A 1 309 ? 63.384 7.138 -6.262 1.00 54.94 309 THR A O 1
ATOM 2391 N N . ILE A 1 310 ? 62.085 5.503 -5.436 1.00 62.22 310 ILE A N 1
ATOM 2392 C CA . ILE A 1 310 ? 61.310 5.261 -6.654 1.00 62.22 310 ILE A CA 1
ATOM 2393 C C . ILE A 1 310 ? 59.950 5.932 -6.476 1.00 62.22 310 ILE A C 1
ATOM 2395 O O . ILE A 1 310 ? 59.277 5.740 -5.464 1.00 62.22 310 ILE A O 1
ATOM 2399 N N . GLN A 1 311 ? 59.558 6.730 -7.465 1.00 57.75 311 GLN A N 1
ATOM 2400 C CA . GLN A 1 311 ? 58.233 7.329 -7.534 1.00 57.75 311 GLN A CA 1
ATOM 2401 C C . GLN A 1 311 ? 57.259 6.327 -8.147 1.00 57.75 311 GLN A C 1
ATOM 2403 O O . GLN A 1 311 ? 57.268 6.115 -9.357 1.00 57.75 311 GLN A O 1
ATOM 2408 N N . GLU A 1 312 ? 56.438 5.694 -7.309 1.00 61.59 312 GLU A N 1
ATOM 2409 C CA . GLU A 1 312 ? 55.358 4.819 -7.766 1.00 61.59 312 GLU A CA 1
ATOM 2410 C C . GLU A 1 312 ? 54.057 5.629 -7.831 1.00 61.59 312 GLU A C 1
ATOM 2412 O O . GLU A 1 312 ? 53.616 6.225 -6.843 1.00 61.59 312 GLU A O 1
ATOM 2417 N N . THR A 1 313 ? 53.452 5.699 -9.017 1.00 59.47 313 THR A N 1
ATOM 2418 C CA . THR A 1 313 ? 52.128 6.300 -9.209 1.00 59.47 313 THR A CA 1
ATOM 2419 C C . THR A 1 313 ? 51.070 5.323 -8.718 1.00 59.47 313 THR A C 1
ATOM 2421 O O . THR A 1 313 ? 50.801 4.320 -9.378 1.00 59.47 313 THR A O 1
ATOM 2424 N N . VAL A 1 314 ? 50.471 5.615 -7.565 1.00 65.56 314 VAL A N 1
ATOM 2425 C CA . VAL A 1 314 ? 49.368 4.830 -7.007 1.00 65.56 314 VAL A CA 1
ATOM 2426 C C . VAL A 1 314 ? 48.058 5.509 -7.403 1.00 65.56 314 VAL A C 1
ATOM 2428 O O . VAL A 1 314 ? 47.839 6.687 -7.111 1.00 65.56 314 VAL A O 1
ATOM 2431 N N . GLU A 1 315 ? 47.186 4.774 -8.094 1.00 67.19 315 GLU A N 1
ATOM 2432 C CA . GLU A 1 315 ? 45.816 5.220 -8.355 1.00 67.19 315 GLU A CA 1
ATOM 2433 C C . GLU A 1 315 ? 44.943 4.917 -7.130 1.00 67.19 315 GLU A C 1
ATOM 2435 O O . GLU A 1 315 ? 44.725 3.754 -6.792 1.00 67.19 315 GLU A O 1
ATOM 2440 N N . GLU A 1 316 ? 44.420 5.954 -6.474 1.00 69.69 316 GLU A N 1
ATOM 2441 C CA . GLU A 1 316 ? 43.476 5.812 -5.363 1.00 69.69 316 GLU A CA 1
ATOM 2442 C C . GLU A 1 316 ? 42.098 6.357 -5.768 1.00 69.69 316 GLU A C 1
ATOM 2444 O O . GLU A 1 316 ? 41.966 7.444 -6.343 1.00 69.69 316 GLU A O 1
ATOM 2449 N N . MET A 1 317 ? 41.039 5.589 -5.495 1.00 69.25 317 MET A N 1
ATOM 2450 C CA . MET A 1 317 ? 39.663 6.043 -5.703 1.00 69.25 317 MET A CA 1
ATOM 2451 C C . MET A 1 317 ? 39.166 6.742 -4.443 1.00 69.25 317 MET A C 1
ATOM 2453 O O . MET A 1 317 ? 38.934 6.094 -3.427 1.00 69.25 317 MET A O 1
ATOM 2457 N N . ILE A 1 318 ? 38.968 8.057 -4.520 1.00 76.69 318 ILE A N 1
ATOM 2458 C CA . ILE A 1 318 ? 38.487 8.852 -3.388 1.00 76.69 318 ILE A CA 1
ATOM 2459 C C . ILE A 1 318 ? 36.979 9.100 -3.547 1.00 76.69 318 ILE A C 1
ATOM 2461 O O . ILE A 1 318 ? 36.549 9.526 -4.629 1.00 76.69 318 ILE A O 1
ATOM 2465 N N . PRO A 1 319 ? 36.163 8.885 -2.497 1.00 77.81 319 PRO A N 1
ATOM 2466 C CA . PRO A 1 319 ? 34.756 9.267 -2.510 1.00 77.81 319 PRO A CA 1
ATOM 2467 C C . PRO A 1 319 ? 34.614 10.799 -2.502 1.00 77.81 319 PRO A C 1
ATOM 2469 O O . PRO A 1 319 ? 35.103 11.485 -1.606 1.00 77.81 319 PRO A O 1
ATOM 2472 N N . GLY A 1 320 ? 33.937 11.348 -3.511 1.00 78.56 320 GLY A N 1
ATOM 2473 C CA . GLY A 1 320 ? 33.619 12.771 -3.634 1.00 78.56 320 GLY A CA 1
ATOM 2474 C C . GLY A 1 320 ? 32.122 13.058 -3.503 1.00 78.56 320 GLY A C 1
ATOM 2475 O O . GLY A 1 320 ? 31.281 12.172 -3.671 1.00 78.56 320 GLY A O 1
ATOM 2476 N N . SER A 1 321 ? 31.776 14.322 -3.239 1.00 79.69 321 SER A N 1
ATOM 2477 C CA . SER A 1 321 ? 30.379 14.757 -3.210 1.00 79.69 321 SER A CA 1
ATOM 2478 C C . SER A 1 321 ? 29.774 14.781 -4.613 1.00 79.69 321 SER A C 1
ATOM 2480 O O . SER A 1 321 ? 30.327 15.353 -5.556 1.00 79.69 321 SER A O 1
ATOM 2482 N N . GLY A 1 322 ? 28.604 14.166 -4.740 1.00 80.81 322 GLY A N 1
ATOM 2483 C CA . GLY A 1 322 ? 27.816 14.153 -5.959 1.00 80.81 322 GLY A CA 1
ATOM 2484 C C . GLY A 1 322 ? 26.328 14.267 -5.666 1.00 80.81 322 GLY A C 1
ATOM 2485 O O . GLY A 1 322 ? 25.865 14.102 -4.536 1.00 80.81 322 GLY A O 1
ATOM 2486 N N . SER A 1 323 ? 25.568 14.572 -6.713 1.00 79.44 323 SER A N 1
ATOM 2487 C CA . SER A 1 323 ? 24.109 14.562 -6.674 1.00 79.44 323 SER A CA 1
ATOM 2488 C C . SER A 1 323 ? 23.583 13.784 -7.870 1.00 79.44 323 SER A C 1
ATOM 2490 O O . SER A 1 323 ? 24.209 13.760 -8.931 1.00 79.44 323 SER A O 1
ATOM 2492 N N . SER A 1 324 ? 22.444 13.128 -7.692 1.00 73.25 324 SER A N 1
ATOM 2493 C CA . SER A 1 324 ? 21.691 12.521 -8.785 1.00 73.25 324 SER A CA 1
ATOM 2494 C C . SER A 1 324 ? 20.293 13.124 -8.842 1.00 73.25 324 SER A C 1
ATOM 2496 O O . SER A 1 324 ? 19.740 13.531 -7.818 1.00 73.25 324 SER A O 1
ATOM 2498 N N . ASN A 1 325 ? 19.747 13.229 -10.053 1.00 71.31 325 ASN A N 1
ATOM 2499 C CA . ASN A 1 325 ? 18.393 13.728 -10.263 1.00 71.31 325 ASN A CA 1
ATOM 2500 C C . ASN A 1 325 ? 17.389 12.683 -9.769 1.00 71.31 325 ASN A C 1
ATOM 2502 O O . ASN A 1 325 ? 17.509 11.505 -10.103 1.00 71.31 325 ASN A O 1
ATOM 2506 N N . GLY A 1 326 ? 16.406 13.121 -8.991 1.00 64.56 326 GLY A N 1
ATOM 2507 C CA . GLY A 1 326 ? 15.438 12.245 -8.339 1.00 64.56 326 GLY A CA 1
ATOM 2508 C C . GLY A 1 326 ? 15.008 12.812 -6.993 1.00 64.56 326 GLY A C 1
ATOM 2509 O O . GLY A 1 326 ? 15.772 13.517 -6.338 1.00 64.56 326 GLY A O 1
ATOM 2510 N N . VAL A 1 327 ? 13.773 12.528 -6.587 1.00 68.44 327 VAL A N 1
ATOM 2511 C CA . VAL A 1 327 ? 13.242 12.980 -5.295 1.00 68.44 327 VAL A CA 1
ATOM 2512 C C . VAL A 1 327 ? 14.002 12.271 -4.172 1.00 68.44 327 VAL A C 1
ATOM 2514 O O . VAL A 1 327 ? 13.976 11.043 -4.101 1.00 68.44 327 VAL A O 1
ATOM 2517 N N . ASN A 1 328 ? 14.620 13.018 -3.255 1.00 76.25 328 ASN A N 1
ATOM 2518 C CA . ASN A 1 328 ? 15.122 12.463 -2.000 1.00 76.25 328 ASN A CA 1
ATOM 2519 C C . ASN A 1 328 ? 13.948 12.229 -1.040 1.00 76.25 328 ASN A C 1
ATOM 2521 O O . ASN A 1 328 ? 13.709 12.975 -0.085 1.00 76.25 328 ASN A O 1
ATOM 2525 N N . ALA A 1 329 ? 13.189 11.176 -1.321 1.00 66.38 329 ALA A N 1
ATOM 2526 C CA . ALA A 1 329 ? 11.996 10.860 -0.561 1.00 66.38 329 ALA A CA 1
ATOM 2527 C C . ALA A 1 329 ? 12.319 10.486 0.897 1.00 66.38 329 ALA A C 1
ATOM 2529 O O . ALA A 1 329 ? 11.564 10.852 1.793 1.00 66.38 329 ALA A O 1
ATOM 2530 N N . LEU A 1 330 ? 13.469 9.849 1.155 1.00 67.56 330 LEU A N 1
ATOM 2531 C CA . LEU A 1 330 ? 13.921 9.513 2.509 1.00 67.56 330 LEU A CA 1
ATOM 2532 C C . LEU A 1 330 ? 14.083 10.761 3.389 1.00 67.56 330 LEU A C 1
ATOM 2534 O O . LEU A 1 330 ? 13.568 10.794 4.505 1.00 67.56 330 LEU A O 1
ATOM 2538 N N . GLY A 1 331 ? 14.758 11.798 2.889 1.00 78.12 331 GLY A N 1
ATOM 2539 C CA . GLY A 1 331 ? 14.934 13.049 3.629 1.00 78.12 331 GLY A CA 1
ATOM 2540 C C . GLY A 1 331 ? 13.610 13.759 3.913 1.00 78.12 331 GLY A C 1
ATOM 2541 O O . GLY A 1 331 ? 13.384 14.243 5.021 1.00 78.12 331 GLY A O 1
ATOM 2542 N N . LEU A 1 332 ? 12.700 13.768 2.934 1.00 78.88 332 LEU A N 1
ATOM 2543 C CA . LEU A 1 332 ? 11.369 14.364 3.081 1.00 78.88 332 LEU A CA 1
ATOM 2544 C C . LEU A 1 332 ? 10.507 13.622 4.102 1.00 78.88 332 LEU A C 1
ATOM 2546 O O . LEU A 1 332 ? 9.803 14.259 4.884 1.00 78.88 332 LEU A O 1
ATOM 2550 N N . VAL A 1 333 ? 10.584 12.293 4.124 1.00 73.94 333 VAL A N 1
ATOM 2551 C CA . VAL A 1 333 ? 9.918 11.438 5.109 1.00 73.94 333 VAL A CA 1
ATOM 2552 C C . VAL A 1 333 ? 10.419 11.747 6.518 1.00 73.94 333 VAL A C 1
ATOM 2554 O O . VAL A 1 333 ? 9.615 12.041 7.402 1.00 73.94 333 VAL A O 1
ATOM 2557 N N . VAL A 1 334 ? 11.742 11.717 6.725 1.00 79.06 334 VAL A N 1
ATOM 2558 C CA . VAL A 1 334 ? 12.362 11.970 8.035 1.00 79.06 334 VAL A CA 1
ATOM 2559 C C . VAL A 1 334 ? 11.977 13.361 8.533 1.00 79.06 334 VAL A C 1
ATOM 2561 O O . VAL A 1 334 ? 11.484 13.502 9.653 1.00 79.06 334 VAL A O 1
ATOM 2564 N N . PHE A 1 335 ? 12.115 14.379 7.681 1.00 89.31 335 PHE A N 1
ATOM 2565 C CA . PHE A 1 335 ? 11.696 15.739 8.001 1.00 89.31 335 PHE A CA 1
ATOM 2566 C C . PHE A 1 335 ? 10.209 15.816 8.375 1.00 89.31 335 PHE A C 1
ATOM 2568 O O . PHE A 1 335 ? 9.879 16.349 9.432 1.00 89.31 335 PHE A O 1
ATOM 2575 N N . SER A 1 336 ? 9.318 15.257 7.551 1.00 84.12 336 SER A N 1
ATOM 2576 C CA . SER A 1 336 ? 7.863 15.310 7.762 1.00 84.12 336 SER A CA 1
ATOM 2577 C C . SER A 1 336 ? 7.441 14.615 9.056 1.00 84.12 336 SER A C 1
ATOM 2579 O O . SER A 1 336 ? 6.556 15.104 9.755 1.00 84.12 336 SER A O 1
ATOM 2581 N N . MET A 1 337 ? 8.112 13.519 9.421 1.00 79.06 337 MET A N 1
ATOM 2582 C CA . MET A 1 337 ? 7.867 12.799 10.669 1.00 79.06 337 MET A CA 1
ATOM 2583 C C . MET A 1 337 ? 8.239 13.646 11.894 1.00 79.06 337 MET A C 1
ATOM 2585 O O . MET A 1 337 ? 7.420 13.821 12.797 1.00 79.06 337 MET A O 1
ATOM 2589 N N . PHE A 1 338 ? 9.446 14.222 11.920 1.00 86.44 338 PHE A N 1
ATOM 2590 C CA . PHE A 1 338 ? 9.860 15.107 13.015 1.00 86.44 338 PHE A CA 1
ATOM 2591 C C . PHE A 1 338 ? 9.011 16.378 13.071 1.00 86.44 338 PHE A C 1
ATOM 2593 O O . PHE A 1 338 ? 8.625 16.817 14.153 1.00 86.44 338 PHE A O 1
ATOM 2600 N N . PHE A 1 339 ? 8.674 16.947 11.916 1.00 90.12 339 PHE A N 1
ATOM 2601 C CA . PHE A 1 339 ? 7.849 18.144 11.830 1.00 90.12 339 PHE A CA 1
ATOM 2602 C C . PHE A 1 339 ? 6.422 17.894 12.325 1.00 90.12 339 PHE A C 1
ATOM 2604 O O . PHE A 1 339 ? 5.922 18.655 13.153 1.00 90.12 339 PHE A O 1
ATOM 2611 N N . GLY A 1 340 ? 5.799 16.785 11.917 1.00 84.19 340 GLY A N 1
ATOM 2612 C CA . GLY A 1 340 ? 4.500 16.352 12.433 1.00 84.19 340 GLY A CA 1
ATOM 2613 C C . GLY A 1 340 ? 4.514 16.133 13.947 1.00 84.19 340 GLY A C 1
ATOM 2614 O O . GLY A 1 340 ? 3.596 16.572 14.640 1.00 84.19 340 GLY A O 1
ATOM 2615 N N . LEU A 1 341 ? 5.590 15.546 14.486 1.00 82.81 341 LEU A N 1
ATOM 2616 C CA . LEU A 1 341 ? 5.755 15.353 15.930 1.00 82.81 341 LEU A CA 1
ATOM 2617 C C . LEU A 1 341 ? 5.857 16.690 16.681 1.00 82.81 341 LEU A C 1
ATOM 2619 O O . LEU A 1 341 ? 5.260 16.855 17.746 1.00 82.81 341 LEU A O 1
ATOM 2623 N N . VAL A 1 342 ? 6.600 17.658 16.137 1.00 89.56 342 VAL A N 1
ATOM 2624 C CA . VAL A 1 342 ? 6.706 19.006 16.712 1.00 89.56 342 VAL A CA 1
ATOM 2625 C C . VAL A 1 342 ? 5.345 19.706 16.688 1.00 89.56 342 VAL A C 1
ATOM 2627 O O . VAL A 1 342 ? 4.916 20.200 17.729 1.00 89.56 342 VAL A O 1
ATOM 2630 N N . ILE A 1 343 ? 4.625 19.674 15.560 1.00 88.31 343 ILE A N 1
ATOM 2631 C CA . ILE A 1 343 ? 3.283 20.270 15.425 1.00 88.31 343 ILE A CA 1
ATOM 2632 C C . ILE A 1 343 ? 2.306 19.669 16.438 1.00 88.31 343 ILE A C 1
ATOM 2634 O O . ILE A 1 343 ? 1.617 20.414 17.136 1.00 88.31 343 ILE A O 1
ATOM 2638 N N . GLY A 1 344 ? 2.285 18.339 16.571 1.00 81.69 344 GLY A N 1
ATOM 2639 C CA . GLY A 1 344 ? 1.440 17.651 17.552 1.00 81.69 344 GLY A CA 1
ATOM 2640 C C . GLY A 1 344 ? 1.740 18.082 18.994 1.00 81.69 344 GLY A C 1
ATOM 2641 O O . GLY A 1 344 ? 0.831 18.249 19.807 1.00 81.69 344 GLY A O 1
ATOM 2642 N N . ASN A 1 345 ? 3.010 18.358 19.308 1.00 84.31 345 ASN A N 1
ATOM 2643 C CA . ASN A 1 345 ? 3.432 18.811 20.636 1.00 84.31 345 ASN A CA 1
ATOM 2644 C C . ASN A 1 345 ? 3.198 20.311 20.900 1.00 84.31 345 ASN A C 1
ATOM 2646 O O . ASN A 1 345 ? 3.124 20.714 22.063 1.00 84.31 345 ASN A O 1
ATOM 2650 N N . MET A 1 346 ? 3.035 21.136 19.860 1.00 85.94 346 MET A N 1
ATOM 2651 C CA . MET A 1 346 ? 2.768 22.580 19.973 1.00 85.94 346 MET A CA 1
ATOM 2652 C C . MET A 1 346 ? 1.330 22.919 20.406 1.00 85.94 346 MET A C 1
ATOM 2654 O O . MET A 1 346 ? 1.011 24.091 20.633 1.00 85.94 346 MET A O 1
ATOM 2658 N N . LYS A 1 347 ? 0.456 21.915 20.571 1.00 80.06 347 LYS A N 1
ATOM 2659 C CA . LYS A 1 347 ? -0.937 22.074 21.023 1.00 80.06 347 LYS A CA 1
ATOM 2660 C C . LYS A 1 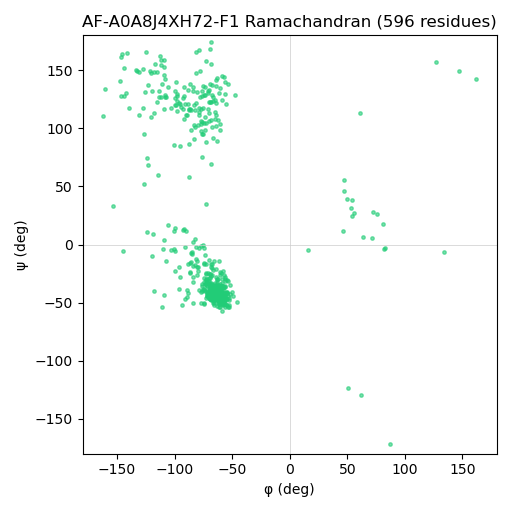347 ? -1.670 23.147 20.199 1.00 80.06 347 LYS A C 1
ATOM 2662 O O . LYS A 1 347 ? -1.697 23.090 18.976 1.00 80.06 347 LYS A O 1
ATOM 2667 N N . GLN A 1 348 ? -2.224 24.162 20.865 1.00 85.25 348 GLN A N 1
ATOM 2668 C CA . GLN A 1 348 ? -3.045 25.207 20.258 1.00 85.25 348 GLN A CA 1
ATOM 2669 C C . GLN A 1 348 ? -2.281 26.078 19.248 1.00 85.25 348 GLN A C 1
ATOM 2671 O O . GLN A 1 348 ? -2.885 26.565 18.300 1.00 85.25 348 GLN A O 1
ATOM 2676 N N . GLN A 1 349 ? -0.960 26.238 19.402 1.00 90.00 349 GLN A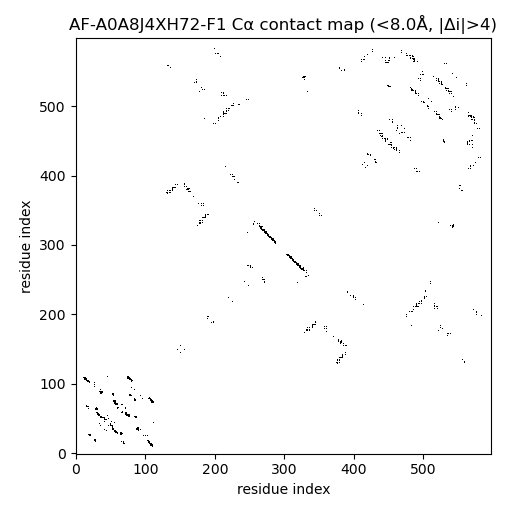 N 1
ATOM 2677 C CA . GLN A 1 349 ? -0.137 26.975 18.432 1.00 90.00 349 GLN A CA 1
ATOM 2678 C C . GLN A 1 349 ? 0.109 26.171 17.147 1.00 90.00 349 GLN A C 1
ATOM 2680 O O . GLN A 1 349 ? 0.273 26.761 16.084 1.00 90.00 349 GLN A O 1
ATOM 2685 N N . GLY A 1 350 ? 0.128 24.835 17.236 1.00 88.12 350 GLY A N 1
ATOM 2686 C CA . GLY A 1 350 ? 0.311 23.940 16.087 1.00 88.12 350 GLY A CA 1
ATOM 2687 C C . GLY A 1 350 ? -0.974 23.678 15.297 1.00 88.12 350 GLY A C 1
ATOM 2688 O O . GLY A 1 350 ? -0.906 23.260 14.142 1.00 88.12 350 GLY A O 1
ATOM 2689 N N . GLN A 1 351 ? -2.138 23.959 15.890 1.00 88.06 351 GLN A N 1
ATOM 2690 C CA . GLN A 1 351 ? -3.451 23.649 15.320 1.00 88.06 351 GLN A CA 1
ATOM 2691 C C . GLN A 1 351 ? -3.673 24.219 13.903 1.00 88.06 351 GLN A C 1
ATOM 2693 O O . GLN A 1 351 ? -4.064 23.440 13.034 1.00 88.06 351 GLN A O 1
ATOM 2698 N N . PRO A 1 352 ? -3.365 25.501 13.599 1.00 94.88 352 PRO A N 1
ATOM 2699 C CA . PRO A 1 352 ? -3.589 26.040 12.254 1.00 94.88 352 PRO A CA 1
ATOM 2700 C C . PRO A 1 352 ? -2.763 25.322 11.182 1.00 94.88 352 PRO A C 1
ATOM 2702 O O . PRO A 1 352 ? -3.208 25.140 10.051 1.00 94.88 352 PRO A O 1
ATOM 2705 N N . LEU A 1 353 ? -1.547 24.900 11.540 1.00 92.56 353 LEU A N 1
ATOM 2706 C CA . LEU A 1 353 ? -0.654 24.214 10.617 1.00 92.56 353 LEU A CA 1
ATOM 2707 C C . LEU A 1 353 ? -1.086 22.763 10.395 1.00 92.56 353 LEU A C 1
ATOM 2709 O O . LEU A 1 353 ? -1.046 22.281 9.267 1.00 92.56 353 LEU A O 1
ATOM 2713 N N . LYS A 1 354 ? -1.552 22.089 11.451 1.00 84.69 354 LYS A N 1
ATOM 2714 C CA . LYS A 1 354 ? -2.164 20.762 11.345 1.00 84.69 354 LYS A CA 1
ATOM 2715 C C . LYS A 1 354 ? -3.375 20.784 10.408 1.00 84.69 354 LYS A C 1
ATOM 2717 O O . LYS A 1 354 ? -3.406 20.018 9.453 1.00 84.69 354 LYS A O 1
ATOM 2722 N N . GLU A 1 355 ? -4.304 21.717 10.619 1.00 88.81 355 GLU A N 1
ATOM 2723 C CA . GLU A 1 355 ? -5.508 21.868 9.788 1.00 88.81 355 GLU A CA 1
ATOM 2724 C C . GLU A 1 355 ? -5.178 22.188 8.325 1.00 88.81 355 GLU A C 1
ATOM 2726 O O . GLU A 1 355 ? -5.827 21.670 7.416 1.00 88.81 355 GLU A O 1
ATOM 2731 N N . PHE A 1 356 ? -4.141 22.996 8.080 1.00 94.31 356 PHE A N 1
ATOM 2732 C CA . PHE A 1 356 ? -3.632 23.230 6.730 1.00 94.31 356 PHE A CA 1
ATOM 2733 C C . PHE A 1 356 ? -3.193 21.926 6.052 1.00 94.31 356 PHE A C 1
ATOM 2735 O O . PHE A 1 356 ? -3.607 21.659 4.921 1.00 94.31 356 PHE A O 1
ATOM 2742 N N . PHE A 1 357 ? -2.375 21.106 6.724 1.00 86.12 357 PHE A N 1
ATOM 2743 C CA . PHE A 1 357 ? -1.910 19.845 6.146 1.00 86.12 357 PHE A CA 1
ATOM 2744 C C . PHE A 1 357 ? -3.031 18.809 6.010 1.00 86.12 357 PHE A C 1
ATOM 2746 O O . PHE A 1 357 ? -3.030 18.081 5.020 1.00 86.12 357 PHE A O 1
ATOM 2753 N N . ASP A 1 358 ? -4.003 18.782 6.927 1.00 78.62 358 ASP A N 1
ATOM 2754 C CA . ASP A 1 358 ? -5.205 17.940 6.823 1.00 78.62 358 ASP A CA 1
ATOM 2755 C C . ASP A 1 358 ? -6.007 18.311 5.565 1.00 78.62 358 ASP A C 1
ATOM 2757 O O . ASP A 1 358 ? -6.307 17.455 4.731 1.00 78.62 358 ASP A O 1
ATOM 2761 N N . CYS A 1 359 ? -6.268 19.607 5.359 1.00 85.00 359 CYS A N 1
ATOM 2762 C CA . CYS A 1 359 ? -6.979 20.097 4.176 1.00 85.00 359 CYS A CA 1
ATOM 2763 C C . CYS A 1 359 ? -6.205 19.827 2.877 1.00 85.00 359 CYS A C 1
ATOM 2765 O O . CYS A 1 359 ? -6.806 19.483 1.856 1.00 85.00 359 CYS A O 1
ATOM 2767 N N . LEU A 1 360 ? -4.877 19.980 2.899 1.00 85.31 360 LEU A N 1
ATOM 2768 C CA . LEU A 1 360 ? -4.013 19.679 1.760 1.00 85.31 360 LEU A CA 1
ATOM 2769 C C . LEU A 1 360 ? -4.059 18.185 1.411 1.00 85.31 360 LEU A C 1
ATOM 2771 O O . LEU A 1 360 ? -4.246 17.843 0.244 1.00 85.31 360 LEU A O 1
ATOM 2775 N N . ASN A 1 361 ? -3.946 17.309 2.411 1.00 74.69 361 ASN A N 1
ATOM 2776 C CA . ASN A 1 361 ? -4.037 15.861 2.244 1.00 74.69 361 ASN A CA 1
ATOM 2777 C C . ASN A 1 361 ? -5.392 15.459 1.636 1.00 74.69 361 ASN A C 1
ATOM 2779 O O . ASN A 1 361 ? -5.437 14.766 0.619 1.00 74.69 361 ASN A O 1
ATOM 2783 N N . ASP A 1 362 ? -6.497 15.976 2.178 1.00 72.56 362 ASP A N 1
ATOM 2784 C CA . ASP A 1 362 ? -7.846 15.722 1.660 1.00 72.56 362 ASP A CA 1
ATOM 2785 C C . ASP A 1 362 ? -8.031 16.218 0.217 1.00 72.56 362 ASP A C 1
ATOM 2787 O O . ASP A 1 362 ? -8.662 15.547 -0.610 1.00 72.56 362 ASP A O 1
ATOM 2791 N N . ALA A 1 363 ? -7.477 17.387 -0.119 1.00 79.25 363 ALA A N 1
ATOM 2792 C CA . ALA A 1 363 ? -7.513 17.922 -1.477 1.00 79.25 363 ALA A CA 1
ATOM 2793 C C . ALA A 1 363 ? -6.731 17.035 -2.459 1.00 79.25 363 ALA A C 1
ATOM 2795 O O . ALA A 1 363 ? -7.233 16.724 -3.543 1.00 79.25 363 ALA A O 1
ATOM 2796 N N . ILE A 1 364 ? -5.538 16.572 -2.073 1.00 74.06 364 ILE A N 1
ATOM 2797 C CA . ILE A 1 364 ? -4.719 15.661 -2.885 1.00 74.06 364 ILE A CA 1
ATOM 2798 C C . ILE A 1 364 ? -5.438 14.327 -3.075 1.00 74.06 364 ILE A C 1
ATOM 2800 O O . ILE A 1 364 ? -5.498 13.824 -4.193 1.00 74.06 364 ILE A O 1
ATOM 2804 N N . MET A 1 365 ? -6.067 13.784 -2.035 1.00 64.00 365 MET A N 1
ATOM 2805 C CA . MET A 1 365 ? -6.830 12.536 -2.125 1.00 64.00 365 MET A CA 1
ATOM 2806 C C . MET A 1 365 ? -7.999 12.627 -3.117 1.00 64.00 365 MET A C 1
ATOM 2808 O O . MET A 1 365 ? -8.294 11.666 -3.832 1.00 64.00 365 MET A O 1
ATOM 2812 N N . ARG A 1 366 ? -8.633 13.799 -3.248 1.00 73.88 366 ARG A N 1
ATOM 2813 C CA . ARG A 1 366 ? -9.634 14.044 -4.302 1.00 73.88 366 ARG A CA 1
ATOM 2814 C C . ARG A 1 366 ? -9.012 14.053 -5.701 1.00 73.88 366 ARG A C 1
ATOM 2816 O O . ARG A 1 366 ? -9.633 13.538 -6.628 1.00 73.88 366 ARG A O 1
ATOM 2823 N N . LEU A 1 367 ? -7.798 14.586 -5.863 1.00 74.44 367 LEU A N 1
ATOM 2824 C CA . LEU A 1 367 ? -7.056 14.505 -7.130 1.00 74.44 367 LEU A CA 1
ATOM 2825 C C . LEU A 1 367 ? -6.675 13.059 -7.468 1.00 74.44 367 LEU A C 1
ATOM 2827 O O . LEU A 1 367 ? -6.851 12.640 -8.612 1.00 74.44 367 LEU A O 1
ATOM 2831 N N . VAL A 1 368 ? -6.233 12.276 -6.476 1.00 64.00 368 VAL A N 1
ATOM 2832 C CA . VAL A 1 368 ? -5.960 10.839 -6.642 1.00 64.00 368 VAL A CA 1
ATOM 2833 C C . VAL A 1 368 ? -7.207 10.128 -7.169 1.00 64.00 368 VAL A C 1
ATOM 2835 O O . VAL A 1 368 ? -7.117 9.390 -8.146 1.00 64.00 368 VAL A O 1
ATOM 2838 N N . ALA A 1 369 ? -8.387 10.405 -6.604 1.00 66.19 369 ALA A N 1
ATOM 2839 C CA . ALA A 1 369 ? -9.639 9.807 -7.068 1.00 66.19 369 ALA A CA 1
ATOM 2840 C C . ALA A 1 369 ? -9.939 10.103 -8.551 1.00 66.19 369 ALA A C 1
ATOM 2842 O O . ALA A 1 369 ? -10.440 9.228 -9.256 1.00 66.19 369 ALA A O 1
ATOM 2843 N N . ILE A 1 370 ? -9.610 11.301 -9.048 1.00 79.69 370 ILE A N 1
ATOM 2844 C CA . ILE A 1 370 ? -9.763 11.657 -10.470 1.00 79.69 370 ILE A CA 1
ATOM 2845 C C . ILE A 1 370 ? -8.795 10.841 -11.339 1.00 79.69 370 ILE A C 1
ATOM 2847 O O . ILE A 1 370 ? -9.204 10.282 -12.355 1.00 79.69 370 ILE A O 1
ATOM 2851 N N . ILE A 1 371 ? -7.529 10.724 -10.930 1.00 71.81 371 ILE A N 1
ATOM 2852 C CA . ILE A 1 371 ? -6.511 9.953 -11.666 1.00 71.81 371 ILE A CA 1
ATOM 2853 C C . ILE A 1 371 ? -6.857 8.462 -11.687 1.00 71.81 371 ILE A C 1
ATOM 2855 O O . ILE A 1 371 ? -6.672 7.798 -12.706 1.00 71.81 371 ILE A O 1
ATOM 2859 N N . ILE A 1 372 ? -7.429 7.939 -10.602 1.00 66.81 372 ILE A N 1
ATOM 2860 C CA . ILE A 1 372 ? -7.912 6.558 -10.524 1.00 66.81 372 ILE A CA 1
ATOM 2861 C C . ILE A 1 372 ? -8.943 6.270 -11.631 1.00 66.81 372 ILE A C 1
ATOM 2863 O O . ILE A 1 372 ? -8.903 5.198 -12.227 1.00 66.81 372 ILE A O 1
ATOM 2867 N N . TRP A 1 373 ? -9.809 7.219 -12.005 1.00 75.25 373 TRP A N 1
ATOM 2868 C CA . TRP A 1 373 ? -10.727 7.030 -13.142 1.00 75.25 373 TRP A CA 1
ATOM 2869 C C . TRP A 1 373 ? -10.023 6.950 -14.503 1.00 75.25 373 TRP A C 1
ATOM 2871 O O . TRP A 1 373 ? -10.543 6.307 -15.415 1.00 75.25 373 TRP A O 1
ATOM 2881 N N . TYR A 1 374 ? -8.843 7.557 -14.643 1.00 80.31 374 TYR A N 1
ATOM 2882 C CA . TYR A 1 374 ? -7.991 7.415 -15.826 1.00 80.31 374 TYR A CA 1
ATOM 2883 C C . TYR A 1 374 ? -7.183 6.103 -15.818 1.00 80.31 374 TYR A C 1
ATOM 2885 O O . TYR A 1 374 ? -6.812 5.596 -16.880 1.00 80.31 374 TYR A O 1
ATOM 2893 N N . ALA A 1 375 ? -6.953 5.509 -14.640 1.00 70.06 375 ALA A N 1
ATOM 2894 C CA . ALA A 1 375 ? -6.119 4.322 -14.471 1.00 70.06 375 ALA A CA 1
ATOM 2895 C C . ALA A 1 375 ? -6.485 3.140 -15.390 1.00 70.06 375 ALA A C 1
ATOM 2897 O O . ALA A 1 375 ? -5.558 2.578 -15.966 1.00 70.06 375 ALA A O 1
ATOM 2898 N N . PRO A 1 376 ? -7.762 2.768 -15.634 1.00 78.62 376 PRO A N 1
ATOM 2899 C CA . PRO A 1 376 ? -8.087 1.689 -16.569 1.00 78.62 376 PRO A CA 1
ATOM 2900 C C . PRO A 1 376 ? -7.514 1.917 -17.975 1.00 78.62 376 PRO A C 1
ATOM 2902 O O . PRO A 1 376 ? -6.960 1.000 -18.574 1.00 78.62 376 PRO A O 1
ATOM 2905 N N . VAL A 1 377 ? -7.582 3.146 -18.493 1.00 85.81 377 VAL A N 1
ATOM 2906 C CA . VAL A 1 377 ? -7.026 3.474 -19.814 1.00 85.81 377 VAL A CA 1
ATOM 2907 C C . VAL A 1 377 ? -5.502 3.398 -19.779 1.00 85.81 377 VAL A C 1
ATOM 2909 O O . VAL A 1 377 ? -4.903 2.746 -20.631 1.00 85.81 377 VAL A O 1
ATOM 2912 N N . GLY A 1 378 ? -4.869 4.007 -18.772 1.00 78.56 378 GLY A N 1
ATOM 2913 C CA . GLY A 1 378 ? -3.414 3.973 -18.633 1.00 78.56 378 GLY A CA 1
ATOM 2914 C C . GLY A 1 378 ? -2.864 2.550 -18.491 1.00 78.56 378 GLY A C 1
ATOM 2915 O O . GLY A 1 378 ? -1.942 2.185 -19.213 1.00 78.56 378 GLY A O 1
ATOM 2916 N N . ILE A 1 379 ? -3.471 1.721 -17.634 1.00 73.88 379 ILE A N 1
ATOM 2917 C CA . ILE A 1 379 ? -3.083 0.322 -17.390 1.00 73.88 379 ILE A CA 1
ATOM 2918 C C . ILE A 1 379 ? -3.178 -0.512 -18.672 1.00 73.88 379 ILE A C 1
ATOM 2920 O O . ILE A 1 379 ? -2.262 -1.280 -18.958 1.00 73.88 379 ILE A O 1
ATOM 2924 N N . LEU A 1 380 ? -4.240 -0.341 -19.469 1.00 82.38 380 LEU A N 1
ATOM 2925 C CA . LEU A 1 380 ? -4.416 -1.059 -20.735 1.00 82.38 380 LEU A CA 1
ATOM 2926 C C . LEU A 1 380 ? -3.219 -0.845 -21.673 1.00 82.38 380 LEU A C 1
ATOM 2928 O O . LEU A 1 380 ? -2.610 -1.817 -22.121 1.00 82.38 380 LEU A O 1
ATOM 2932 N N . PHE A 1 381 ? -2.864 0.414 -21.952 1.00 84.62 381 PHE A N 1
ATOM 2933 C CA . PHE A 1 381 ? -1.772 0.749 -22.878 1.00 84.62 381 PHE A CA 1
ATOM 2934 C C . PHE A 1 381 ? -0.387 0.464 -22.298 1.00 84.62 381 PHE A C 1
ATOM 2936 O O . PHE A 1 381 ? 0.537 0.133 -23.037 1.00 84.62 381 PHE A O 1
ATOM 2943 N N . LEU A 1 382 ? -0.244 0.559 -20.981 1.00 72.12 382 LEU A N 1
ATOM 2944 C CA . LEU A 1 382 ? 0.993 0.280 -20.265 1.00 72.12 382 LEU A CA 1
ATOM 2945 C C . LEU A 1 382 ? 1.321 -1.221 -20.282 1.00 72.12 382 LEU A C 1
ATOM 2947 O O . LEU A 1 382 ? 2.441 -1.594 -20.626 1.00 72.12 382 LEU A O 1
ATOM 2951 N N . ILE A 1 383 ? 0.334 -2.083 -20.010 1.00 74.56 383 ILE A N 1
ATOM 2952 C CA . ILE A 1 383 ? 0.486 -3.544 -20.111 1.00 74.56 383 ILE A CA 1
ATOM 2953 C C . ILE A 1 383 ? 0.721 -3.954 -21.566 1.00 74.56 383 ILE A C 1
ATOM 2955 O O . ILE A 1 383 ? 1.657 -4.701 -21.849 1.00 74.56 383 ILE A O 1
ATOM 2959 N N . ALA A 1 384 ? -0.089 -3.441 -22.497 1.00 83.12 384 ALA A N 1
ATOM 2960 C CA . ALA A 1 384 ? 0.057 -3.752 -23.915 1.00 83.12 384 ALA A CA 1
ATOM 2961 C C . ALA A 1 384 ? 1.436 -3.324 -24.454 1.00 83.12 384 ALA A C 1
ATOM 2963 O O . ALA A 1 384 ? 2.110 -4.115 -25.111 1.00 83.12 384 ALA A O 1
ATOM 2964 N N . GLY A 1 385 ? 1.889 -2.110 -24.118 1.00 76.62 385 GLY A N 1
ATOM 2965 C CA . GLY A 1 385 ? 3.213 -1.592 -24.469 1.00 76.62 385 GLY A CA 1
ATOM 2966 C C . GLY A 1 385 ? 4.348 -2.472 -23.954 1.00 76.62 385 GLY A C 1
ATOM 2967 O O . GLY A 1 385 ? 5.247 -2.830 -24.714 1.00 76.62 385 GLY A O 1
ATOM 2968 N N . LYS A 1 386 ? 4.274 -2.896 -22.687 1.00 69.44 386 LYS A N 1
ATOM 2969 C CA . LYS A 1 386 ? 5.302 -3.751 -22.083 1.00 69.44 386 LYS A CA 1
ATOM 2970 C C . LYS A 1 386 ? 5.340 -5.154 -22.679 1.00 69.44 386 LYS A C 1
ATOM 2972 O O . LYS A 1 386 ? 6.426 -5.658 -22.933 1.00 69.44 386 LYS A O 1
ATOM 2977 N N . ILE A 1 387 ? 4.194 -5.763 -22.987 1.00 78.38 387 ILE A N 1
ATOM 2978 C CA . ILE A 1 387 ? 4.148 -7.067 -23.676 1.00 78.38 387 ILE A CA 1
ATOM 2979 C C . ILE A 1 387 ? 4.826 -7.004 -25.054 1.00 78.38 387 ILE A C 1
ATOM 2981 O O . ILE A 1 387 ? 5.478 -7.967 -25.458 1.00 78.38 387 ILE A O 1
ATOM 2985 N N . MET A 1 388 ? 4.699 -5.883 -25.772 1.00 79.44 388 MET A N 1
ATOM 2986 C CA . MET A 1 388 ? 5.372 -5.688 -27.062 1.00 79.44 388 MET A CA 1
ATOM 2987 C C . MET A 1 388 ? 6.882 -5.470 -26.922 1.00 79.44 388 MET A C 1
ATOM 2989 O O . MET A 1 388 ? 7.638 -5.882 -27.797 1.00 79.44 388 MET A O 1
ATOM 2993 N N . GLU A 1 389 ? 7.326 -4.840 -25.833 1.00 72.94 389 GLU A N 1
ATOM 2994 C CA . GLU A 1 389 ? 8.749 -4.633 -25.535 1.00 72.94 389 GLU A CA 1
ATOM 2995 C C . GLU A 1 389 ? 9.448 -5.942 -25.110 1.00 72.94 389 GLU A C 1
ATOM 2997 O O . GLU A 1 389 ? 10.631 -6.149 -25.392 1.00 72.94 389 GLU A O 1
ATOM 3002 N N . MET A 1 390 ? 8.711 -6.865 -24.480 1.00 70.81 390 MET A N 1
ATOM 3003 C CA . MET A 1 390 ? 9.235 -8.154 -24.026 1.00 70.81 390 MET A CA 1
ATOM 3004 C C . MET A 1 390 ? 9.580 -9.093 -25.187 1.00 70.81 390 MET A C 1
ATOM 3006 O O . MET A 1 390 ? 8.724 -9.513 -25.974 1.00 70.81 390 MET A O 1
ATOM 3010 N N . LYS A 1 391 ? 10.842 -9.531 -25.234 1.00 67.56 391 LYS A N 1
ATOM 3011 C CA . LYS A 1 391 ? 11.325 -10.524 -26.208 1.00 67.56 391 LYS A CA 1
ATOM 3012 C C . LYS A 1 391 ? 10.941 -11.962 -25.834 1.00 67.56 391 LYS A C 1
ATOM 3014 O O . LYS A 1 391 ? 10.510 -12.705 -26.713 1.00 67.56 391 LYS A O 1
ATOM 3019 N N . ASP A 1 392 ? 10.993 -12.333 -24.552 1.00 71.88 392 ASP A N 1
ATOM 3020 C CA . ASP A 1 392 ? 10.620 -13.671 -24.064 1.00 71.88 392 ASP A CA 1
ATOM 3021 C C . ASP A 1 392 ? 9.483 -13.602 -23.035 1.00 71.88 392 ASP A C 1
ATOM 3023 O O . ASP A 1 392 ? 9.643 -13.132 -21.910 1.00 71.88 392 ASP A O 1
ATOM 3027 N N . LEU A 1 393 ? 8.305 -14.075 -23.437 1.00 70.31 393 LEU A N 1
ATOM 3028 C CA . LEU A 1 393 ? 7.098 -13.989 -22.623 1.00 70.31 393 LEU A CA 1
ATOM 3029 C C . LEU A 1 393 ? 6.971 -15.128 -21.612 1.00 70.31 393 LEU A C 1
ATOM 3031 O O . LEU A 1 393 ? 6.345 -14.954 -20.568 1.00 70.31 393 LEU A O 1
ATOM 3035 N N . ALA A 1 394 ? 7.548 -16.290 -21.923 1.00 74.62 394 ALA A N 1
ATOM 3036 C CA . ALA A 1 394 ? 7.516 -17.436 -21.026 1.00 74.62 394 ALA A CA 1
ATOM 3037 C C . ALA A 1 394 ? 8.418 -17.169 -19.818 1.00 74.62 394 ALA A C 1
ATOM 3039 O O . ALA A 1 394 ? 8.021 -17.420 -18.679 1.00 74.62 394 ALA A O 1
ATOM 3040 N N . GLN A 1 395 ? 9.590 -16.578 -20.063 1.00 74.88 395 GLN A N 1
ATOM 3041 C CA . GLN A 1 395 ? 10.524 -16.203 -19.009 1.00 74.88 395 GLN A CA 1
ATOM 3042 C C . GLN A 1 395 ? 9.953 -15.099 -18.107 1.00 74.88 395 GLN A C 1
ATOM 3044 O O . GLN A 1 395 ? 9.893 -15.286 -16.891 1.00 74.88 395 GLN A O 1
ATOM 3049 N N . VAL A 1 396 ? 9.472 -13.988 -18.682 1.00 76.44 396 VAL A N 1
ATOM 3050 C CA . VAL A 1 396 ? 8.928 -12.867 -17.891 1.00 76.44 396 VAL A CA 1
ATOM 3051 C C . VAL A 1 396 ? 7.641 -13.266 -17.167 1.00 76.44 396 VAL A C 1
ATOM 3053 O O . VAL A 1 396 ? 7.467 -12.939 -15.994 1.00 76.44 396 VAL A O 1
ATOM 3056 N N . GLY A 1 397 ? 6.760 -14.034 -17.816 1.00 78.69 397 GLY A N 1
ATOM 3057 C CA . GLY A 1 397 ? 5.565 -14.580 -17.172 1.00 78.69 397 GLY A CA 1
ATOM 3058 C C . GLY A 1 397 ? 5.901 -15.511 -16.003 1.00 78.69 397 GLY A C 1
ATOM 3059 O O . GLY A 1 397 ? 5.277 -15.421 -14.946 1.00 78.69 397 GLY A O 1
ATOM 3060 N N . GLY A 1 398 ? 6.925 -16.360 -16.155 1.00 83.12 398 GLY A N 1
ATOM 3061 C CA . GLY A 1 398 ? 7.431 -17.224 -15.087 1.00 83.12 398 GLY A CA 1
ATOM 3062 C C . GLY A 1 398 ? 8.011 -16.438 -13.908 1.00 83.12 398 GLY A C 1
ATOM 3063 O O . GLY A 1 398 ? 7.661 -16.709 -12.760 1.00 83.12 398 GLY A O 1
ATOM 3064 N N . GLN A 1 399 ? 8.836 -15.422 -14.181 1.00 85.25 399 GLN A N 1
ATOM 3065 C CA . GLN A 1 399 ? 9.388 -14.521 -13.161 1.00 85.25 399 GLN A CA 1
ATOM 3066 C C . GLN A 1 399 ? 8.279 -13.782 -12.400 1.00 85.25 399 GLN A C 1
ATOM 3068 O O . GLN A 1 399 ? 8.296 -13.731 -11.170 1.00 85.25 399 GLN A O 1
ATOM 3073 N N . LEU A 1 400 ? 7.271 -13.268 -13.113 1.00 85.56 400 LEU A N 1
ATOM 3074 C CA . LEU A 1 400 ? 6.128 -12.575 -12.516 1.00 85.56 400 LEU A CA 1
ATOM 3075 C C . LEU A 1 400 ? 5.241 -13.520 -11.688 1.00 85.56 400 LEU A C 1
ATOM 3077 O O . LEU A 1 400 ? 4.740 -13.140 -10.626 1.00 85.56 400 LEU A O 1
ATOM 3081 N N . GLY A 1 401 ? 5.080 -14.767 -12.136 1.00 88.12 401 GLY A N 1
ATOM 3082 C CA . GLY A 1 401 ? 4.406 -15.821 -11.381 1.00 88.12 401 GLY A CA 1
ATOM 3083 C C . GLY A 1 401 ? 5.131 -16.149 -10.073 1.00 88.12 401 GLY A C 1
ATOM 3084 O O . GLY A 1 401 ? 4.505 -16.170 -9.013 1.00 88.12 401 GLY A O 1
ATOM 3085 N N . MET A 1 402 ? 6.458 -16.316 -10.120 1.00 90.25 402 MET A N 1
ATOM 3086 C CA . MET A 1 402 ? 7.287 -16.551 -8.930 1.00 90.25 402 MET A CA 1
ATOM 3087 C C . MET A 1 402 ? 7.282 -15.357 -7.972 1.00 90.25 402 MET A C 1
ATOM 3089 O O . MET A 1 402 ? 7.231 -15.541 -6.756 1.00 90.25 402 MET A O 1
ATOM 3093 N N . TYR A 1 403 ? 7.281 -14.135 -8.505 1.00 93.25 403 TYR A N 1
ATOM 3094 C CA . TYR A 1 403 ? 7.107 -12.914 -7.722 1.00 93.25 403 TYR A CA 1
ATOM 3095 C C . TYR A 1 403 ? 5.754 -12.905 -6.995 1.00 93.25 403 TYR A C 1
ATOM 3097 O O . TYR A 1 403 ? 5.703 -12.725 -5.778 1.00 93.25 403 TYR A O 1
ATOM 3105 N N . THR A 1 404 ? 4.666 -13.178 -7.720 1.00 92.06 404 THR A N 1
ATOM 3106 C CA . THR A 1 404 ? 3.303 -13.227 -7.169 1.00 92.06 404 THR A CA 1
ATOM 3107 C C . THR A 1 404 ? 3.215 -14.264 -6.050 1.00 92.06 404 THR A C 1
ATOM 3109 O O . THR A 1 404 ? 2.720 -13.977 -4.961 1.00 92.06 404 THR A O 1
ATOM 3112 N N . PHE A 1 405 ? 3.770 -15.453 -6.280 1.00 93.69 405 PHE A N 1
ATOM 3113 C CA . PHE A 1 405 ? 3.860 -16.518 -5.286 1.00 93.69 405 PHE A CA 1
ATOM 3114 C C . PHE A 1 405 ? 4.650 -16.095 -4.037 1.00 93.69 405 PHE A C 1
ATOM 3116 O O . PHE A 1 405 ? 4.196 -16.320 -2.915 1.00 93.69 405 PHE A O 1
ATOM 3123 N N . CYS A 1 406 ? 5.792 -15.427 -4.220 1.00 94.88 406 CYS A N 1
ATOM 3124 C CA . CYS A 1 406 ? 6.618 -14.914 -3.130 1.00 94.88 406 CYS A CA 1
ATOM 3125 C C . CYS A 1 406 ? 5.855 -13.915 -2.245 1.00 94.88 406 CYS A C 1
ATOM 3127 O O . CYS A 1 406 ? 5.891 -14.034 -1.020 1.00 94.88 406 CYS A O 1
ATOM 3129 N N . VAL A 1 407 ? 5.130 -12.963 -2.848 1.00 96.06 407 VAL A N 1
ATOM 3130 C CA . VAL A 1 407 ? 4.317 -11.983 -2.106 1.00 96.06 407 VAL A CA 1
ATOM 3131 C C . VAL A 1 407 ? 3.190 -12.675 -1.342 1.00 96.06 407 VAL A C 1
ATOM 3133 O O . VAL A 1 407 ? 3.010 -12.408 -0.156 1.00 96.06 407 VAL A O 1
ATOM 3136 N N . ILE A 1 408 ? 2.456 -13.593 -1.982 1.00 96.00 408 ILE A N 1
ATOM 3137 C CA . ILE A 1 408 ? 1.347 -14.320 -1.341 1.00 96.00 408 ILE A CA 1
ATOM 3138 C C . ILE A 1 408 ? 1.840 -15.095 -0.121 1.00 96.00 408 ILE A C 1
ATOM 3140 O O . ILE A 1 408 ? 1.233 -15.006 0.944 1.00 96.00 408 ILE A O 1
ATOM 3144 N N . ILE A 1 409 ? 2.948 -15.830 -0.248 1.00 96.62 409 ILE A N 1
ATOM 3145 C CA . ILE A 1 409 ? 3.513 -16.572 0.882 1.00 96.62 409 ILE A CA 1
ATOM 3146 C C . ILE A 1 409 ? 3.980 -15.623 1.978 1.00 96.62 409 ILE A C 1
ATOM 3148 O O . ILE A 1 409 ? 3.686 -15.878 3.142 1.00 96.62 409 ILE A O 1
ATOM 3152 N N . GLY A 1 410 ? 4.653 -14.523 1.634 1.00 97.12 410 GLY A N 1
ATOM 3153 C CA . GLY A 1 410 ? 5.061 -13.520 2.617 1.00 97.12 410 GLY A CA 1
ATOM 3154 C C . GLY A 1 410 ? 3.872 -12.973 3.414 1.00 97.12 410 GLY A C 1
ATOM 3155 O O . GLY A 1 410 ? 3.906 -12.969 4.644 1.00 97.12 410 GLY A O 1
ATOM 3156 N N . LEU A 1 411 ? 2.785 -12.601 2.728 1.00 96.56 411 LEU A N 1
ATOM 3157 C CA . LEU A 1 411 ? 1.550 -12.124 3.359 1.00 96.56 411 LEU A CA 1
ATOM 3158 C C . LEU A 1 411 ? 0.871 -13.202 4.212 1.00 96.56 411 LEU A C 1
ATOM 3160 O O . LEU A 1 411 ? 0.370 -12.892 5.290 1.00 96.56 411 LEU A O 1
ATOM 3164 N N . LEU A 1 412 ? 0.863 -14.464 3.769 1.00 96.06 412 LEU A N 1
ATOM 3165 C CA . LEU A 1 412 ? 0.309 -15.576 4.547 1.00 96.06 412 LEU A CA 1
ATOM 3166 C C . LEU A 1 412 ? 1.142 -15.867 5.798 1.00 96.06 412 LEU A C 1
ATOM 3168 O O . LEU A 1 412 ? 0.573 -16.043 6.871 1.00 96.06 412 LEU A O 1
ATOM 3172 N N . ILE A 1 413 ? 2.474 -15.881 5.691 1.00 96.81 413 ILE A N 1
ATOM 3173 C CA . ILE A 1 413 ? 3.374 -16.049 6.839 1.00 96.81 413 ILE A CA 1
ATOM 3174 C C . ILE A 1 413 ? 3.132 -14.925 7.848 1.00 96.81 413 ILE A C 1
ATOM 3176 O O . ILE A 1 413 ? 2.897 -15.194 9.028 1.00 96.81 413 ILE A O 1
ATOM 3180 N N . HIS A 1 414 ? 3.126 -13.674 7.387 1.00 97.19 414 HIS A N 1
ATOM 3181 C CA . HIS A 1 414 ? 2.912 -12.523 8.258 1.00 97.19 414 HIS A CA 1
ATOM 3182 C C . HIS A 1 414 ? 1.518 -12.538 8.903 1.00 97.19 414 HIS A C 1
ATOM 3184 O O . HIS A 1 414 ? 1.387 -12.506 10.126 1.00 97.19 414 HIS A O 1
ATOM 3190 N N . GLY A 1 415 ? 0.470 -12.663 8.088 1.00 94.50 415 GLY A N 1
ATOM 3191 C CA . GLY A 1 415 ? -0.922 -12.554 8.519 1.00 94.50 415 GLY A CA 1
ATOM 3192 C C . GLY A 1 415 ? -1.444 -13.745 9.321 1.00 94.50 415 GLY A C 1
ATOM 3193 O O . GLY A 1 415 ? -2.179 -13.556 10.285 1.00 94.50 415 GLY A O 1
ATOM 3194 N N . VAL A 1 416 ? -1.080 -14.974 8.948 1.00 94.88 416 VAL A N 1
ATOM 3195 C CA . VAL A 1 416 ? -1.635 -16.198 9.556 1.00 94.88 416 VAL A CA 1
ATOM 3196 C C . VAL A 1 416 ? -0.754 -16.735 10.681 1.00 94.88 416 VAL A C 1
ATOM 3198 O O . VAL A 1 416 ? -1.272 -17.348 11.608 1.00 94.88 416 VAL A O 1
ATOM 3201 N N . PHE A 1 417 ? 0.558 -16.493 10.649 1.00 95.44 417 PHE A N 1
ATOM 3202 C CA . PHE A 1 417 ? 1.468 -17.043 11.658 1.00 95.44 417 PHE A CA 1
ATOM 3203 C C . PHE A 1 417 ? 2.033 -15.968 12.580 1.00 95.44 417 PHE A C 1
ATOM 3205 O O . PHE A 1 417 ? 1.893 -16.082 13.796 1.00 95.44 417 PHE A O 1
ATOM 3212 N N . ILE A 1 418 ? 2.634 -14.910 12.036 1.00 97.00 418 ILE A N 1
ATOM 3213 C CA . ILE A 1 418 ? 3.394 -13.937 12.833 1.00 97.00 418 ILE A CA 1
ATOM 3214 C C . ILE A 1 418 ? 2.486 -13.016 13.649 1.00 97.00 418 ILE A C 1
ATOM 3216 O O . ILE A 1 418 ? 2.669 -12.914 14.863 1.00 97.00 418 ILE A O 1
ATOM 3220 N N . LEU A 1 419 ? 1.481 -12.388 13.030 1.00 96.31 419 LEU A N 1
ATOM 3221 C CA . LEU A 1 419 ? 0.541 -11.527 13.754 1.00 96.31 419 LEU A CA 1
ATOM 3222 C C . LEU A 1 419 ? -0.245 -12.304 14.834 1.00 96.31 419 LEU A C 1
ATOM 3224 O O . LEU A 1 419 ? -0.311 -11.828 15.973 1.00 96.31 419 LEU A O 1
ATOM 3228 N N . PRO A 1 420 ? -0.773 -13.519 14.568 1.00 96.56 420 PRO A N 1
ATOM 3229 C CA . PRO A 1 420 ? -1.416 -14.339 15.596 1.00 96.56 420 PRO A CA 1
ATOM 3230 C C . PRO A 1 420 ? -0.459 -14.787 16.703 1.00 96.56 420 PRO A C 1
ATOM 3232 O O . PRO A 1 420 ? -0.845 -14.787 17.872 1.00 96.56 420 PRO A O 1
ATOM 3235 N N . LEU A 1 421 ? 0.791 -15.128 16.370 1.00 96.44 421 LEU A N 1
ATOM 3236 C CA . LEU A 1 421 ? 1.817 -15.469 17.358 1.00 96.44 421 LEU A CA 1
ATOM 3237 C C . LEU A 1 421 ? 2.112 -14.285 18.284 1.00 96.44 421 LEU A C 1
ATOM 3239 O O . LEU A 1 421 ? 2.151 -14.460 19.501 1.00 96.44 421 LEU A O 1
ATOM 3243 N N . LEU A 1 422 ? 2.269 -13.082 17.726 1.00 95.56 422 LEU A N 1
ATOM 3244 C CA . LEU A 1 422 ? 2.485 -11.857 18.494 1.00 95.56 422 LEU A CA 1
ATOM 3245 C C . LEU A 1 422 ? 1.293 -11.566 19.420 1.00 95.56 422 LEU A C 1
ATOM 3247 O O . LEU A 1 422 ? 1.478 -11.289 20.607 1.00 95.56 422 LEU A O 1
ATOM 3251 N N . PHE A 1 423 ? 0.068 -11.712 18.906 1.00 96.75 423 PHE A N 1
ATOM 3252 C CA . PHE A 1 423 ? -1.153 -11.582 19.699 1.00 96.75 423 PHE A CA 1
ATOM 3253 C C . PHE A 1 423 ? -1.199 -12.594 20.850 1.00 96.75 423 PHE A C 1
ATOM 3255 O O . PHE A 1 423 ? -1.490 -12.216 21.987 1.00 96.75 423 PHE A O 1
ATOM 3262 N N . PHE A 1 424 ? -0.883 -13.865 20.590 1.00 97.19 424 PHE A N 1
ATOM 3263 C CA . PHE A 1 424 ? -0.855 -14.916 21.608 1.00 97.19 424 PHE A CA 1
ATOM 3264 C C . PHE A 1 424 ? 0.222 -14.662 22.669 1.00 97.19 424 PHE A C 1
ATOM 3266 O O . PHE A 1 424 ? -0.039 -14.825 23.860 1.00 97.19 424 PHE A O 1
ATOM 3273 N N . LEU A 1 425 ? 1.418 -14.229 22.262 1.00 96.56 425 LEU A N 1
ATOM 3274 C CA . LEU A 1 425 ? 2.533 -13.972 23.173 1.00 96.56 425 LEU A CA 1
ATOM 3275 C C . LEU A 1 425 ? 2.195 -12.871 24.190 1.00 96.56 425 LEU A C 1
ATOM 3277 O O . LEU A 1 425 ? 2.507 -13.015 25.374 1.00 96.56 425 LEU A O 1
ATOM 3281 N N . ILE A 1 426 ? 1.523 -11.807 23.736 1.00 95.69 426 ILE A N 1
ATOM 3282 C CA . ILE A 1 426 ? 1.180 -10.651 24.574 1.00 95.69 426 ILE A CA 1
ATOM 3283 C C . ILE A 1 426 ? -0.110 -10.889 25.366 1.00 95.69 426 ILE A C 1
ATOM 3285 O O . ILE A 1 426 ? -0.131 -10.687 26.576 1.00 95.69 426 ILE A O 1
ATOM 3289 N N . THR A 1 427 ? -1.190 -11.320 24.708 1.00 94.88 427 THR A N 1
ATOM 3290 C CA . THR A 1 427 ? -2.519 -11.418 25.342 1.00 94.88 427 THR A CA 1
ATOM 3291 C C . THR A 1 427 ? -2.773 -12.753 26.039 1.00 94.88 427 THR A C 1
ATOM 3293 O O . THR A 1 427 ? -3.718 -12.857 26.826 1.00 94.88 427 THR A O 1
ATOM 3296 N N . ARG A 1 428 ? -1.971 -13.786 25.729 1.00 94.25 428 ARG A N 1
ATOM 3297 C CA . ARG A 1 428 ? -2.142 -15.183 26.174 1.00 94.25 428 ARG A CA 1
ATOM 3298 C C . ARG A 1 428 ? -3.528 -15.767 25.858 1.00 94.25 428 ARG A C 1
ATOM 3300 O O . ARG A 1 428 ? -3.980 -16.694 26.525 1.00 94.25 428 ARG A O 1
ATOM 3307 N N . ARG A 1 429 ? -4.212 -15.235 24.839 1.00 91.81 429 ARG A N 1
ATOM 3308 C CA . ARG A 1 429 ? -5.521 -15.699 24.347 1.00 91.81 429 ARG A CA 1
ATOM 3309 C C . ARG A 1 429 ? -5.390 -16.322 22.964 1.00 91.81 429 ARG A C 1
ATOM 3311 O O . ARG A 1 429 ? -4.485 -15.971 22.216 1.00 91.81 429 ARG A O 1
ATOM 3318 N N . ASN A 1 430 ? -6.316 -17.218 22.615 1.00 94.38 430 ASN A N 1
ATOM 3319 C CA . ASN A 1 430 ? -6.338 -17.844 21.293 1.00 94.38 430 ASN A CA 1
ATOM 3320 C C . ASN A 1 430 ? -6.623 -16.789 20.196 1.00 94.38 430 ASN A C 1
ATOM 3322 O O . ASN A 1 430 ? -7.735 -16.251 20.163 1.00 94.38 430 ASN A O 1
ATOM 3326 N N . PRO A 1 431 ? -5.666 -16.504 19.292 1.00 95.06 431 PRO A N 1
ATOM 3327 C CA . PRO A 1 431 ? -5.837 -15.491 18.253 1.00 95.06 431 PRO A CA 1
ATOM 3328 C C . PRO A 1 431 ? -6.846 -15.912 17.179 1.00 95.06 431 PRO A C 1
ATOM 3330 O O . PRO A 1 431 ? -7.555 -15.069 16.644 1.00 95.06 431 PRO A O 1
ATOM 3333 N N . TYR A 1 432 ? -6.977 -17.206 16.877 1.00 93.94 432 TYR A N 1
ATOM 3334 C CA . TYR A 1 432 ? -7.852 -17.667 15.794 1.00 93.94 432 TYR A CA 1
ATOM 3335 C C . TYR A 1 432 ? -9.338 -17.505 16.125 1.00 93.94 432 TYR A C 1
ATOM 3337 O O . TYR A 1 432 ? -10.142 -17.255 15.232 1.00 93.94 432 TYR A O 1
ATOM 3345 N N . THR A 1 433 ? -9.707 -17.567 17.407 1.00 92.06 433 THR A N 1
ATOM 3346 C CA . THR A 1 433 ? -11.067 -17.232 17.855 1.00 92.06 433 THR A CA 1
ATOM 3347 C C . THR A 1 433 ? -11.364 -15.747 17.643 1.00 92.06 433 THR A C 1
ATOM 3349 O O . THR A 1 433 ? -12.438 -15.401 17.160 1.00 92.06 433 THR A O 1
ATOM 3352 N N . PHE A 1 434 ? -10.390 -14.878 17.931 1.00 92.62 434 PHE A N 1
ATOM 3353 C CA . PHE A 1 434 ? -10.497 -13.439 17.687 1.00 92.62 434 PHE A CA 1
ATOM 3354 C C . PHE A 1 434 ? -10.598 -13.124 16.185 1.00 92.62 434 PHE A C 1
ATOM 3356 O O . PHE A 1 434 ? -11.433 -12.324 15.770 1.00 92.62 434 PHE A O 1
ATOM 3363 N N . ILE A 1 435 ? -9.810 -13.802 15.347 1.00 92.44 435 ILE A N 1
ATOM 3364 C CA . ILE A 1 435 ? -9.888 -13.687 13.881 1.00 92.44 435 ILE A CA 1
ATOM 3365 C C . ILE A 1 435 ? -11.239 -14.190 13.358 1.00 92.44 435 ILE A C 1
ATOM 3367 O O . ILE A 1 435 ? -11.801 -13.589 12.444 1.00 92.44 435 ILE A O 1
ATOM 3371 N N . GLY A 1 436 ? -11.804 -15.237 13.968 1.00 87.06 436 GLY A N 1
ATOM 3372 C CA . GLY A 1 436 ? -13.140 -15.743 13.648 1.00 87.06 436 GLY A CA 1
ATOM 3373 C C . GLY A 1 436 ? -14.227 -14.666 13.733 1.00 87.06 436 GLY A C 1
ATOM 3374 O O . GLY A 1 436 ? -15.065 -14.571 12.837 1.00 87.06 436 GLY A O 1
ATOM 3375 N N . GLY A 1 437 ? -14.165 -13.790 14.742 1.00 82.25 437 GLY A N 1
ATOM 3376 C CA . GLY A 1 437 ? -15.080 -12.651 14.884 1.00 82.25 437 GLY A CA 1
ATOM 3377 C C . GLY A 1 437 ? -14.889 -11.535 13.845 1.00 82.25 437 GLY A C 1
ATOM 3378 O O . GLY A 1 437 ? -15.775 -10.695 13.688 1.00 82.25 437 GLY A O 1
ATOM 3379 N N . LEU A 1 438 ? -13.779 -11.544 13.096 1.00 86.94 438 LEU A N 1
ATOM 3380 C CA . LEU A 1 438 ? -13.410 -10.540 12.088 1.00 86.94 438 LEU A CA 1
ATOM 3381 C C . LEU A 1 438 ? -13.637 -10.991 10.641 1.00 86.94 438 LEU A C 1
ATOM 3383 O O . LEU A 1 438 ? -13.460 -10.184 9.729 1.00 86.94 438 LEU A O 1
ATOM 3387 N N . ILE A 1 439 ? -14.041 -12.245 10.402 1.00 81.50 439 ILE A N 1
ATOM 3388 C CA . ILE A 1 439 ? -14.167 -12.823 9.050 1.00 81.50 439 ILE A CA 1
ATOM 3389 C C . ILE A 1 439 ? -14.973 -11.917 8.108 1.00 81.50 439 ILE A C 1
ATOM 3391 O O . ILE A 1 439 ? -14.585 -11.727 6.957 1.00 81.50 439 ILE A O 1
ATOM 3395 N N . GLN A 1 440 ? -16.058 -11.307 8.591 1.00 60.53 440 GLN A N 1
ATOM 3396 C CA . GLN A 1 440 ? -16.878 -10.405 7.780 1.00 60.53 440 GLN A CA 1
ATOM 3397 C C . GLN A 1 440 ? -16.103 -9.163 7.303 1.00 60.53 440 GLN A C 1
ATOM 3399 O O . GLN A 1 440 ? -16.227 -8.775 6.139 1.00 60.53 440 GLN A O 1
ATOM 3404 N N . ALA A 1 441 ? -15.291 -8.553 8.170 1.00 71.00 441 ALA A N 1
ATOM 3405 C CA . ALA A 1 441 ? -14.454 -7.409 7.817 1.00 71.00 441 ALA A CA 1
ATOM 3406 C C . ALA A 1 441 ? -13.338 -7.815 6.841 1.00 71.00 441 ALA A C 1
ATOM 3408 O O . ALA A 1 441 ? -13.143 -7.141 5.833 1.00 71.00 441 ALA A O 1
ATOM 3409 N N . LEU A 1 442 ? -12.684 -8.960 7.072 1.00 82.38 442 LEU A N 1
ATOM 3410 C CA . LEU A 1 442 ? -11.612 -9.478 6.211 1.00 82.38 442 LEU A CA 1
ATOM 3411 C C . LEU A 1 442 ? -12.106 -9.828 4.801 1.00 82.38 442 LEU A C 1
ATOM 3413 O O . LEU A 1 442 ? -11.490 -9.437 3.814 1.00 82.38 442 LEU A O 1
ATOM 3417 N N . VAL A 1 443 ? -13.254 -10.504 4.686 1.00 67.00 443 VAL A N 1
ATOM 3418 C CA . VAL A 1 443 ? -13.878 -10.801 3.383 1.00 67.00 443 VAL A CA 1
ATOM 3419 C C . VAL A 1 443 ? -14.281 -9.514 2.670 1.00 67.00 443 VAL A C 1
ATOM 3421 O O . VAL A 1 443 ? -14.130 -9.402 1.453 1.00 67.00 443 VAL A O 1
ATOM 3424 N N . THR A 1 444 ? -14.761 -8.517 3.417 1.00 56.88 444 THR A N 1
ATOM 3425 C CA . THR A 1 444 ? -15.081 -7.218 2.826 1.00 56.88 444 THR A CA 1
ATOM 3426 C C . THR A 1 444 ? -13.819 -6.511 2.333 1.00 56.88 444 THR A C 1
ATOM 3428 O O . THR A 1 444 ? -13.838 -5.986 1.225 1.00 56.88 444 THR A O 1
ATOM 3431 N N . ALA A 1 445 ? -12.715 -6.563 3.085 1.00 71.31 445 ALA A N 1
ATOM 3432 C CA . ALA A 1 445 ? -11.435 -5.958 2.711 1.00 71.31 445 ALA A CA 1
ATOM 3433 C C . ALA A 1 445 ? -10.830 -6.602 1.464 1.00 71.31 445 ALA A C 1
ATOM 3435 O O . ALA A 1 445 ? -10.371 -5.900 0.565 1.00 71.31 445 ALA A O 1
ATOM 3436 N N . LEU A 1 446 ? -10.939 -7.924 1.353 1.00 72.75 446 LEU A N 1
ATOM 3437 C CA . LEU A 1 446 ? -10.577 -8.668 0.151 1.00 72.75 446 LEU A CA 1
ATOM 3438 C C . LEU A 1 446 ? -11.426 -8.255 -1.069 1.00 72.75 446 LEU A C 1
ATOM 3440 O O . LEU A 1 446 ? -10.943 -8.209 -2.206 1.00 72.75 446 LEU A O 1
ATOM 3444 N N . GLY A 1 447 ? -12.710 -7.965 -0.847 1.00 51.47 447 GLY A N 1
ATOM 3445 C CA . GLY A 1 447 ? -13.639 -7.539 -1.891 1.00 51.47 447 GLY A CA 1
ATOM 3446 C C . GLY A 1 447 ? -13.390 -6.109 -2.376 1.00 51.47 447 GLY A C 1
ATOM 3447 O O . GLY A 1 447 ? -13.366 -5.874 -3.588 1.00 51.47 447 GLY A O 1
ATOM 3448 N N . THR A 1 448 ? -13.203 -5.171 -1.443 1.00 59.94 448 THR A N 1
ATOM 3449 C CA . THR A 1 448 ? -13.087 -3.729 -1.715 1.00 59.94 448 THR A CA 1
ATOM 3450 C C . THR A 1 448 ? -11.671 -3.269 -2.049 1.00 59.94 448 THR A C 1
ATOM 3452 O O . THR A 1 448 ? -11.536 -2.226 -2.685 1.00 59.94 448 THR A O 1
ATOM 3455 N N . SER A 1 449 ? -10.637 -4.002 -1.617 1.00 69.62 449 SER A N 1
ATOM 3456 C CA . SER A 1 449 ? -9.229 -3.575 -1.670 1.00 69.62 449 SER A CA 1
ATOM 3457 C C . SER A 1 449 ? -8.955 -2.234 -0.971 1.00 69.62 449 SER A C 1
ATOM 3459 O O . SER A 1 449 ? -8.064 -1.488 -1.363 1.00 69.62 449 SER A O 1
ATOM 3461 N N . SER A 1 450 ? -9.753 -1.861 0.036 1.00 71.38 450 SER A N 1
ATOM 3462 C CA . SER A 1 450 ? -9.565 -0.603 0.769 1.00 71.38 450 SER A CA 1
ATOM 3463 C C . SER A 1 450 ? -9.782 -0.772 2.267 1.00 71.38 450 SER A C 1
ATOM 3465 O O . SER A 1 450 ? -10.901 -1.044 2.709 1.00 71.38 450 SER A O 1
ATOM 3467 N N . SER A 1 451 ? -8.723 -0.531 3.046 1.00 76.94 451 SER A N 1
ATOM 3468 C CA . SER A 1 451 ? -8.754 -0.581 4.511 1.00 76.94 451 SER A CA 1
ATOM 3469 C C . SER A 1 451 ? -9.694 0.491 5.064 1.00 76.94 451 SER A C 1
ATOM 3471 O O . SER A 1 451 ? -10.551 0.192 5.899 1.00 76.94 451 SER A O 1
ATOM 3473 N N . SER A 1 452 ? -9.642 1.712 4.516 1.00 68.56 452 SER A N 1
ATOM 3474 C CA . SER A 1 452 ? -10.515 2.819 4.927 1.00 68.56 452 SER A CA 1
ATOM 3475 C C . SER A 1 452 ? -11.992 2.550 4.617 1.00 68.56 452 SER A C 1
ATOM 3477 O O . SER A 1 452 ? -12.852 2.852 5.441 1.00 68.56 452 SER A O 1
ATOM 3479 N N . ALA A 1 453 ? -12.311 1.927 3.474 1.00 55.94 453 ALA A N 1
ATOM 3480 C CA . ALA A 1 453 ? -13.693 1.572 3.136 1.00 55.94 453 ALA A CA 1
ATOM 3481 C C . ALA A 1 453 ? -14.262 0.461 4.036 1.00 55.94 453 ALA A C 1
ATOM 3483 O O . ALA A 1 453 ? -15.475 0.382 4.234 1.00 55.94 453 ALA A O 1
ATOM 3484 N N . THR A 1 454 ? -13.403 -0.401 4.587 1.00 63.41 454 THR A N 1
ATOM 3485 C CA . THR A 1 454 ? -13.819 -1.494 5.484 1.00 63.41 454 THR A CA 1
ATOM 3486 C C . THR A 1 454 ? -13.947 -1.095 6.943 1.00 63.41 454 THR A C 1
ATOM 3488 O O . THR A 1 454 ? -14.601 -1.802 7.711 1.00 63.41 454 THR A O 1
ATOM 3491 N N . LEU A 1 455 ? -13.393 0.061 7.308 1.00 67.19 455 LEU A N 1
ATOM 3492 C CA . LEU A 1 455 ? -13.289 0.536 8.680 1.00 67.19 455 LEU A CA 1
ATOM 3493 C C . LEU A 1 455 ? -14.617 0.465 9.473 1.00 67.19 455 LEU A C 1
ATOM 3495 O O . LEU A 1 455 ? -14.586 -0.058 10.587 1.00 67.19 455 LEU A O 1
ATOM 3499 N N . PRO A 1 456 ? -15.798 0.862 8.940 1.00 54.84 456 PRO A N 1
ATOM 3500 C CA . PRO A 1 456 ? -17.061 0.766 9.687 1.00 54.84 456 PRO A CA 1
ATOM 3501 C C . PRO A 1 456 ? -17.476 -0.671 10.037 1.00 54.84 456 PRO A C 1
ATOM 3503 O O . PRO A 1 456 ? -18.088 -0.912 11.077 1.00 54.84 456 PRO A O 1
ATOM 3506 N N . ILE A 1 457 ? -17.150 -1.638 9.175 1.00 60.88 457 ILE A N 1
ATOM 3507 C CA . ILE A 1 457 ? -17.444 -3.058 9.408 1.00 60.88 457 ILE A CA 1
ATOM 3508 C C . ILE A 1 457 ? -16.447 -3.618 10.423 1.00 60.88 457 ILE A C 1
ATOM 3510 O O . ILE A 1 457 ? -16.850 -4.343 11.329 1.00 60.88 457 ILE A O 1
ATOM 3514 N N . THR A 1 458 ? -15.176 -3.223 10.327 1.00 72.31 458 THR A N 1
ATOM 3515 C CA . THR A 1 458 ? -14.132 -3.575 11.298 1.00 72.31 458 THR A CA 1
ATOM 3516 C C . THR A 1 458 ? -14.487 -3.094 12.706 1.00 72.31 458 THR A C 1
ATOM 3518 O O . THR A 1 458 ? -14.396 -3.877 13.651 1.00 72.31 458 THR A O 1
ATOM 3521 N N . PHE A 1 459 ? -14.987 -1.859 12.847 1.00 71.50 459 PHE A N 1
ATOM 3522 C CA . PHE A 1 459 ? -15.526 -1.336 14.108 1.00 71.50 459 PHE A CA 1
ATOM 3523 C C . PHE A 1 459 ? -16.591 -2.255 14.699 1.00 71.50 459 PHE A C 1
ATOM 3525 O O . PHE A 1 459 ? -16.481 -2.688 15.844 1.00 71.50 459 PHE A O 1
ATOM 3532 N N . ARG A 1 460 ? -17.605 -2.587 13.895 1.00 63.16 460 ARG A N 1
ATOM 3533 C CA . ARG A 1 460 ? -18.713 -3.434 14.331 1.00 63.16 460 ARG A CA 1
ATOM 3534 C C . ARG A 1 460 ? -18.235 -4.820 14.762 1.00 63.16 460 ARG A C 1
ATOM 3536 O O . ARG A 1 460 ? -18.623 -5.288 15.824 1.00 63.16 460 ARG A O 1
ATOM 3543 N N . CYS A 1 461 ? -17.376 -5.463 13.973 1.00 71.62 461 CYS A N 1
ATOM 3544 C CA . CYS A 1 461 ? -16.845 -6.784 14.306 1.00 71.62 461 CYS A CA 1
ATOM 3545 C C .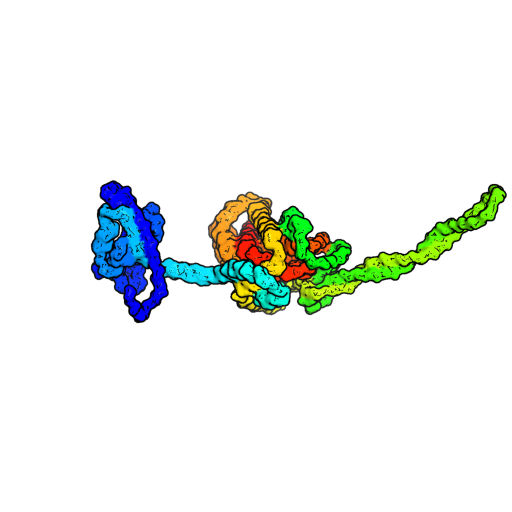 CYS A 1 461 ? -16.026 -6.768 15.607 1.00 71.62 461 CYS A C 1
ATOM 3547 O O . CYS A 1 461 ? -16.155 -7.680 16.419 1.00 71.62 461 CYS A O 1
ATOM 3549 N N . LEU A 1 462 ? -15.216 -5.734 15.843 1.00 83.62 462 LEU A N 1
ATOM 3550 C CA . LEU A 1 462 ? -14.417 -5.640 17.066 1.00 83.62 462 LEU A CA 1
ATOM 3551 C C . LEU A 1 462 ? -15.261 -5.344 18.308 1.00 83.62 462 LEU A C 1
ATOM 3553 O O . LEU A 1 462 ? -15.048 -5.977 19.338 1.00 83.62 462 LEU A O 1
ATOM 3557 N N . GLU A 1 463 ? -16.224 -4.428 18.215 1.00 81.88 463 GLU A N 1
ATOM 3558 C CA . GLU A 1 463 ? -17.058 -4.019 19.353 1.00 81.88 463 GLU A CA 1
ATOM 3559 C C . GLU A 1 463 ? -18.153 -5.050 19.683 1.00 81.88 463 GLU A C 1
ATOM 3561 O O . GLU A 1 463 ? -18.404 -5.331 20.856 1.00 81.88 463 GLU A O 1
ATOM 3566 N N . GLU A 1 464 ? -18.807 -5.629 18.669 1.00 78.94 464 GLU A N 1
ATOM 3567 C CA . GLU A 1 464 ? -19.930 -6.559 18.862 1.00 78.94 464 GLU A CA 1
ATOM 3568 C C . GLU A 1 464 ? -19.478 -8.017 18.984 1.00 78.94 464 GLU A C 1
ATOM 3570 O O . GLU A 1 464 ? -19.948 -8.707 19.884 1.00 78.94 464 GLU A O 1
ATOM 3575 N N . ASN A 1 465 ? -18.572 -8.496 18.119 1.00 83.25 465 ASN A N 1
ATOM 3576 C CA . ASN A 1 465 ? -18.197 -9.919 18.101 1.00 83.25 465 ASN A CA 1
ATOM 3577 C C . ASN A 1 465 ? -17.039 -10.224 19.057 1.00 83.25 465 ASN A C 1
ATOM 3579 O O . ASN A 1 465 ? -17.054 -11.250 19.734 1.00 83.25 465 ASN A O 1
ATOM 3583 N N . ASN A 1 466 ? -16.031 -9.347 19.103 1.00 88.25 466 ASN A N 1
ATOM 3584 C CA . ASN A 1 466 ? -14.831 -9.550 19.924 1.00 88.25 466 ASN A CA 1
ATOM 3585 C C . ASN A 1 466 ? -14.860 -8.782 21.254 1.00 88.25 466 ASN A C 1
ATOM 3587 O O . ASN A 1 466 ? -13.964 -8.979 22.076 1.00 88.25 466 ASN A O 1
ATOM 3591 N N . HIS A 1 467 ? -15.883 -7.949 21.475 1.00 91.00 467 HIS A N 1
ATOM 3592 C CA . HIS A 1 467 ? -16.097 -7.163 22.693 1.00 91.00 467 HIS A CA 1
ATOM 3593 C C . HIS A 1 467 ? -14.910 -6.276 23.097 1.00 91.00 467 HIS A C 1
ATOM 3595 O O . HIS A 1 467 ? -14.620 -6.135 24.284 1.00 91.00 467 HIS A O 1
ATOM 3601 N N . VAL A 1 468 ? -14.229 -5.682 22.114 1.00 88.75 468 VAL A N 1
ATOM 3602 C CA . VAL A 1 468 ? -13.139 -4.730 22.358 1.00 88.75 468 VAL A CA 1
ATOM 3603 C C . VAL A 1 468 ? -13.711 -3.382 22.804 1.00 88.75 468 VAL A C 1
ATOM 3605 O O . VAL A 1 468 ? -14.681 -2.890 22.221 1.00 88.75 468 VAL A O 1
ATOM 3608 N N . ASP A 1 469 ? -13.106 -2.768 23.822 1.00 83.75 469 ASP A N 1
ATOM 3609 C CA . ASP A 1 469 ? -13.531 -1.466 24.349 1.00 83.75 469 ASP A CA 1
ATOM 3610 C C . ASP A 1 469 ? -13.561 -0.370 23.264 1.00 83.75 469 ASP A C 1
ATOM 3612 O O . ASP A 1 469 ? -12.578 -0.129 22.552 1.00 83.75 469 ASP A O 1
ATOM 3616 N N . LYS A 1 470 ? -14.688 0.353 23.179 1.00 72.50 470 LYS A N 1
ATOM 3617 C CA . LYS A 1 470 ? -14.927 1.405 22.177 1.00 72.50 470 LYS A CA 1
ATOM 3618 C C . LYS A 1 470 ? -13.907 2.540 22.234 1.00 72.50 470 LYS A C 1
ATOM 3620 O O . LYS A 1 470 ? -13.642 3.187 21.224 1.00 72.50 470 LYS A O 1
ATOM 3625 N N . ARG A 1 471 ? -13.345 2.821 23.413 1.00 75.56 471 ARG A N 1
ATOM 3626 C CA . ARG A 1 471 ? -12.302 3.842 23.592 1.00 75.56 471 ARG A CA 1
ATOM 3627 C C . ARG A 1 471 ? -11.023 3.447 22.860 1.00 75.56 471 ARG A C 1
ATOM 3629 O O . ARG A 1 471 ? -10.359 4.306 22.290 1.00 75.56 471 ARG A O 1
ATOM 3636 N N . VAL A 1 472 ? -10.714 2.150 22.833 1.00 80.50 472 VAL A N 1
ATOM 3637 C CA . VAL A 1 472 ? -9.549 1.607 22.128 1.00 80.50 472 VAL A CA 1
ATOM 3638 C C . VAL A 1 472 ? -9.823 1.537 20.632 1.00 80.50 472 VAL A C 1
ATOM 3640 O O . VAL A 1 472 ? -9.027 2.057 19.856 1.00 80.50 472 VAL A O 1
ATOM 3643 N N . THR A 1 473 ? -10.953 0.964 20.201 1.00 74.12 473 THR A N 1
ATOM 3644 C CA . THR A 1 473 ? -11.267 0.817 18.765 1.00 74.12 473 THR A CA 1
ATOM 3645 C C . THR A 1 473 ? -11.310 2.166 18.049 1.00 74.12 473 THR A C 1
ATOM 3647 O O . THR A 1 473 ? -10.731 2.308 16.972 1.00 74.12 473 THR A O 1
ATOM 3650 N N . ARG A 1 474 ? -11.942 3.180 18.657 1.00 71.12 474 ARG A N 1
ATOM 3651 C CA . ARG A 1 474 ? -12.096 4.528 18.075 1.00 71.12 474 ARG A CA 1
ATOM 3652 C C . ARG A 1 474 ? -10.794 5.300 17.966 1.00 71.12 474 ARG A C 1
ATOM 3654 O O . ARG A 1 474 ? -10.729 6.241 17.183 1.00 71.12 474 ARG A O 1
ATOM 3661 N N . PHE A 1 475 ? -9.782 4.902 18.724 1.00 71.75 475 PHE A N 1
ATOM 3662 C CA . PHE A 1 475 ? -8.453 5.480 18.634 1.00 71.75 475 PHE A CA 1
ATOM 3663 C C . PHE A 1 475 ? -7.558 4.679 17.680 1.00 71.75 475 PHE A C 1
ATOM 3665 O O . PHE A 1 475 ? -6.969 5.235 16.760 1.00 71.75 475 PHE A O 1
ATOM 3672 N N . VAL A 1 476 ? -7.467 3.364 17.883 1.00 82.19 476 VAL A N 1
ATOM 3673 C CA . VAL A 1 476 ? -6.478 2.503 17.226 1.00 82.19 476 VAL A CA 1
ATOM 3674 C C . VAL A 1 476 ? -6.797 2.295 15.745 1.00 82.19 476 VAL A C 1
ATOM 3676 O O . VAL A 1 476 ? -5.896 2.425 14.921 1.00 82.19 476 VAL A O 1
ATOM 3679 N N . LEU A 1 477 ? -8.056 2.025 15.380 1.00 76.56 477 LEU A N 1
ATOM 3680 C CA . LEU A 1 477 ? -8.404 1.625 14.009 1.00 76.56 477 LEU A CA 1
ATOM 3681 C C . LEU A 1 477 ? -8.292 2.755 12.973 1.00 76.56 477 LEU A C 1
ATOM 3683 O O . LEU A 1 477 ? -7.741 2.496 11.905 1.00 76.56 477 LEU A O 1
ATOM 3687 N N . PRO A 1 478 ? -8.761 3.997 13.227 1.00 67.62 478 PRO A N 1
ATOM 3688 C CA . PRO A 1 478 ? -8.596 5.079 12.254 1.00 67.62 478 PRO A CA 1
ATOM 3689 C C . PRO A 1 478 ? -7.126 5.432 12.014 1.00 67.62 478 PRO A C 1
ATOM 3691 O O . PRO A 1 478 ? -6.750 5.725 10.885 1.00 67.62 478 PRO A O 1
ATOM 3694 N N . VAL A 1 479 ? -6.304 5.364 13.067 1.00 75.31 479 VAL A N 1
ATOM 3695 C CA . VAL A 1 479 ? -4.854 5.584 12.989 1.00 75.31 479 VAL A CA 1
ATOM 3696 C C . VAL A 1 479 ? -4.160 4.413 12.285 1.00 75.31 479 VAL A C 1
ATOM 3698 O O . VAL A 1 479 ? -3.260 4.628 11.484 1.00 75.31 479 VAL A O 1
ATOM 3701 N N . GLY A 1 480 ? -4.580 3.172 12.546 1.00 77.94 480 GLY A N 1
ATOM 3702 C CA . GLY A 1 480 ? -4.039 1.976 11.887 1.00 77.94 480 GLY A CA 1
ATOM 3703 C C . GLY A 1 480 ? -4.300 1.972 10.383 1.00 77.94 480 GLY A C 1
ATOM 3704 O O . GLY A 1 480 ? -3.373 1.795 9.602 1.00 77.94 480 GLY A O 1
ATOM 3705 N N . ALA A 1 481 ? -5.519 2.335 9.971 1.00 70.94 481 ALA A N 1
ATOM 3706 C CA . ALA A 1 481 ? -5.916 2.358 8.565 1.00 70.94 481 ALA A CA 1
ATOM 3707 C C . ALA A 1 481 ? -5.097 3.325 7.685 1.00 70.94 481 ALA A C 1
ATOM 3709 O O . ALA A 1 481 ? -5.195 3.246 6.457 1.00 70.94 481 ALA A O 1
ATOM 3710 N N . THR A 1 482 ? -4.338 4.243 8.290 1.00 69.31 482 THR A N 1
ATOM 3711 C CA . THR A 1 482 ? -3.409 5.151 7.606 1.00 69.31 482 THR A CA 1
ATOM 3712 C C . THR A 1 482 ? -1.947 4.803 7.876 1.00 69.31 482 THR A C 1
ATOM 3714 O O . THR A 1 482 ? -1.160 4.796 6.943 1.00 69.31 482 THR A O 1
ATOM 3717 N N . ILE A 1 483 ? -1.576 4.493 9.120 1.00 78.31 483 ILE A N 1
ATOM 3718 C CA . ILE A 1 483 ? -0.172 4.308 9.517 1.00 78.31 483 ILE A CA 1
ATOM 3719 C C . ILE A 1 483 ? 0.304 2.863 9.337 1.00 78.31 483 ILE A C 1
ATOM 3721 O O . ILE A 1 483 ? 1.451 2.632 8.963 1.00 78.31 483 ILE A O 1
ATOM 3725 N N . ASN A 1 484 ? -0.538 1.882 9.649 1.00 87.81 484 ASN A N 1
ATOM 3726 C CA . ASN A 1 484 ? -0.133 0.489 9.790 1.00 87.81 484 ASN A CA 1
ATOM 3727 C C . ASN A 1 484 ? -0.483 -0.325 8.542 1.00 87.81 484 ASN A C 1
ATOM 3729 O O . ASN A 1 484 ? -1.524 -0.977 8.447 1.00 87.81 484 ASN A O 1
ATOM 3733 N N . MET A 1 485 ? 0.419 -0.297 7.565 1.00 90.06 485 MET A N 1
ATOM 3734 C CA . MET A 1 485 ? 0.245 -1.002 6.298 1.00 90.06 485 MET A CA 1
ATOM 3735 C C . MET A 1 485 ? 1.266 -2.120 6.094 1.00 90.06 485 MET A C 1
ATOM 3737 O O . MET A 1 485 ? 1.996 -2.136 5.102 1.00 90.06 485 MET A O 1
ATOM 3741 N N . ASP A 1 486 ? 1.274 -3.091 7.011 1.00 94.25 486 ASP A N 1
ATOM 3742 C CA . ASP A 1 486 ? 2.164 -4.261 6.995 1.00 94.25 486 ASP A CA 1
ATOM 3743 C C . ASP A 1 486 ? 2.262 -4.942 5.616 1.00 94.25 486 ASP A C 1
ATOM 3745 O O . ASP A 1 486 ? 3.348 -5.223 5.105 1.00 94.25 486 ASP A O 1
ATOM 3749 N N . GLY A 1 487 ? 1.113 -5.216 4.992 1.00 94.19 487 GLY A N 1
ATOM 3750 C CA . GLY A 1 487 ? 1.035 -5.879 3.697 1.00 94.19 487 GLY A CA 1
ATOM 3751 C C . GLY A 1 487 ? 1.572 -5.020 2.555 1.00 94.19 487 GLY A C 1
ATOM 3752 O O . GLY A 1 487 ? 2.171 -5.556 1.621 1.00 94.19 487 GLY A O 1
ATOM 3753 N N . THR A 1 488 ? 1.404 -3.698 2.640 1.00 92.50 488 THR A N 1
ATOM 3754 C CA . THR A 1 488 ? 1.987 -2.743 1.686 1.00 92.50 488 THR A CA 1
ATOM 3755 C C . THR A 1 488 ? 3.503 -2.702 1.831 1.00 92.50 488 THR A C 1
ATOM 3757 O O . THR A 1 488 ? 4.199 -2.856 0.832 1.00 92.50 488 THR A O 1
ATOM 3760 N N . ALA A 1 489 ? 4.019 -2.610 3.057 1.00 94.81 489 ALA A N 1
ATOM 3761 C CA . ALA A 1 489 ? 5.454 -2.566 3.325 1.00 94.81 489 ALA A CA 1
ATOM 3762 C C . ALA A 1 489 ? 6.173 -3.855 2.880 1.00 94.81 489 ALA A C 1
ATOM 3764 O O . ALA A 1 489 ? 7.218 -3.804 2.227 1.00 94.81 489 ALA A O 1
ATOM 3765 N N . LEU A 1 490 ? 5.585 -5.025 3.171 1.00 97.12 490 LEU A N 1
ATOM 3766 C CA . LEU A 1 490 ? 6.095 -6.321 2.710 1.00 97.12 490 LEU A CA 1
ATOM 3767 C C . LEU A 1 490 ? 6.133 -6.386 1.182 1.00 97.12 490 LEU A C 1
ATOM 3769 O O . LEU A 1 490 ? 7.152 -6.761 0.601 1.00 97.12 490 LEU A O 1
ATOM 3773 N N . TYR A 1 491 ? 5.027 -6.017 0.529 1.00 95.44 491 TYR A N 1
ATOM 3774 C CA . TYR A 1 491 ? 4.944 -5.965 -0.928 1.00 95.44 491 TYR A CA 1
ATOM 3775 C C . TYR A 1 491 ? 6.010 -5.038 -1.515 1.00 95.44 491 TYR A C 1
ATOM 3777 O O . TYR A 1 491 ? 6.678 -5.426 -2.472 1.00 95.44 491 TYR A O 1
ATOM 3785 N N . GLU A 1 492 ? 6.192 -3.851 -0.935 1.00 93.75 492 GLU A N 1
ATOM 3786 C CA . GLU A 1 492 ? 7.137 -2.849 -1.416 1.00 93.75 492 GLU A CA 1
ATOM 3787 C C . GLU A 1 492 ? 8.575 -3.356 -1.395 1.00 93.75 492 GLU A C 1
ATOM 3789 O O . GLU A 1 492 ? 9.287 -3.271 -2.397 1.00 93.75 492 GLU A O 1
ATOM 3794 N N . ALA A 1 493 ? 8.974 -3.974 -0.284 1.00 95.31 493 ALA A N 1
ATOM 3795 C CA . ALA A 1 493 ? 10.299 -4.554 -0.147 1.00 95.31 493 ALA A CA 1
ATOM 3796 C C . ALA A 1 493 ? 10.536 -5.708 -1.139 1.00 95.31 493 ALA A C 1
ATOM 3798 O O . ALA A 1 493 ? 11.581 -5.765 -1.794 1.00 95.31 493 ALA A O 1
ATOM 3799 N N . VAL A 1 494 ? 9.555 -6.609 -1.296 1.00 96.38 494 VAL A N 1
ATOM 3800 C CA . VAL A 1 494 ? 9.646 -7.739 -2.238 1.00 96.38 494 VAL A CA 1
ATOM 3801 C C . VAL A 1 494 ? 9.743 -7.243 -3.678 1.00 96.38 494 VAL A C 1
ATOM 3803 O O . VAL A 1 494 ? 10.581 -7.724 -4.439 1.00 96.38 494 VAL A O 1
ATOM 3806 N N . ALA A 1 495 ? 8.911 -6.280 -4.068 1.00 93.38 495 ALA A N 1
ATOM 3807 C CA . ALA A 1 495 ? 8.882 -5.787 -5.438 1.00 93.38 495 ALA A CA 1
ATOM 3808 C C . ALA A 1 495 ? 10.109 -4.938 -5.800 1.00 93.38 495 ALA A C 1
ATOM 3810 O O . ALA A 1 495 ? 10.617 -5.087 -6.910 1.00 93.38 495 ALA A O 1
ATOM 3811 N N . ALA A 1 496 ? 10.649 -4.138 -4.876 1.00 92.69 496 ALA A N 1
ATOM 3812 C CA . ALA A 1 496 ? 11.896 -3.411 -5.112 1.00 92.69 496 ALA A CA 1
ATOM 3813 C C . ALA A 1 496 ? 13.072 -4.362 -5.383 1.00 92.69 496 ALA A C 1
ATOM 3815 O O . ALA A 1 496 ? 13.807 -4.197 -6.358 1.00 92.69 496 ALA A O 1
ATOM 3816 N N . ILE A 1 497 ? 13.214 -5.415 -4.571 1.00 94.06 497 ILE A N 1
ATOM 3817 C CA . ILE A 1 497 ? 14.272 -6.413 -4.767 1.00 94.06 497 ILE A CA 1
ATOM 3818 C C . ILE A 1 497 ? 14.012 -7.253 -6.025 1.00 94.06 497 ILE A C 1
ATOM 3820 O O . ILE A 1 497 ? 14.954 -7.587 -6.740 1.00 94.06 497 ILE A O 1
ATOM 3824 N N . PHE A 1 498 ? 12.755 -7.574 -6.337 1.00 93.50 498 PHE A N 1
ATOM 3825 C CA . PHE A 1 498 ? 12.400 -8.252 -7.585 1.00 93.50 498 PHE A CA 1
ATOM 3826 C C . PHE A 1 498 ? 12.800 -7.433 -8.820 1.00 93.50 498 PHE A C 1
ATOM 3828 O O . PHE A 1 498 ? 13.444 -7.980 -9.712 1.00 93.50 498 PHE A O 1
ATOM 3835 N N . ILE A 1 499 ? 12.497 -6.131 -8.853 1.00 89.00 499 ILE A N 1
ATOM 3836 C CA . ILE A 1 499 ? 12.892 -5.237 -9.954 1.00 89.00 499 ILE A CA 1
ATOM 3837 C C . ILE A 1 499 ? 14.417 -5.173 -10.080 1.00 89.00 499 ILE A C 1
ATOM 3839 O O . ILE A 1 499 ? 14.944 -5.257 -11.189 1.00 89.00 499 ILE A O 1
ATOM 3843 N N . ALA A 1 500 ? 15.141 -5.097 -8.961 1.00 89.31 500 ALA A N 1
ATOM 3844 C CA . ALA A 1 500 ? 16.600 -5.159 -8.984 1.00 89.31 500 ALA A CA 1
ATOM 3845 C C . ALA A 1 500 ? 17.105 -6.479 -9.596 1.00 89.31 500 ALA A C 1
ATOM 3847 O O . ALA A 1 500 ? 17.982 -6.472 -10.457 1.00 89.31 500 ALA A O 1
ATOM 3848 N N . GLN A 1 501 ? 16.506 -7.614 -9.219 1.00 90.25 501 GLN A N 1
ATOM 3849 C CA . GLN A 1 501 ? 16.863 -8.926 -9.764 1.00 90.25 501 GLN A CA 1
ATOM 3850 C C . GLN A 1 501 ? 16.574 -9.043 -11.268 1.00 90.25 501 GLN A C 1
ATOM 3852 O O . GLN A 1 501 ? 17.410 -9.587 -11.986 1.00 90.25 501 GLN A O 1
ATOM 3857 N N . VAL A 1 502 ? 15.432 -8.536 -11.748 1.00 84.19 502 VAL A N 1
ATOM 3858 C CA . VAL A 1 502 ? 15.064 -8.553 -13.179 1.00 84.19 502 VAL A CA 1
ATOM 3859 C C . VAL A 1 502 ? 16.040 -7.721 -14.014 1.00 84.19 502 VAL A C 1
ATOM 3861 O O . VAL A 1 502 ? 16.406 -8.129 -15.113 1.00 84.19 502 VAL A O 1
ATOM 3864 N N . ASN A 1 503 ? 16.530 -6.609 -13.463 1.00 81.38 503 ASN A N 1
ATOM 3865 C CA . ASN A 1 503 ? 17.535 -5.756 -14.101 1.00 81.38 503 ASN A CA 1
ATOM 3866 C C . ASN A 1 503 ? 18.981 -6.239 -13.921 1.00 81.38 503 ASN A C 1
ATOM 3868 O O . ASN A 1 503 ? 19.911 -5.544 -14.326 1.00 81.38 503 ASN A O 1
ATOM 3872 N N . ASN A 1 504 ? 19.199 -7.410 -13.311 1.00 80.38 504 ASN A N 1
ATOM 3873 C CA . ASN A 1 504 ? 20.528 -7.919 -12.950 1.00 80.38 504 ASN A CA 1
ATOM 3874 C C . ASN A 1 504 ? 21.357 -6.928 -12.109 1.00 80.38 504 ASN A C 1
ATOM 3876 O O . ASN A 1 504 ? 22.584 -6.899 -12.186 1.00 80.38 504 ASN A O 1
ATOM 3880 N N . MET A 1 505 ? 20.684 -6.120 -11.292 1.00 80.56 505 MET A N 1
ATOM 3881 C CA . MET A 1 505 ? 21.306 -5.206 -10.345 1.00 80.56 505 MET A CA 1
ATOM 3882 C C . MET A 1 505 ? 21.500 -5.943 -9.019 1.00 80.56 505 MET A C 1
ATOM 3884 O O . MET A 1 505 ? 20.533 -6.272 -8.326 1.00 80.56 505 MET A O 1
ATOM 3888 N N . ASP A 1 506 ? 22.752 -6.215 -8.656 1.00 79.75 506 ASP A N 1
ATOM 3889 C CA . ASP A 1 506 ? 23.064 -6.783 -7.347 1.00 79.75 506 ASP A CA 1
ATOM 3890 C C . ASP A 1 506 ? 23.024 -5.673 -6.285 1.00 79.75 506 ASP A C 1
ATOM 3892 O O . ASP A 1 506 ? 23.779 -4.701 -6.332 1.00 79.75 506 ASP A O 1
ATOM 3896 N N . LEU A 1 507 ? 22.104 -5.814 -5.329 1.00 82.12 507 LEU A N 1
ATOM 3897 C CA . LEU A 1 507 ? 21.926 -4.859 -4.239 1.00 82.12 507 LEU A CA 1
ATOM 3898 C C . LEU A 1 507 ? 22.959 -5.102 -3.137 1.00 82.12 507 LEU A C 1
ATOM 3900 O O . LEU A 1 507 ? 23.110 -6.225 -2.647 1.00 82.12 507 LEU A O 1
ATOM 3904 N N . ASN A 1 508 ? 23.630 -4.037 -2.703 1.00 83.75 508 ASN A N 1
ATOM 3905 C CA . ASN A 1 508 ? 24.508 -4.087 -1.540 1.00 83.75 508 ASN A CA 1
ATOM 3906 C C . ASN A 1 508 ? 23.704 -4.037 -0.223 1.00 83.75 508 ASN A C 1
ATOM 3908 O O . ASN A 1 508 ? 22.510 -3.729 -0.198 1.00 83.75 508 ASN A O 1
ATOM 3912 N N . PHE A 1 509 ? 24.366 -4.330 0.901 1.00 83.62 509 PHE A N 1
ATOM 3913 C CA . PHE A 1 509 ? 23.723 -4.315 2.221 1.00 83.62 509 PHE A CA 1
ATOM 3914 C C . PHE A 1 509 ? 23.097 -2.952 2.563 1.00 83.62 509 PHE A C 1
ATOM 3916 O O . PHE A 1 509 ? 21.996 -2.901 3.107 1.00 83.62 509 PHE A O 1
ATOM 3923 N N . GLY A 1 510 ? 23.769 -1.854 2.196 1.00 77.75 510 GLY A N 1
ATOM 3924 C CA . GLY A 1 510 ? 23.263 -0.497 2.404 1.00 77.75 510 GLY A CA 1
ATOM 3925 C C . GLY A 1 510 ? 21.946 -0.254 1.668 1.00 77.75 510 GLY A C 1
ATOM 3926 O O . GLY A 1 510 ? 20.996 0.217 2.273 1.00 77.75 510 GLY A O 1
ATOM 3927 N N . GLN A 1 511 ? 21.845 -0.659 0.402 1.00 82.56 511 GLN A N 1
ATOM 3928 C CA . GLN A 1 511 ? 20.635 -0.539 -0.411 1.00 82.56 511 GLN A CA 1
ATOM 3929 C C . GLN A 1 511 ? 19.492 -1.402 0.127 1.00 82.56 511 GLN A C 1
ATOM 3931 O O . GLN A 1 511 ? 18.353 -0.947 0.141 1.00 82.56 511 GLN A O 1
ATOM 3936 N N . ILE A 1 512 ? 19.771 -2.617 0.611 1.00 88.88 512 ILE A N 1
ATOM 3937 C CA . ILE A 1 512 ? 18.750 -3.462 1.254 1.00 88.88 512 ILE A CA 1
ATOM 3938 C C . ILE A 1 512 ? 18.215 -2.781 2.521 1.00 88.88 512 ILE A C 1
ATOM 3940 O O . ILE A 1 512 ? 17.004 -2.752 2.742 1.00 88.88 512 ILE A O 1
ATOM 3944 N N . LEU A 1 513 ? 19.097 -2.186 3.329 1.00 87.00 513 LEU A N 1
ATOM 3945 C CA . LEU A 1 513 ? 18.693 -1.415 4.504 1.00 87.00 513 LEU A CA 1
ATOM 3946 C C . LEU A 1 513 ? 17.880 -0.170 4.113 1.00 87.00 513 LEU A C 1
ATOM 3948 O O . LEU A 1 513 ? 16.846 0.094 4.726 1.00 87.00 513 LEU A O 1
ATOM 3952 N N . THR A 1 514 ? 18.292 0.553 3.066 1.00 81.56 514 THR A N 1
ATOM 3953 C CA . THR A 1 514 ? 17.538 1.685 2.509 1.00 81.56 514 THR A CA 1
ATOM 3954 C C . THR A 1 514 ? 16.141 1.252 2.076 1.00 81.56 514 THR A C 1
ATOM 3956 O O . THR A 1 514 ? 15.174 1.894 2.477 1.00 81.56 514 THR A O 1
ATOM 3959 N N . ILE A 1 515 ? 16.003 0.144 1.334 1.00 89.81 515 ILE A N 1
ATOM 3960 C CA . ILE A 1 515 ? 14.699 -0.424 0.942 1.00 89.81 515 ILE A CA 1
ATOM 3961 C C . ILE A 1 515 ? 13.867 -0.739 2.183 1.00 89.81 515 ILE A C 1
ATOM 3963 O O . ILE A 1 515 ? 12.692 -0.396 2.229 1.00 89.81 515 ILE A O 1
ATOM 3967 N N . SER A 1 516 ? 14.464 -1.338 3.216 1.00 91.75 516 SER A N 1
ATOM 3968 C CA . SER A 1 516 ? 13.737 -1.692 4.436 1.00 91.75 516 SER A CA 1
ATOM 3969 C C . SER A 1 516 ? 13.151 -0.470 5.152 1.00 91.75 516 SER A C 1
ATOM 3971 O O . SER A 1 516 ? 11.986 -0.480 5.558 1.00 91.75 516 SER A O 1
ATOM 3973 N N . ILE A 1 517 ? 13.954 0.584 5.327 1.00 86.31 517 ILE A N 1
ATOM 3974 C CA . ILE A 1 517 ? 13.542 1.809 6.029 1.00 86.31 517 ILE A CA 1
ATOM 3975 C C . ILE A 1 517 ? 12.532 2.589 5.185 1.00 86.31 517 ILE A C 1
ATOM 3977 O O . ILE A 1 517 ? 11.509 3.041 5.699 1.00 86.31 517 ILE A O 1
ATOM 3981 N N . THR A 1 518 ? 12.801 2.726 3.887 1.00 83.31 518 THR A N 1
ATOM 3982 C CA . THR A 1 518 ? 11.939 3.486 2.977 1.00 83.31 518 THR A CA 1
ATOM 3983 C C . THR A 1 518 ? 10.609 2.792 2.741 1.00 83.31 518 THR A C 1
ATOM 3985 O O . THR A 1 518 ? 9.608 3.487 2.785 1.00 83.31 518 THR A O 1
ATOM 3988 N N . ALA A 1 519 ? 10.557 1.463 2.603 1.00 90.56 519 ALA A N 1
ATOM 3989 C CA . ALA A 1 519 ? 9.298 0.715 2.515 1.00 90.56 519 ALA A CA 1
ATOM 3990 C C . ALA A 1 519 ? 8.468 0.837 3.803 1.00 90.56 519 ALA A C 1
ATOM 3992 O O . ALA A 1 519 ? 7.263 1.065 3.759 1.00 90.56 519 ALA A O 1
ATOM 3993 N N . THR A 1 520 ? 9.115 0.768 4.973 1.00 89.12 520 THR A N 1
ATOM 3994 C CA . THR A 1 520 ? 8.421 0.982 6.256 1.00 89.12 520 THR A CA 1
ATOM 3995 C C . THR A 1 520 ? 7.798 2.375 6.306 1.00 89.12 520 THR A C 1
ATOM 3997 O O . THR A 1 520 ? 6.621 2.520 6.619 1.00 89.12 520 THR A O 1
ATOM 4000 N N . ALA A 1 521 ? 8.549 3.412 5.943 1.00 80.75 521 ALA A N 1
ATOM 4001 C CA . ALA A 1 521 ? 8.045 4.775 6.021 1.00 80.75 521 ALA A CA 1
ATOM 4002 C C . ALA A 1 521 ? 7.069 5.148 4.891 1.00 80.75 521 ALA A C 1
ATOM 4004 O O . ALA A 1 521 ? 6.121 5.897 5.120 1.00 80.75 521 ALA A O 1
ATOM 4005 N N . ALA A 1 522 ? 7.266 4.605 3.689 1.00 79.69 522 ALA A N 1
ATOM 4006 C CA . ALA A 1 522 ? 6.361 4.761 2.557 1.00 79.69 522 ALA A CA 1
ATOM 4007 C C . ALA A 1 522 ? 5.004 4.110 2.847 1.00 79.69 522 ALA A C 1
ATOM 4009 O O . ALA A 1 522 ? 3.974 4.696 2.522 1.00 79.69 522 ALA A O 1
ATOM 4010 N N . SER A 1 523 ? 4.991 2.980 3.562 1.00 84.50 523 SER A N 1
ATOM 4011 C CA . SER A 1 523 ? 3.756 2.331 4.006 1.00 84.50 523 SER A CA 1
ATOM 4012 C C . SER A 1 523 ? 2.919 3.184 4.974 1.00 84.50 523 SER A C 1
ATOM 4014 O O . SER A 1 523 ? 1.698 3.128 4.903 1.00 84.50 523 SER A O 1
ATOM 4016 N N . ILE A 1 524 ? 3.544 4.041 5.797 1.00 80.12 524 ILE A N 1
ATOM 4017 C CA . ILE A 1 524 ? 2.843 5.003 6.677 1.00 80.12 524 ILE A CA 1
ATOM 4018 C C . ILE A 1 524 ? 2.207 6.139 5.858 1.00 80.12 524 ILE A C 1
ATOM 4020 O O . ILE A 1 524 ? 1.185 6.705 6.239 1.00 80.12 524 ILE A O 1
ATOM 4024 N N . GLY A 1 525 ? 2.842 6.511 4.743 1.00 63.41 525 GLY A N 1
ATOM 4025 C CA . GLY A 1 525 ? 2.346 7.531 3.817 1.00 63.41 525 GLY A CA 1
ATOM 4026 C C . GLY A 1 525 ? 1.356 6.999 2.777 1.00 63.41 525 GLY A C 1
ATOM 4027 O O . GLY A 1 525 ? 0.774 7.789 2.033 1.00 63.41 525 GLY A O 1
ATOM 4028 N N . ALA A 1 526 ? 1.165 5.680 2.693 1.00 67.94 526 ALA A N 1
ATOM 4029 C CA . ALA A 1 526 ? 0.201 5.075 1.792 1.00 67.94 526 ALA A CA 1
ATOM 4030 C C . ALA A 1 526 ? -1.213 5.307 2.336 1.00 67.94 526 ALA A C 1
ATOM 4032 O O . ALA A 1 526 ? -1.518 5.020 3.487 1.00 67.94 526 ALA A O 1
ATOM 4033 N N . ALA A 1 527 ? -2.112 5.829 1.506 1.00 61.59 527 ALA A N 1
ATOM 4034 C CA . ALA A 1 527 ? -3.502 5.984 1.912 1.00 61.59 527 ALA A CA 1
ATOM 4035 C C . ALA A 1 527 ? -4.248 4.641 1.837 1.00 61.59 527 ALA A C 1
ATOM 4037 O O . ALA A 1 527 ? -3.959 3.811 0.980 1.00 61.59 527 ALA A O 1
ATOM 4038 N N . GLY A 1 528 ? -5.246 4.423 2.704 1.00 62.31 528 GLY A N 1
ATOM 4039 C CA . GLY A 1 528 ? -6.013 3.165 2.798 1.00 62.31 528 GLY A CA 1
ATOM 4040 C C . GLY A 1 528 ? -6.996 2.923 1.644 1.00 62.31 528 GLY A C 1
ATOM 4041 O O . GLY A 1 528 ? -8.089 2.383 1.847 1.00 62.31 528 GLY A O 1
ATOM 4042 N N . ILE A 1 529 ? -6.633 3.355 0.440 1.00 61.34 529 ILE A N 1
ATOM 4043 C CA . ILE A 1 529 ? -7.399 3.282 -0.803 1.00 61.34 529 ILE A CA 1
ATOM 4044 C C . ILE A 1 529 ? -6.775 2.249 -1.755 1.00 61.34 529 ILE A C 1
ATOM 4046 O O . ILE A 1 529 ? -5.586 1.945 -1.629 1.00 61.34 529 ILE A O 1
ATOM 4050 N N . PRO A 1 530 ? -7.542 1.724 -2.726 1.00 60.84 530 PRO A N 1
ATOM 4051 C CA . PRO A 1 530 ? -7.017 0.751 -3.675 1.00 60.84 530 PRO A CA 1
ATOM 4052 C C . PRO A 1 530 ? -5.833 1.322 -4.455 1.00 60.84 530 PRO A C 1
ATOM 4054 O O . PRO A 1 530 ? -5.834 2.505 -4.799 1.00 60.84 530 PRO A O 1
ATOM 4057 N N . GLN A 1 531 ? -4.854 0.471 -4.768 1.00 65.19 531 GLN A N 1
ATOM 4058 C CA . GLN A 1 531 ? -3.672 0.809 -5.579 1.00 65.19 531 GLN A CA 1
ATOM 4059 C C . GLN A 1 531 ? -2.728 1.876 -4.984 1.00 65.19 531 GLN A C 1
ATOM 4061 O O . GLN A 1 531 ? -1.757 2.252 -5.644 1.00 65.19 531 GLN A O 1
ATOM 4066 N N . ALA A 1 532 ? -2.933 2.335 -3.742 1.00 63.00 532 ALA A N 1
ATOM 4067 C CA . ALA A 1 532 ? -2.039 3.306 -3.096 1.00 63.00 532 ALA A CA 1
ATOM 4068 C C . ALA A 1 532 ? -0.577 2.824 -3.042 1.00 63.00 532 ALA A C 1
ATOM 4070 O O . ALA A 1 532 ? 0.338 3.612 -3.278 1.00 63.00 532 ALA A O 1
ATOM 4071 N N . GLY A 1 533 ? -0.373 1.515 -2.842 1.00 67.88 533 GLY A N 1
ATOM 4072 C CA . GLY A 1 533 ? 0.947 0.877 -2.798 1.00 67.88 533 GLY A CA 1
ATOM 4073 C C . GLY A 1 533 ? 1.781 1.027 -4.079 1.00 67.88 533 GLY A C 1
ATOM 4074 O O . GLY A 1 533 ? 3.006 0.962 -4.035 1.00 67.88 533 GLY A O 1
ATOM 4075 N N . LEU A 1 534 ? 1.152 1.247 -5.241 1.00 70.69 534 LEU A N 1
ATOM 4076 C CA . LEU A 1 534 ? 1.881 1.487 -6.494 1.00 70.69 534 LEU A CA 1
ATOM 4077 C C . LEU A 1 534 ? 2.493 2.888 -6.549 1.00 70.69 534 LEU A C 1
ATOM 4079 O O . LEU A 1 534 ? 3.552 3.077 -7.146 1.00 70.69 534 LEU A O 1
ATOM 4083 N N . VAL A 1 535 ? 1.839 3.867 -5.923 1.00 64.88 535 VAL A N 1
ATOM 4084 C CA . VAL A 1 535 ? 2.328 5.249 -5.852 1.00 64.88 535 VAL A CA 1
ATOM 4085 C C . VAL A 1 535 ? 3.519 5.322 -4.906 1.00 64.88 535 VAL A C 1
ATOM 4087 O O . VAL A 1 535 ? 4.550 5.905 -5.240 1.00 64.88 535 VAL A O 1
ATOM 4090 N N . THR A 1 536 ? 3.409 4.669 -3.753 1.00 76.75 536 THR A N 1
ATOM 4091 C CA . THR A 1 536 ? 4.466 4.622 -2.742 1.00 76.75 536 THR A CA 1
ATOM 4092 C C . THR A 1 536 ? 5.639 3.728 -3.150 1.00 76.75 536 THR A C 1
ATOM 4094 O O . THR A 1 536 ? 6.777 4.035 -2.814 1.00 76.75 536 THR A O 1
ATOM 4097 N N . MET A 1 537 ? 5.436 2.737 -4.024 1.00 82.19 537 MET A N 1
ATOM 4098 C CA . MET A 1 537 ? 6.532 1.975 -4.639 1.00 82.19 537 MET A CA 1
ATOM 4099 C C . MET A 1 537 ? 7.555 2.862 -5.374 1.00 82.19 537 MET A C 1
ATOM 4101 O O . MET A 1 537 ? 8.756 2.593 -5.332 1.00 82.19 537 MET A O 1
ATOM 4105 N N . VAL A 1 538 ? 7.115 3.948 -6.024 1.00 71.25 538 VAL A N 1
ATOM 4106 C CA . VAL A 1 538 ? 8.025 4.894 -6.700 1.00 71.25 538 VAL A CA 1
ATOM 4107 C C . VAL A 1 538 ? 9.044 5.471 -5.713 1.00 71.25 538 VAL A C 1
ATOM 4109 O O . VAL A 1 538 ? 10.209 5.644 -6.070 1.00 71.25 538 VAL A O 1
ATOM 4112 N N . ILE A 1 539 ? 8.628 5.730 -4.471 1.00 69.88 539 ILE A N 1
ATOM 4113 C CA . ILE A 1 539 ? 9.472 6.248 -3.383 1.00 69.88 539 ILE A CA 1
ATOM 4114 C C . ILE A 1 539 ? 10.586 5.250 -3.077 1.00 69.88 539 ILE A C 1
ATOM 4116 O O . ILE A 1 539 ? 11.763 5.608 -3.044 1.00 69.88 539 ILE A O 1
ATOM 4120 N N . VAL A 1 540 ? 10.214 3.983 -2.901 1.00 83.69 540 VAL A N 1
ATOM 4121 C CA . VAL A 1 540 ? 11.155 2.920 -2.551 1.00 83.69 540 VAL A CA 1
ATOM 4122 C C . VAL A 1 540 ? 12.166 2.714 -3.677 1.00 83.69 540 VAL A C 1
ATOM 4124 O O . VAL A 1 540 ? 13.365 2.712 -3.414 1.00 83.69 540 VAL A O 1
ATOM 4127 N N . LEU A 1 541 ? 11.726 2.645 -4.938 1.00 79.19 541 LEU A N 1
ATOM 4128 C CA . LEU A 1 541 ? 12.630 2.466 -6.081 1.00 79.19 541 LEU A CA 1
ATOM 4129 C C . LEU A 1 541 ? 13.582 3.649 -6.285 1.00 79.19 541 LEU A C 1
ATOM 4131 O O . LEU A 1 541 ? 14.781 3.448 -6.476 1.00 79.19 541 LEU A O 1
ATOM 4135 N N . THR A 1 542 ? 13.070 4.880 -6.220 1.00 68.06 542 THR A N 1
ATOM 4136 C CA . THR A 1 542 ? 13.892 6.087 -6.414 1.00 68.06 542 THR A CA 1
ATOM 4137 C C . THR A 1 542 ? 14.954 6.232 -5.326 1.00 68.06 542 THR A C 1
ATOM 4139 O O . THR A 1 542 ? 16.087 6.586 -5.650 1.00 68.06 542 THR A O 1
ATOM 4142 N N . SER A 1 543 ? 14.639 5.844 -4.083 1.00 69.00 543 SER A N 1
ATOM 4143 C CA . SER A 1 543 ? 15.569 5.907 -2.944 1.00 69.00 543 SER A CA 1
ATOM 4144 C C . SER A 1 543 ? 16.841 5.065 -3.103 1.00 69.00 543 SER A C 1
ATOM 4146 O O . SER A 1 543 ? 17.875 5.386 -2.520 1.00 69.00 543 SER A O 1
ATOM 4148 N N . VAL A 1 544 ? 16.778 3.995 -3.899 1.00 74.06 544 VAL A N 1
ATOM 4149 C CA . VAL A 1 544 ? 17.927 3.130 -4.211 1.00 74.06 544 VAL A CA 1
ATOM 4150 C C . VAL A 1 544 ? 18.409 3.267 -5.654 1.00 74.06 544 VAL A C 1
ATOM 4152 O O . VAL A 1 544 ? 19.342 2.572 -6.058 1.00 74.06 544 VAL A O 1
ATOM 4155 N N . GLY A 1 545 ? 17.815 4.187 -6.419 1.00 67.69 545 GLY A N 1
ATOM 4156 C CA . GLY A 1 545 ? 18.176 4.461 -7.808 1.00 67.69 545 GLY A CA 1
ATOM 4157 C C . GLY A 1 545 ? 17.747 3.372 -8.795 1.00 67.69 545 GLY A C 1
ATOM 4158 O O . GLY A 1 545 ? 18.409 3.195 -9.816 1.00 67.69 545 GLY A O 1
ATOM 4159 N N . LEU A 1 546 ? 16.676 2.632 -8.493 1.00 77.31 546 LEU A N 1
ATOM 4160 C CA . LEU A 1 546 ? 16.102 1.640 -9.402 1.00 77.31 546 LEU A CA 1
ATOM 4161 C C . LEU A 1 546 ? 15.188 2.302 -10.455 1.00 77.31 546 LEU A C 1
ATOM 4163 O O . LEU A 1 546 ? 14.516 3.296 -10.154 1.00 77.31 546 LEU A O 1
ATOM 4167 N N . PRO A 1 547 ? 15.124 1.752 -11.681 1.00 75.00 547 PRO A N 1
ATOM 4168 C CA . PRO A 1 547 ? 14.254 2.257 -12.740 1.00 75.00 547 PRO A CA 1
ATOM 4169 C C . PRO A 1 547 ? 12.769 2.097 -12.371 1.00 75.00 547 PRO A C 1
ATOM 4171 O O . PRO A 1 547 ? 12.280 1.009 -12.079 1.00 75.00 547 PRO A O 1
ATOM 4174 N N . THR A 1 548 ? 12.018 3.202 -12.393 1.00 72.19 548 THR A N 1
ATOM 4175 C CA . THR A 1 548 ? 10.583 3.213 -12.025 1.00 72.19 548 THR A CA 1
ATOM 4176 C C . THR A 1 548 ? 9.663 2.730 -13.148 1.00 72.19 548 THR A C 1
ATOM 4178 O O . THR A 1 548 ? 8.502 2.401 -12.911 1.00 72.19 548 THR A O 1
ATOM 4181 N N . GLU A 1 549 ? 10.179 2.643 -14.371 1.00 68.12 549 GLU A N 1
ATOM 4182 C CA . GLU A 1 549 ? 9.467 2.123 -15.541 1.00 68.12 549 GLU A CA 1
ATOM 4183 C C . GLU A 1 549 ? 9.169 0.620 -15.455 1.00 68.12 549 GLU A C 1
ATOM 4185 O O . GLU A 1 549 ? 8.257 0.143 -16.129 1.00 68.12 549 GLU A O 1
ATOM 4190 N N . ASP A 1 550 ? 9.842 -0.114 -14.568 1.00 77.31 550 ASP A N 1
ATOM 4191 C CA . ASP A 1 550 ? 9.601 -1.544 -14.348 1.00 77.31 550 ASP A CA 1
ATOM 4192 C C . ASP A 1 550 ? 8.478 -1.838 -13.349 1.00 77.31 550 ASP A C 1
ATOM 4194 O O . ASP A 1 550 ? 8.012 -2.976 -13.267 1.00 77.31 550 ASP A O 1
ATOM 4198 N N . ILE A 1 551 ? 7.934 -0.814 -12.671 1.00 77.38 551 ILE A N 1
ATOM 4199 C CA . ILE A 1 551 ? 6.677 -0.936 -11.901 1.00 77.38 551 ILE A CA 1
ATOM 4200 C C . ILE A 1 551 ? 5.565 -1.499 -12.792 1.00 77.38 551 ILE A C 1
ATOM 4202 O O . ILE A 1 551 ? 4.693 -2.243 -12.345 1.00 77.38 551 ILE A O 1
ATOM 4206 N N . THR A 1 552 ? 5.626 -1.181 -14.081 1.00 70.62 552 THR A N 1
ATOM 4207 C CA . THR A 1 552 ? 4.671 -1.614 -15.095 1.00 70.62 552 THR A CA 1
ATOM 4208 C C . THR A 1 552 ? 4.510 -3.131 -15.202 1.00 70.62 552 THR A C 1
ATOM 4210 O O . THR A 1 552 ? 3.402 -3.601 -15.464 1.00 70.62 552 THR A O 1
ATOM 4213 N N . LEU A 1 553 ? 5.571 -3.897 -14.923 1.00 73.94 553 LEU A N 1
ATOM 4214 C CA . LEU A 1 553 ? 5.539 -5.362 -14.869 1.00 73.94 553 LEU A CA 1
ATOM 4215 C C . LEU A 1 553 ? 4.618 -5.856 -13.749 1.00 73.94 553 LEU A C 1
ATOM 4217 O O . LEU A 1 553 ? 3.905 -6.846 -13.897 1.00 73.94 553 LEU A O 1
ATOM 4221 N N . ILE A 1 554 ? 4.625 -5.137 -12.630 1.00 81.62 554 ILE A N 1
ATOM 4222 C CA . ILE A 1 554 ? 3.941 -5.509 -11.395 1.00 81.62 554 ILE A CA 1
ATOM 4223 C C . ILE A 1 554 ? 2.471 -5.085 -11.430 1.00 81.62 554 ILE A C 1
ATOM 4225 O O . ILE A 1 554 ? 1.612 -5.808 -10.928 1.00 81.62 554 ILE A O 1
ATOM 4229 N N . ILE A 1 555 ? 2.154 -3.971 -12.100 1.00 74.56 555 ILE A N 1
ATOM 4230 C CA . ILE A 1 555 ? 0.779 -3.461 -12.261 1.00 74.56 555 ILE A CA 1
ATOM 4231 C C . ILE A 1 555 ? -0.177 -4.544 -12.791 1.00 74.56 555 ILE A C 1
ATOM 4233 O O . ILE A 1 555 ? -1.335 -4.603 -12.375 1.00 74.56 555 ILE A O 1
ATOM 4237 N N . ALA A 1 556 ? 0.302 -5.436 -13.664 1.00 70.38 556 ALA A N 1
ATOM 4238 C CA . ALA A 1 556 ? -0.505 -6.514 -14.239 1.00 70.38 556 ALA A CA 1
ATOM 4239 C C . ALA A 1 556 ? -1.038 -7.520 -13.199 1.00 70.38 556 ALA A C 1
ATOM 4241 O O . ALA A 1 556 ? -2.115 -8.087 -13.392 1.00 70.38 556 ALA A O 1
ATOM 4242 N N . VAL A 1 557 ? -0.314 -7.733 -12.096 1.00 78.25 557 VAL A N 1
ATOM 4243 C CA . VAL A 1 557 ? -0.696 -8.660 -11.012 1.00 78.25 557 VAL A CA 1
ATOM 4244 C C . VAL A 1 557 ? -1.149 -7.938 -9.742 1.00 78.25 557 VAL A C 1
ATOM 4246 O O . VAL A 1 557 ? -1.787 -8.549 -8.880 1.00 78.25 557 VAL A O 1
ATOM 4249 N N . ASP A 1 558 ? -0.883 -6.633 -9.638 1.00 82.56 558 ASP A N 1
ATOM 4250 C CA . ASP A 1 558 ? -1.189 -5.825 -8.456 1.00 82.56 558 ASP A CA 1
ATOM 4251 C C . ASP A 1 558 ? -2.684 -5.821 -8.118 1.00 82.56 558 ASP A C 1
ATOM 4253 O O . ASP A 1 558 ? -3.035 -5.920 -6.952 1.00 82.56 558 ASP A O 1
ATOM 4257 N N . TRP A 1 559 ? -3.586 -5.840 -9.107 1.00 73.25 559 TRP A N 1
ATOM 4258 C CA . TRP A 1 559 ? -5.039 -5.852 -8.855 1.00 73.25 559 TRP A CA 1
ATOM 4259 C C . TRP A 1 559 ? -5.509 -7.017 -7.959 1.00 73.25 559 TRP A C 1
ATOM 4261 O O . TRP A 1 559 ? -6.543 -6.917 -7.288 1.00 73.25 559 TRP A O 1
ATOM 4271 N N . PHE A 1 560 ? -4.780 -8.137 -7.981 1.00 79.94 560 PHE A N 1
ATOM 4272 C CA . PHE A 1 560 ? -5.037 -9.302 -7.144 1.00 79.94 560 PHE A CA 1
ATOM 4273 C C . PHE A 1 560 ? -4.268 -9.216 -5.825 1.00 79.94 560 PHE A C 1
ATOM 4275 O O . PHE A 1 560 ? -4.855 -9.416 -4.761 1.00 79.94 560 PHE A O 1
ATOM 4282 N N . LEU A 1 561 ? -2.975 -8.882 -5.886 1.00 89.69 561 LEU A N 1
ATOM 4283 C CA . LEU A 1 561 ? -2.125 -8.761 -4.701 1.00 89.69 561 LEU A CA 1
ATOM 4284 C C . LEU A 1 561 ? -2.627 -7.673 -3.744 1.00 89.69 561 LEU A C 1
ATOM 4286 O O . LEU A 1 561 ? -2.612 -7.886 -2.535 1.00 89.69 561 LEU A O 1
ATOM 4290 N N . ASP A 1 562 ? -3.155 -6.566 -4.267 1.00 85.75 562 ASP A N 1
ATOM 4291 C CA . ASP A 1 562 ? -3.719 -5.457 -3.497 1.00 85.75 562 ASP A CA 1
ATOM 4292 C C . ASP A 1 562 ? -4.798 -5.926 -2.520 1.00 85.75 562 ASP A C 1
ATOM 4294 O O . ASP A 1 562 ? -4.774 -5.568 -1.349 1.00 85.75 562 ASP A O 1
ATOM 4298 N N . ARG A 1 563 ? -5.670 -6.841 -2.952 1.00 84.56 563 ARG A N 1
ATOM 4299 C CA . ARG A 1 563 ? -6.734 -7.419 -2.113 1.00 84.56 563 ARG A CA 1
ATOM 4300 C C . ARG A 1 563 ? -6.172 -8.147 -0.898 1.00 84.56 563 ARG A C 1
ATOM 4302 O O . ARG A 1 563 ? -6.700 -8.037 0.211 1.00 84.56 563 ARG A O 1
ATOM 4309 N N . LEU A 1 564 ? -5.103 -8.910 -1.111 1.00 92.81 564 LEU A N 1
ATOM 4310 C CA . LEU A 1 564 ? -4.433 -9.653 -0.049 1.00 92.81 564 LEU A CA 1
ATOM 4311 C C . LEU A 1 564 ? -3.684 -8.701 0.888 1.00 92.81 564 LEU A C 1
ATOM 4313 O O . LEU A 1 564 ? -3.769 -8.876 2.102 1.00 92.81 564 LEU A O 1
ATOM 4317 N N . ARG A 1 565 ? -3.034 -7.658 0.347 1.00 94.06 565 ARG A N 1
ATOM 4318 C CA . ARG A 1 565 ? -2.401 -6.596 1.148 1.00 94.06 565 ARG A CA 1
ATOM 4319 C C . ARG A 1 565 ? -3.418 -5.906 2.046 1.00 94.06 565 ARG A C 1
ATOM 4321 O O . ARG A 1 565 ? -3.205 -5.840 3.250 1.00 94.06 565 ARG A O 1
ATOM 4328 N N . THR A 1 566 ? -4.548 -5.463 1.491 1.00 88.38 566 THR A N 1
ATOM 4329 C CA . THR A 1 566 ? -5.619 -4.823 2.267 1.00 88.38 566 THR A CA 1
ATOM 4330 C C . THR A 1 566 ? -6.102 -5.734 3.390 1.00 88.38 566 THR A C 1
ATOM 4332 O O . THR A 1 566 ? -6.264 -5.293 4.524 1.00 88.38 566 THR A O 1
ATOM 4335 N N . THR A 1 567 ? -6.299 -7.020 3.095 1.00 93.00 567 THR A N 1
ATOM 4336 C CA . THR A 1 567 ? -6.751 -7.995 4.095 1.00 93.00 567 THR A CA 1
ATOM 4337 C C . THR A 1 567 ? -5.735 -8.144 5.231 1.00 93.00 567 THR A C 1
ATOM 4339 O O . THR A 1 567 ? -6.127 -8.164 6.396 1.00 93.00 567 THR A O 1
ATOM 4342 N N . ALA A 1 568 ? -4.437 -8.199 4.911 1.00 96.19 568 ALA A N 1
ATOM 4343 C CA . ALA A 1 568 ? -3.368 -8.254 5.906 1.00 96.19 568 ALA A CA 1
ATOM 4344 C C . ALA A 1 568 ? -3.292 -6.970 6.754 1.00 96.19 568 ALA A C 1
ATOM 4346 O O . ALA A 1 568 ? -3.163 -7.069 7.972 1.00 96.19 568 ALA A O 1
ATOM 4347 N N . ASN A 1 569 ? -3.450 -5.792 6.141 1.00 94.75 569 ASN A N 1
ATOM 4348 C CA . ASN A 1 569 ? -3.453 -4.501 6.843 1.00 94.75 569 ASN A CA 1
ATOM 4349 C C . ASN A 1 569 ? -4.612 -4.430 7.855 1.00 94.75 569 ASN A C 1
ATOM 4351 O O . ASN A 1 569 ? -4.396 -4.206 9.043 1.00 94.75 569 ASN A O 1
ATOM 4355 N N . VAL A 1 570 ? -5.840 -4.732 7.411 1.00 92.69 570 VAL A N 1
ATOM 4356 C CA . VAL A 1 570 ? -7.034 -4.730 8.280 1.00 92.69 570 VAL A CA 1
ATOM 4357 C C . VAL A 1 570 ? -6.908 -5.748 9.417 1.00 92.69 570 VAL A C 1
ATOM 4359 O O . VAL A 1 570 ? -7.347 -5.487 10.542 1.00 92.69 570 VAL A O 1
ATOM 4362 N N . LEU A 1 571 ? -6.303 -6.908 9.150 1.00 97.06 571 LEU A N 1
ATOM 4363 C CA . LEU A 1 571 ? -6.021 -7.912 10.173 1.00 97.06 571 LEU A CA 1
ATOM 4364 C C . LEU A 1 571 ? -5.018 -7.399 11.218 1.00 97.06 571 LEU A C 1
ATOM 4366 O O . LEU A 1 571 ? -5.264 -7.570 12.414 1.00 97.06 571 LEU A O 1
ATOM 4370 N N . GLY A 1 572 ? -3.930 -6.758 10.780 1.00 96.31 572 GLY A N 1
ATOM 4371 C CA . GLY A 1 572 ? -2.930 -6.131 11.648 1.00 96.31 572 GLY A CA 1
ATOM 4372 C C . GLY A 1 572 ? -3.543 -5.087 12.576 1.00 96.31 572 GLY A C 1
ATOM 4373 O O . GLY A 1 572 ? -3.393 -5.187 13.791 1.00 96.31 572 GLY A O 1
ATOM 4374 N N . ASP A 1 573 ? -4.343 -4.167 12.038 1.00 93.88 573 ASP A N 1
ATOM 4375 C CA . ASP A 1 573 ? -5.023 -3.130 12.830 1.00 93.88 573 ASP A CA 1
ATOM 4376 C C . ASP A 1 573 ? -5.962 -3.728 13.880 1.00 93.88 573 ASP A C 1
ATOM 4378 O O . ASP A 1 573 ? -6.014 -3.293 15.034 1.00 93.88 573 ASP A O 1
ATOM 4382 N N . SER A 1 574 ? -6.697 -4.768 13.486 1.00 96.00 574 SER A N 1
ATOM 4383 C CA . SER A 1 574 ? -7.677 -5.418 14.351 1.00 96.00 574 SER A CA 1
ATOM 4384 C C . SER A 1 574 ? -7.015 -6.176 15.503 1.00 96.00 574 SER A C 1
ATOM 4386 O O . SER A 1 574 ? -7.477 -6.105 16.644 1.00 96.00 574 SER A O 1
ATOM 4388 N N . LEU A 1 575 ? -5.920 -6.893 15.227 1.00 96.88 575 LEU A N 1
ATOM 4389 C CA . LEU A 1 575 ? -5.124 -7.559 16.259 1.00 96.88 575 LEU A CA 1
ATOM 4390 C C . LEU A 1 575 ? -4.409 -6.536 17.149 1.00 96.88 575 LEU A C 1
ATOM 4392 O O . LEU A 1 575 ? -4.377 -6.714 18.369 1.00 96.88 575 LEU A O 1
ATOM 4396 N N . GLY A 1 576 ? -3.922 -5.440 16.566 1.00 95.19 576 GLY A N 1
ATOM 4397 C CA . GLY A 1 576 ? -3.369 -4.295 17.282 1.00 95.19 576 GLY A CA 1
ATOM 4398 C C . GLY A 1 576 ? -4.346 -3.717 18.297 1.00 95.19 576 GLY A C 1
ATOM 4399 O O . GLY A 1 576 ? -3.985 -3.554 19.462 1.00 95.19 576 GLY A O 1
ATOM 4400 N N . ALA A 1 577 ? -5.607 -3.504 17.913 1.00 93.00 577 ALA A N 1
ATOM 4401 C CA . ALA A 1 577 ? -6.648 -3.035 18.828 1.00 93.00 577 ALA A CA 1
ATOM 4402 C C . ALA A 1 577 ? -6.836 -3.973 20.032 1.00 93.00 577 ALA A C 1
ATOM 4404 O O . ALA A 1 577 ? -6.863 -3.507 21.172 1.00 93.00 577 ALA A O 1
ATOM 4405 N N . GLY A 1 578 ? -6.878 -5.292 19.814 1.00 94.81 578 GLY A N 1
ATOM 4406 C CA . GLY A 1 578 ? -6.987 -6.264 20.909 1.00 94.81 578 GLY A CA 1
ATOM 4407 C C . GLY A 1 578 ? -5.744 -6.326 21.814 1.00 94.81 578 GLY A C 1
ATOM 4408 O O . GLY A 1 578 ? -5.860 -6.503 23.029 1.00 94.81 578 GLY A O 1
ATOM 4409 N N . ILE A 1 579 ? -4.543 -6.138 21.257 1.00 95.88 579 ILE A N 1
ATOM 4410 C CA . ILE A 1 579 ? -3.290 -6.077 22.030 1.00 95.88 579 ILE A CA 1
ATOM 4411 C C . ILE A 1 579 ? -3.229 -4.799 22.869 1.00 95.88 579 ILE A C 1
ATOM 4413 O O . ILE A 1 579 ? -2.929 -4.857 24.065 1.00 95.88 579 ILE A O 1
ATOM 4417 N N . VAL A 1 580 ? -3.537 -3.648 22.266 1.00 92.56 580 VAL A N 1
ATOM 4418 C CA . VAL A 1 580 ? -3.542 -2.349 22.949 1.00 92.56 580 VAL A CA 1
ATOM 4419 C C . VAL A 1 580 ? -4.584 -2.340 24.060 1.00 92.56 580 VAL A C 1
ATOM 4421 O O . VAL A 1 580 ? -4.281 -1.864 25.155 1.00 92.56 580 VAL A O 1
ATOM 4424 N N . GLU A 1 581 ? -5.762 -2.924 23.836 1.00 92.81 581 GLU A N 1
ATOM 4425 C CA . GLU A 1 581 ? -6.774 -3.111 24.875 1.00 92.81 581 GLU A CA 1
ATOM 4426 C C . GLU A 1 581 ? -6.224 -3.941 26.038 1.00 92.81 581 GLU A C 1
ATOM 4428 O O . GLU A 1 581 ? -6.303 -3.521 27.193 1.00 92.81 581 GLU A O 1
ATOM 4433 N N . HIS A 1 582 ? -5.622 -5.101 25.752 1.00 93.38 582 HIS A N 1
ATOM 4434 C CA . HIS A 1 582 ? -5.074 -5.971 26.789 1.00 93.38 582 HIS A CA 1
ATOM 4435 C C . HIS A 1 582 ? -4.007 -5.267 27.637 1.00 93.38 582 HIS A C 1
ATOM 4437 O O . HIS A 1 582 ? -4.035 -5.355 28.866 1.00 93.38 582 HIS A O 1
ATOM 4443 N N . LEU A 1 583 ? -3.100 -4.533 26.991 1.00 91.69 583 LEU A N 1
ATOM 4444 C CA . LEU A 1 583 ? -2.059 -3.769 27.675 1.00 91.69 583 LEU A CA 1
ATOM 4445 C C . LEU A 1 583 ? -2.625 -2.570 28.449 1.00 91.69 583 LEU A C 1
ATOM 4447 O O . LEU A 1 583 ? -2.007 -2.146 29.424 1.00 91.69 583 LEU A O 1
ATOM 4451 N N . SER A 1 584 ? -3.787 -2.045 28.045 1.00 88.31 584 SER A N 1
ATOM 4452 C CA . SER A 1 584 ? -4.390 -0.821 28.595 1.00 88.31 584 SER A CA 1
ATOM 4453 C C . SER A 1 584 ? -5.509 -1.038 29.608 1.00 88.31 584 SER A C 1
ATOM 4455 O O . SER A 1 584 ? -6.181 -0.092 30.011 1.00 88.31 584 SER A O 1
ATOM 4457 N N . ARG A 1 585 ? -5.686 -2.275 30.083 1.00 85.56 585 ARG A N 1
ATOM 4458 C CA . ARG A 1 585 ? -6.741 -2.644 31.043 1.00 85.56 585 ARG A CA 1
ATOM 4459 C C . ARG A 1 585 ? -6.738 -1.812 32.319 1.00 85.56 585 ARG A C 1
ATOM 4461 O O . ARG A 1 585 ? -7.804 -1.448 32.799 1.00 85.56 585 ARG A O 1
ATOM 4468 N N . LYS A 1 586 ? -5.559 -1.524 32.878 1.00 82.31 586 LYS A N 1
ATOM 4469 C CA . LYS A 1 586 ? -5.444 -0.743 34.122 1.00 82.31 586 LYS A CA 1
ATOM 4470 C C . LYS A 1 586 ? -5.898 0.698 33.907 1.00 82.31 586 LYS A C 1
ATOM 4472 O O . LYS A 1 586 ? -6.567 1.268 34.758 1.00 82.31 586 LYS A O 1
ATOM 4477 N N . GLU A 1 587 ? -5.541 1.277 32.767 1.00 79.88 587 GLU A N 1
ATOM 4478 C CA . GLU A 1 587 ? -5.932 2.634 32.407 1.00 79.88 587 GLU A CA 1
ATOM 4479 C C . GLU A 1 587 ? -7.436 2.740 32.111 1.00 79.88 587 GLU A C 1
ATOM 4481 O O . GLU A 1 587 ? -8.072 3.679 32.582 1.00 79.88 587 GLU A O 1
ATOM 4486 N N . LEU A 1 588 ? -8.015 1.754 31.416 1.00 80.19 588 LEU A N 1
ATOM 4487 C CA . LEU A 1 588 ? -9.460 1.684 31.155 1.00 80.19 588 LEU A CA 1
ATOM 4488 C C . LEU A 1 588 ? -10.264 1.569 32.463 1.00 80.19 588 LEU A C 1
ATOM 4490 O O . LEU A 1 588 ? -11.208 2.325 32.675 1.00 80.19 588 LEU A O 1
ATOM 4494 N N . GLN A 1 589 ? -9.826 0.707 33.389 1.00 80.44 589 GLN A N 1
ATOM 4495 C CA . GLN A 1 589 ? -10.463 0.547 34.704 1.00 80.44 589 GLN A CA 1
ATOM 4496 C C . GLN A 1 589 ? -10.403 1.814 35.565 1.00 80.44 589 GLN A C 1
ATOM 4498 O O . GLN A 1 589 ? -11.331 2.087 36.323 1.00 80.44 589 GLN A O 1
ATOM 4503 N N . ASN A 1 590 ? -9.316 2.584 35.474 1.00 76.00 590 ASN A N 1
ATOM 4504 C CA . ASN A 1 590 ? -9.203 3.853 36.191 1.00 76.00 590 ASN A CA 1
ATOM 4505 C C . ASN A 1 590 ? -10.161 4.905 35.616 1.00 76.00 590 ASN A C 1
ATOM 4507 O O . ASN A 1 590 ? -10.850 5.565 36.383 1.00 76.00 590 ASN A O 1
ATOM 4511 N N . GLN A 1 591 ? -10.279 4.998 34.287 1.00 68.56 591 GLN A N 1
ATOM 4512 C CA . GLN A 1 591 ? -11.250 5.893 33.648 1.00 68.56 591 GLN A CA 1
ATOM 4513 C C . GLN A 1 591 ? -12.698 5.547 34.019 1.00 68.56 591 GLN A C 1
ATOM 4515 O O . GLN A 1 591 ? -13.503 6.448 34.229 1.00 68.56 591 GLN A O 1
ATOM 4520 N N . ASP A 1 592 ? -13.029 4.260 34.141 1.00 72.44 592 ASP A N 1
ATOM 4521 C CA . ASP A 1 592 ? -14.372 3.832 34.556 1.00 72.44 592 ASP A CA 1
ATOM 4522 C C . ASP A 1 592 ? -14.690 4.253 35.999 1.00 72.44 592 ASP A C 1
ATOM 4524 O O . ASP A 1 592 ? -15.824 4.618 36.306 1.00 72.44 592 ASP A O 1
ATOM 4528 N N . ARG A 1 593 ? -13.685 4.249 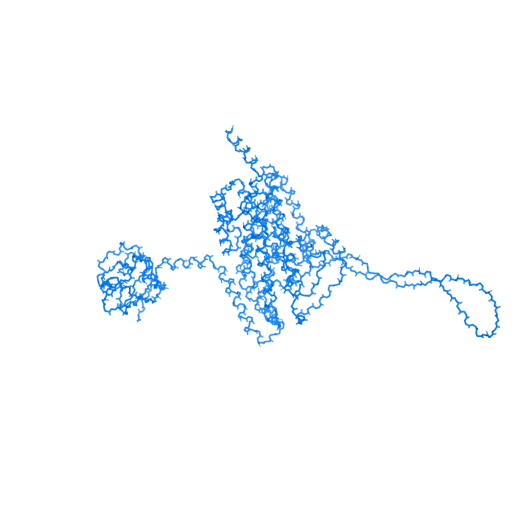36.887 1.00 65.38 593 ARG A N 1
ATOM 4529 C CA . ARG A 1 593 ? -13.823 4.739 38.268 1.00 65.38 593 ARG A CA 1
ATOM 4530 C C . ARG A 1 593 ? -14.002 6.251 38.330 1.00 65.38 593 ARG A C 1
ATOM 4532 O O . ARG A 1 593 ? -14.800 6.718 39.133 1.00 65.38 593 ARG A O 1
ATOM 4539 N N . ASP A 1 594 ? -13.292 6.996 37.491 1.00 62.81 594 ASP A N 1
ATOM 4540 C CA . ASP A 1 594 ? -13.398 8.456 37.451 1.00 62.81 594 ASP A CA 1
ATOM 4541 C C . ASP A 1 594 ? -14.761 8.908 36.902 1.00 62.81 594 ASP A C 1
ATOM 4543 O O . ASP A 1 594 ? -15.345 9.849 37.427 1.00 62.81 594 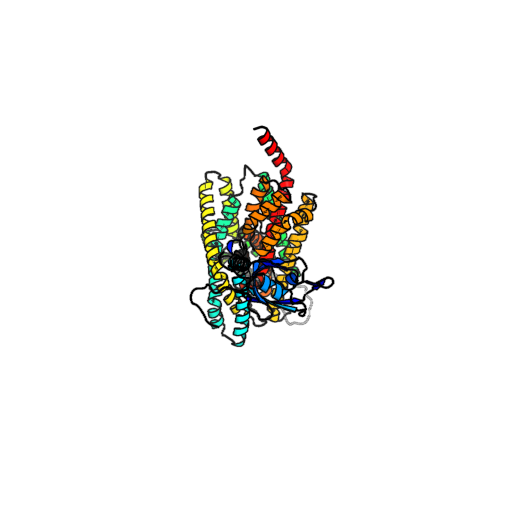ASP A O 1
ATOM 4547 N N . ILE A 1 595 ? -15.308 8.199 35.903 1.00 61.81 595 ILE A N 1
ATOM 4548 C CA . ILE A 1 595 ? -16.656 8.455 35.364 1.00 61.81 595 ILE A CA 1
ATOM 4549 C C . ILE A 1 595 ? -17.748 8.021 36.349 1.00 61.81 595 ILE A C 1
ATOM 4551 O O . ILE A 1 595 ? -18.780 8.668 36.426 1.00 61.81 595 ILE A O 1
ATOM 4555 N N . GLY A 1 596 ? -17.546 6.934 37.102 1.00 51.59 596 GLY A N 1
ATOM 4556 C CA . GLY A 1 596 ? -18.514 6.474 38.105 1.00 51.59 596 GLY A CA 1
ATOM 4557 C C . GLY A 1 596 ? -18.555 7.313 39.389 1.00 51.59 596 GLY A C 1
ATOM 4558 O O . GLY A 1 596 ? -19.512 7.198 40.151 1.00 51.59 596 GLY A O 1
ATOM 4559 N N . ASN A 1 597 ? -17.526 8.128 39.636 1.00 49.53 597 ASN A N 1
ATOM 4560 C CA . ASN A 1 597 ? -17.425 9.036 40.783 1.00 49.53 597 ASN A CA 1
ATOM 4561 C C . ASN A 1 597 ? -17.766 10.502 40.434 1.00 49.53 597 ASN A C 1
ATOM 4563 O O . ASN A 1 597 ? -17.752 11.344 41.335 1.00 49.53 597 ASN A O 1
ATOM 4567 N N . ALA A 1 598 ? -18.022 10.800 39.157 1.00 44.06 598 ALA A N 1
ATOM 4568 C CA . ALA A 1 598 ? -18.478 12.092 38.638 1.00 44.06 598 ALA A CA 1
ATOM 4569 C C . ALA A 1 598 ? -19.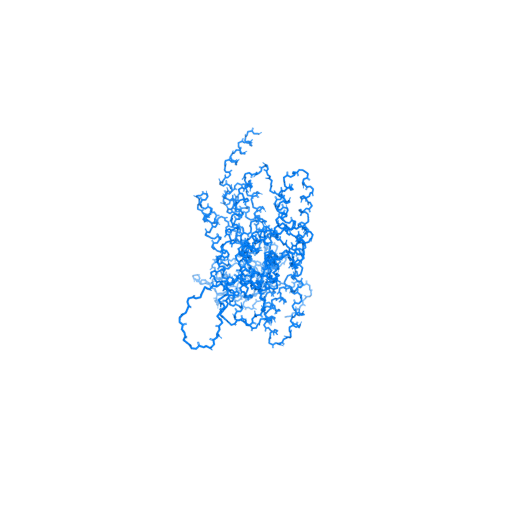982 12.040 38.346 1.00 44.06 598 ALA A C 1
ATOM 4571 O O . ALA A 1 598 ? -20.640 13.091 38.528 1.00 44.06 598 ALA A O 1
#

Solvent-accessible surface area (backbone atoms only — not comparable to full-atom values): 31644 Å² total; per-residue (Å²): 140,85,90,74,94,86,69,86,90,73,78,59,70,46,78,35,63,31,55,44,44,79,58,85,98,42,73,43,51,35,62,41,73,42,53,5,67,82,43,71,26,73,76,40,92,66,39,88,81,37,67,54,31,37,32,28,27,71,40,59,38,88,93,21,40,27,40,76,42,68,53,52,62,36,24,32,42,44,24,52,75,86,40,81,31,55,87,32,39,44,67,58,52,50,52,66,74,60,45,86,93,52,64,64,48,40,34,34,31,31,61,31,67,66,55,56,49,48,51,53,49,49,47,63,74,43,43,67,63,53,45,39,54,49,20,46,54,49,8,51,51,49,10,63,66,51,40,83,68,69,68,51,75,68,54,42,52,63,62,15,38,59,17,53,50,44,53,51,57,46,58,66,46,43,63,63,38,44,42,20,36,28,23,36,59,41,29,65,55,53,74,76,93,44,32,71,57,49,51,48,46,53,53,48,40,56,51,49,24,51,50,27,21,49,47,14,45,53,44,41,68,71,67,37,32,30,66,65,86,90,76,75,89,72,67,71,84,71,78,72,75,85,71,54,54,66,59,47,42,49,33,51,57,47,31,44,59,52,96,41,74,74,53,23,63,51,31,30,62,37,76,39,74,42,84,44,78,44,75,43,80,43,73,41,83,50,82,85,76,80,88,70,94,74,86,87,80,95,75,96,70,85,83,79,80,46,78,42,74,44,76,45,78,45,80,44,78,43,83,36,95,39,72,44,87,40,49,24,45,58,17,49,49,50,49,21,42,55,48,9,44,50,36,30,71,46,48,82,78,20,44,69,60,46,52,50,28,45,53,50,32,56,53,49,52,54,52,48,56,56,50,56,72,47,39,32,61,12,48,16,29,33,42,16,32,49,52,50,68,48,87,55,63,69,61,53,51,48,29,51,48,42,41,51,51,45,49,52,50,38,47,45,47,40,52,68,46,47,51,35,47,54,42,26,73,74,62,74,47,73,39,68,64,56,49,59,38,34,47,70,30,41,56,45,11,44,71,65,22,14,34,56,79,26,44,71,50,40,51,47,26,36,44,70,63,59,62,45,59,66,76,41,46,72,52,42,41,69,51,20,40,34,46,35,29,29,28,43,10,16,45,37,28,30,49,49,52,35,52,30,33,54,54,70,47,83,76,48,71,31,47,53,50,49,33,49,55,38,16,46,55,34,20,33,39,25,55,33,47,65,72,30,58,65,52,37,36,50,49,36,25,48,68,66,69,46,76,66,78,60,53,54,71,49,57,78,53,37,80,60,52,43,15,55,25,23,25,34,16,49,49,50,31,54,51,47,32,55,45,38,42,62,76,33,48,70,59,53,56,51,52,54,49,56,61,75,75,105

Nearest PDB structures (foldseek):
  7xr4-assembly1_A  TM=9.353E-01  e=2.386E-36  Homo sapiens
  7vr7-assembly1_A  TM=9.113E-01  e=4.888E-34  Homo sapiens
  8oud-assembly1_C  TM=9.062E-01  e=8.700E-34  Homo sapiens
  8qru-assembly1_B  TM=7.254E-01  e=6.402E-33  Homo sapiens
  8qrq-assembly1_B  TM=5.398E-01  e=1.856E-32  Homo sapiens

Organism: Clarias magur (NCBI:txid1594786)

Sequence (598 aa):
MSYIPGQPVTAVVQRIEIHKLRDGDNLILGFSIGGGIDQDPSQNPFSEDKTDKGIYVTRVSKGGPAEVAGLMMGDKIMQVNGWDMTMVTHDQARKRLTKKNEDIVRLLKQMSGSRVRMCKSFLRRNTFVLFTVAAVVAGIVLGFVMRPHNLTLREIKYFSFPGELLMRMLQMLVLPLIVSSLVTGISSLDSRASGKMGARAVVYYMVTTLIAVFIGIVMVIIVKPGKGNRDSPMSSSGSIESVQAADAFLDLIRNMFPPNLVEACFKQYKTIYRKTVFTKDITVLANVSHETNATKFSQVGNYSTVLQTIQETVEEMIPGSGSSNGVNALGLVVFSMFFGLVIGNMKQQGQPLKEFFDCLNDAIMRLVAIIIWYAPVGILFLIAGKIMEMKDLAQVGGQLGMYTFCVIIGLLIHGVFILPLLFFLITRRNPYTFIGGLIQALVTALGTSSSSATLPITFRCLEENNHVDKRVTRFVLPVGATINMDGTALYEAVAAIFIAQVNNMDLNFGQILTISITATAASIGAAGIPQAGLVTMVIVLTSVGLPTEDITLIIAVDWFLDRLRTTANVLGDSLGAGIVEHLSRKELQNQDRDIGNA

Radius of gyration: 35.05 Å; Cα contacts (8 Å, |Δi|>4): 909; chains: 1; bounding box: 149×68×77 Å